Protein AF-A0A1D6EFM7-F1 (afdb_monomer_lite)

Radius of gyration: 25.67 Å; chains: 1; bounding box: 63×60×68 Å

Sequence (386 aa):
MEAYPLNCHPRYFRLTTHAIPASQSLVSRWHLPLGAVVHPLAESPDGDEVPVINFGSAGVIRCRRCRTYINPYATFADAGRKWRCNLCALLNDVPGEYFCGLDASGRRYDTDQRPELSKGTVEFVAPTEYMVRPPMPPSYFFIIDVSVSAVQSGLLEVVAKTIKSCLDELPGFPRTQIGFLTFDSTLHFHNFKSSLSQPQMMVVTDLDDVFLPLPDDLLVNLVDSRHVVESFLDSLPNMFHDNVNVESALGPALKAAFMVMSQIGGKLLVFQSTLPSLGIGRLRLRGDDVRAYGTDKEHTLRVPEDSFYKQMAAEFTKYQIAVDIFSFSDKYSDIASLGSLAKYTGGQVYHYASFQTPTHGDKLKLELSRDLTRETAWESVMRIRC

InterPro domains:
  IPR006895 Zinc finger, Sec23/Sec24-type [PF04810] (61-98)
  IPR006896 Sec23/Sec24, trunk domain [PF04811] (135-371)
  IPR036174 Zinc finger, Sec23/Sec24-type superfamily [SSF82919] (48-134)
  IPR036465 von Willebrand factor A-like domain superfamily [G3DSA:3.40.50.410] (137-374)
  IPR036465 von Willebrand factor A-like domain superfamily [SSF53300] (135-373)
  IPR041742 Sec24-like, trunk domain [cd01479] (135-376)
  IPR050550 SEC23/SEC24 family, SEC24 subfamily [PTHR13803] (3-386)

Organism: Zea mays (NCBI:txid4577)

Secondary structure (DSSP, 8-state):
-TT-TTSPPTTTEEES-SS--SSHHHHHH--S---EEE-TTPPPGGGPPPPEE--GGG---B-TTT-PBP-TT-EEEGGGTEEE-TTT--EEEPPGGG---B-TTS-BTTGGG-HHHH-S--EE---GGG-SSPPPPPEEEEEEE-SHHHHHTTHHHHHHHHHHHHTTT-TTTTS-EEEEEEESSSEEEEE--TT-SSPEEEEE--SSS---S-SSSSSEETTTTHHHHHHHHHHHHHHTTT-------HHHHHHHHHHHHTTT-EEEEEEE-S---SSTT--------GGGTTSTTGGGGGS-S-THHHHHHHHHHHTTEEEEEEE--SS---HHHHHHHHHHHT--EEE-TT--HHHHHHHHHHHHHHHHHS---SS-------

Structure (mmCIF, N/CA/C/O backbone):
data_AF-A0A1D6EFM7-F1
#
_entry.id   AF-A0A1D6EFM7-F1
#
loop_
_atom_site.group_PDB
_atom_site.id
_atom_site.type_symbol
_atom_site.label_atom_id
_atom_site.label_alt_id
_atom_site.label_comp_id
_atom_site.label_asym_id
_atom_site.label_entity_id
_atom_site.label_seq_id
_atom_site.pdbx_PDB_ins_code
_atom_site.Cartn_x
_atom_site.Cartn_y
_atom_site.Cartn_z
_atom_site.occupancy
_atom_site.B_iso_or_equiv
_atom_site.auth_seq_id
_atom_site.auth_comp_id
_atom_site.auth_asym_id
_atom_site.auth_atom_id
_atom_site.pdbx_PDB_model_num
ATOM 1 N N . MET A 1 1 ? 29.435 -8.726 -7.075 1.00 50.66 1 MET A N 1
ATOM 2 C CA . MET A 1 1 ? 28.812 -7.662 -7.894 1.00 50.66 1 MET A CA 1
ATOM 3 C C . MET A 1 1 ? 29.739 -7.165 -8.998 1.00 50.66 1 MET A C 1
ATOM 5 O O . MET A 1 1 ? 29.232 -6.853 -10.062 1.00 50.66 1 MET A O 1
ATOM 9 N N . GLU A 1 2 ? 31.065 -7.211 -8.820 1.00 57.56 2 GLU A N 1
ATOM 10 C CA . GLU A 1 2 ? 32.044 -6.805 -9.851 1.00 57.56 2 GLU A CA 1
ATOM 11 C C . GLU A 1 2 ? 31.945 -7.569 -11.185 1.00 57.56 2 GLU A C 1
ATOM 13 O O . GLU A 1 2 ? 32.225 -7.004 -12.233 1.00 57.56 2 GLU A O 1
ATOM 18 N N . ALA A 1 3 ? 31.489 -8.829 -11.178 1.00 61.19 3 ALA A N 1
ATOM 19 C CA . ALA A 1 3 ? 31.395 -9.637 -12.399 1.00 61.19 3 ALA A CA 1
ATOM 20 C C . ALA A 1 3 ? 30.257 -9.226 -13.361 1.00 61.19 3 ALA A C 1
ATOM 22 O O . ALA A 1 3 ? 30.329 -9.537 -14.546 1.00 61.19 3 ALA A O 1
ATOM 23 N N . TYR A 1 4 ? 29.207 -8.547 -12.876 1.00 76.31 4 TYR A N 1
ATOM 24 C CA . TYR A 1 4 ? 28.050 -8.143 -13.690 1.00 76.31 4 TYR A CA 1
ATOM 25 C C . TYR A 1 4 ? 27.515 -6.771 -13.243 1.00 76.31 4 TYR A C 1
ATOM 27 O O . TYR A 1 4 ? 26.451 -6.702 -12.624 1.00 76.31 4 TYR A O 1
ATOM 35 N N . PRO A 1 5 ? 28.234 -5.676 -13.539 1.00 78.94 5 PRO A N 1
ATOM 36 C CA . PRO A 1 5 ? 27.915 -4.344 -13.015 1.00 78.94 5 PRO A CA 1
ATOM 37 C C . PRO A 1 5 ? 26.588 -3.771 -13.541 1.00 78.94 5 PRO A C 1
ATOM 39 O O . PRO A 1 5 ? 26.002 -2.899 -12.913 1.00 78.94 5 PRO A O 1
ATOM 42 N N . LEU A 1 6 ? 26.090 -4.285 -14.671 1.00 88.44 6 LEU A N 1
ATOM 43 C CA . LEU A 1 6 ? 24.843 -3.844 -15.306 1.00 88.44 6 LEU A CA 1
ATOM 44 C C . LEU A 1 6 ? 23.589 -4.532 -14.738 1.00 88.44 6 LEU A C 1
ATOM 46 O O . LEU A 1 6 ? 22.474 -4.190 -15.125 1.00 88.44 6 LEU A O 1
ATOM 50 N N . ASN A 1 7 ? 23.754 -5.523 -13.856 1.00 90.88 7 ASN A N 1
ATOM 51 C CA . ASN A 1 7 ? 22.633 -6.249 -13.270 1.00 90.88 7 ASN A CA 1
ATOM 52 C C . ASN A 1 7 ? 21.960 -5.452 -12.149 1.00 90.88 7 ASN A C 1
ATOM 54 O O . ASN A 1 7 ? 22.575 -4.638 -11.464 1.00 90.88 7 ASN A O 1
ATOM 58 N N . CYS A 1 8 ? 20.679 -5.746 -11.933 1.00 90.50 8 CYS A N 1
ATOM 59 C CA . CYS A 1 8 ? 19.925 -5.240 -10.795 1.00 90.50 8 CYS A CA 1
ATOM 60 C C . CYS A 1 8 ? 20.598 -5.651 -9.471 1.00 90.50 8 CYS A C 1
ATOM 62 O O . CYS A 1 8 ? 21.062 -6.787 -9.320 1.00 90.50 8 CYS A O 1
ATOM 64 N N . HIS A 1 9 ? 20.640 -4.734 -8.502 1.00 90.31 9 HIS A N 1
ATOM 65 C CA . HIS A 1 9 ? 21.196 -5.020 -7.184 1.00 90.31 9 HIS A CA 1
ATOM 66 C C . HIS A 1 9 ? 20.359 -6.108 -6.474 1.00 90.31 9 HIS A C 1
ATOM 68 O O . HIS A 1 9 ? 19.126 -6.029 -6.473 1.00 90.31 9 HIS A O 1
ATOM 74 N N . PRO A 1 10 ? 20.975 -7.095 -5.789 1.00 91.06 10 PRO A N 1
ATOM 75 C CA . PRO A 1 10 ? 20.248 -8.199 -5.157 1.00 91.06 10 PRO A CA 1
ATOM 76 C C . PRO A 1 10 ? 19.309 -7.763 -4.029 1.00 91.06 10 PRO A C 1
ATOM 78 O O . PRO A 1 10 ? 18.568 -8.581 -3.501 1.00 91.06 10 PRO A O 1
ATOM 81 N N . ARG A 1 11 ? 19.339 -6.504 -3.595 1.00 90.75 11 ARG A N 1
ATOM 82 C CA . ARG A 1 11 ? 18.343 -5.974 -2.653 1.00 90.75 11 ARG A CA 1
ATOM 83 C C . ARG A 1 11 ? 16.953 -5.849 -3.295 1.00 90.75 11 ARG A C 1
ATOM 85 O O . ARG A 1 11 ? 15.974 -6.098 -2.605 1.00 90.75 11 ARG A O 1
ATOM 92 N N . TYR A 1 12 ? 16.888 -5.565 -4.596 1.00 92.31 12 TYR A N 1
ATOM 93 C CA . TYR A 1 12 ? 15.634 -5.424 -5.340 1.00 92.31 12 TYR A CA 1
ATOM 94 C C . TYR A 1 12 ? 15.162 -6.731 -5.977 1.00 92.31 12 TYR A C 1
ATOM 96 O O . TYR A 1 12 ? 13.963 -6.984 -6.060 1.00 92.31 12 TYR A O 1
ATOM 104 N N . PHE A 1 13 ? 16.087 -7.562 -6.464 1.00 93.38 13 PHE A N 1
ATOM 105 C CA . PHE A 1 13 ? 15.741 -8.758 -7.229 1.00 93.38 13 PHE A CA 1
ATOM 106 C C . PHE A 1 13 ? 16.741 -9.887 -6.981 1.00 93.38 13 PHE A C 1
ATOM 108 O O . PHE A 1 13 ? 17.938 -9.735 -7.225 1.00 93.38 13 PHE A O 1
ATOM 115 N N . ARG A 1 14 ? 16.262 -11.049 -6.527 1.00 93.75 14 ARG A N 1
ATOM 116 C CA . ARG A 1 14 ? 17.081 -12.262 -6.356 1.00 93.75 14 ARG A CA 1
ATOM 117 C C . ARG A 1 14 ? 16.434 -13.442 -7.047 1.00 93.75 14 ARG A C 1
ATOM 119 O O . ARG A 1 14 ? 15.244 -13.671 -6.879 1.00 93.75 14 ARG A O 1
ATOM 126 N N . LEU A 1 15 ? 17.233 -14.229 -7.754 1.00 92.88 15 LEU A N 1
ATOM 127 C CA . LEU A 1 15 ? 16.805 -15.513 -8.299 1.00 92.88 15 LEU A CA 1
ATOM 128 C C . LEU A 1 15 ? 17.161 -16.641 -7.333 1.00 92.88 15 LEU A C 1
ATOM 130 O O . LEU A 1 15 ? 18.150 -16.552 -6.608 1.00 92.88 15 LEU A O 1
ATOM 134 N N . THR A 1 16 ? 16.393 -17.728 -7.368 1.00 92.75 16 THR A N 1
ATOM 135 C CA . THR A 1 16 ? 16.737 -18.973 -6.657 1.00 92.75 16 THR A CA 1
ATOM 136 C C . THR A 1 16 ? 18.010 -19.627 -7.201 1.00 92.75 16 THR A C 1
ATOM 138 O O . THR A 1 16 ? 18.699 -20.340 -6.479 1.00 92.75 16 THR A O 1
ATOM 141 N N . THR A 1 17 ? 18.337 -19.372 -8.469 1.00 90.62 17 THR A N 1
ATOM 142 C CA . THR A 1 17 ? 19.578 -19.782 -9.131 1.00 90.62 17 THR A CA 1
ATOM 143 C C . THR A 1 17 ? 20.029 -18.701 -10.111 1.00 90.62 17 THR A C 1
ATOM 145 O O . THR A 1 17 ? 19.214 -18.121 -10.825 1.00 90.62 17 THR A O 1
ATOM 148 N N . HIS A 1 18 ? 21.336 -18.445 -10.178 1.00 87.75 18 HIS A N 1
ATOM 149 C CA . HIS A 1 18 ? 21.926 -17.526 -11.161 1.00 87.75 18 HIS A CA 1
ATOM 150 C C . HIS A 1 18 ? 22.225 -18.192 -12.510 1.00 87.75 18 HIS A C 1
ATOM 152 O O . HIS A 1 18 ? 22.530 -17.505 -13.480 1.00 87.75 18 HIS A O 1
ATOM 158 N N . ALA A 1 19 ? 22.125 -19.521 -12.582 1.00 88.50 19 ALA A N 1
ATOM 159 C CA . ALA A 1 19 ? 22.252 -20.284 -13.813 1.00 88.50 19 ALA A CA 1
ATOM 160 C C . ALA A 1 19 ? 20.883 -20.867 -14.165 1.00 88.50 19 ALA A C 1
ATOM 162 O O . ALA A 1 19 ? 20.383 -21.754 -13.470 1.00 88.50 19 ALA A O 1
ATOM 163 N N . ILE A 1 20 ? 20.264 -20.345 -15.224 1.00 89.44 20 ILE A N 1
ATOM 164 C CA . ILE A 1 20 ? 18.979 -20.849 -15.706 1.00 89.44 20 ILE A CA 1
ATOM 165 C C . ILE A 1 20 ? 19.228 -22.118 -16.535 1.00 89.44 20 ILE A C 1
ATOM 167 O O . ILE A 1 20 ? 20.057 -22.086 -17.449 1.00 89.44 20 ILE A O 1
ATOM 171 N N . PRO A 1 21 ? 18.546 -23.242 -16.248 1.00 90.75 21 PRO A N 1
ATOM 172 C CA . PRO A 1 21 ? 18.674 -24.446 -17.059 1.00 90.75 21 PRO A CA 1
ATOM 173 C C . PRO A 1 21 ? 18.303 -24.189 -18.525 1.00 90.75 21 PRO A C 1
ATOM 175 O O . PRO A 1 21 ? 17.230 -23.681 -18.835 1.00 90.75 21 PRO A O 1
ATOM 178 N N . ALA A 1 22 ? 19.192 -24.592 -19.433 1.00 91.94 22 ALA A N 1
ATOM 179 C CA . ALA A 1 22 ? 19.086 -24.297 -20.863 1.00 91.94 22 ALA A CA 1
ATOM 180 C C . ALA A 1 22 ? 18.045 -25.147 -21.623 1.00 91.94 22 ALA A C 1
ATOM 182 O O . ALA A 1 22 ? 17.830 -24.937 -22.815 1.00 91.94 22 ALA A O 1
ATOM 183 N N . SER A 1 23 ? 17.423 -26.137 -20.973 1.00 91.88 23 SER A N 1
ATOM 184 C CA . SER A 1 23 ? 16.434 -27.014 -21.604 1.00 91.88 23 SER A CA 1
ATOM 185 C C . SER A 1 23 ? 15.380 -27.511 -20.620 1.00 91.88 23 SER A C 1
ATOM 187 O O . SER A 1 23 ? 15.645 -27.695 -19.430 1.00 91.88 23 SER A O 1
ATOM 189 N N . GLN A 1 24 ? 14.200 -27.844 -21.148 1.00 89.00 24 GLN A N 1
ATOM 190 C CA . GLN A 1 24 ? 13.131 -28.463 -20.364 1.00 89.00 24 GLN A CA 1
ATOM 191 C C . GLN A 1 24 ? 13.559 -29.812 -19.764 1.00 89.00 24 GLN A C 1
ATOM 193 O O . GLN A 1 24 ? 13.198 -30.130 -18.637 1.00 89.00 24 GLN A O 1
ATOM 198 N N . SER A 1 25 ? 14.380 -30.591 -20.478 1.00 92.56 25 SER A N 1
ATOM 199 C CA . SER A 1 25 ? 14.902 -31.873 -19.983 1.00 92.56 25 SER A CA 1
ATOM 200 C C . SER A 1 25 ? 15.851 -31.716 -18.797 1.00 92.56 25 SER A C 1
ATOM 202 O O . SER A 1 25 ? 15.963 -32.619 -17.965 1.00 92.56 25 SER A O 1
ATOM 204 N N . LEU A 1 26 ? 16.560 -30.587 -18.715 1.00 90.88 26 LEU A N 1
ATOM 205 C CA . LEU A 1 26 ? 17.339 -30.246 -17.539 1.00 90.88 26 LEU A CA 1
ATOM 206 C C . LEU A 1 26 ? 16.406 -29.802 -16.411 1.00 90.88 26 LEU A C 1
ATOM 208 O O . LEU A 1 26 ? 16.531 -30.356 -15.331 1.00 90.88 26 LEU A O 1
ATOM 212 N N . VAL A 1 27 ? 15.424 -28.928 -16.676 1.00 87.94 27 VAL A N 1
ATOM 213 C CA . VAL A 1 27 ? 14.400 -28.515 -15.690 1.00 87.94 27 VAL A CA 1
ATOM 214 C C . VAL A 1 27 ? 13.696 -29.720 -15.055 1.00 87.94 27 VAL A C 1
ATOM 216 O O . VAL A 1 27 ? 13.571 -29.773 -13.842 1.00 87.94 27 VAL A O 1
ATOM 219 N N . SER A 1 28 ? 13.288 -30.726 -15.835 1.00 87.44 28 SER A N 1
ATOM 220 C CA . SER A 1 28 ? 12.591 -31.914 -15.309 1.00 87.44 28 SER A CA 1
ATOM 221 C C . SER A 1 28 ? 13.454 -32.808 -14.411 1.00 87.44 28 SER A C 1
ATOM 223 O O . SER A 1 28 ? 12.914 -33.549 -13.596 1.00 87.44 28 SER A O 1
ATOM 225 N N . ARG A 1 29 ? 14.783 -32.764 -14.568 1.00 91.00 29 ARG A N 1
ATOM 226 C CA . ARG A 1 29 ? 15.746 -33.471 -13.699 1.00 91.00 29 ARG A CA 1
ATOM 227 C C . ARG A 1 29 ? 16.275 -32.578 -12.577 1.00 91.00 29 ARG A C 1
ATOM 229 O O . ARG A 1 29 ? 16.936 -33.051 -11.659 1.00 91.00 29 ARG A O 1
ATOM 236 N N . TRP A 1 30 ? 16.034 -31.279 -12.692 1.00 85.56 30 TRP A N 1
ATOM 237 C CA . TRP A 1 30 ? 16.479 -30.257 -11.772 1.00 85.56 30 TRP A CA 1
ATOM 238 C C . TRP A 1 30 ? 15.427 -30.127 -10.669 1.00 85.56 30 TRP A C 1
ATOM 240 O O . TRP A 1 30 ? 14.291 -29.734 -10.912 1.00 85.56 30 TRP A O 1
ATOM 250 N N . HIS A 1 31 ? 15.806 -30.444 -9.432 1.00 84.44 31 HIS A N 1
ATOM 251 C CA . HIS A 1 31 ? 14.887 -30.437 -8.287 1.00 84.44 31 HIS A CA 1
ATOM 252 C C . HIS A 1 31 ? 14.874 -29.118 -7.488 1.00 84.44 31 HIS A C 1
ATOM 254 O O . HIS A 1 31 ? 14.205 -29.047 -6.462 1.00 84.44 31 HIS A O 1
ATOM 260 N N . LEU A 1 32 ? 15.588 -28.068 -7.924 1.00 86.50 32 LEU A N 1
ATOM 261 C CA . LEU A 1 32 ? 15.466 -26.730 -7.323 1.00 86.50 32 LEU A CA 1
ATOM 262 C C . LEU A 1 32 ? 14.367 -25.908 -8.018 1.00 86.50 32 LEU A C 1
ATOM 264 O O . LEU A 1 32 ? 14.308 -25.885 -9.250 1.00 86.50 32 LEU A O 1
ATOM 268 N N . PRO A 1 33 ? 13.538 -25.174 -7.261 1.00 88.31 33 PRO A N 1
ATOM 269 C CA . PRO A 1 33 ? 12.531 -24.296 -7.838 1.00 88.31 33 PRO A CA 1
ATOM 270 C C . PRO A 1 33 ? 13.188 -23.151 -8.615 1.00 88.31 33 PRO A C 1
ATOM 272 O O . PRO A 1 33 ? 14.171 -22.565 -8.158 1.00 88.31 33 PRO A O 1
ATOM 275 N N . LEU A 1 34 ? 12.620 -22.794 -9.768 1.00 90.00 34 LEU A N 1
ATOM 276 C CA . LEU A 1 34 ? 12.948 -21.558 -10.479 1.00 90.00 34 LEU A CA 1
ATOM 277 C C . LEU A 1 34 ? 11.989 -20.464 -10.016 1.00 90.00 34 LEU A C 1
ATOM 279 O O . LEU A 1 34 ? 10.789 -20.539 -10.269 1.00 90.00 34 LEU A O 1
ATOM 283 N N . GLY A 1 35 ? 12.516 -19.459 -9.326 1.00 92.19 35 GLY A N 1
ATOM 284 C CA . GLY A 1 35 ? 11.720 -18.358 -8.802 1.00 92.19 35 GLY A CA 1
ATOM 285 C C . GLY A 1 35 ? 12.540 -17.091 -8.623 1.00 92.19 35 GLY A C 1
ATOM 286 O O . GLY A 1 35 ? 13.772 -17.110 -8.704 1.00 92.19 35 GLY A O 1
ATOM 287 N N . ALA A 1 36 ? 11.835 -15.992 -8.369 1.00 94.12 36 ALA A N 1
ATOM 288 C CA . ALA A 1 36 ? 12.425 -14.701 -8.063 1.00 94.12 36 ALA A CA 1
ATOM 289 C C . ALA A 1 36 ? 11.794 -14.116 -6.796 1.00 94.12 36 ALA A C 1
ATOM 291 O O . ALA A 1 36 ? 10.577 -14.170 -6.623 1.00 94.12 36 ALA A O 1
ATOM 292 N N . VAL A 1 37 ? 12.622 -13.531 -5.937 1.00 95.38 37 VAL A N 1
ATOM 293 C CA . VAL A 1 37 ? 12.201 -12.649 -4.848 1.00 95.38 37 VAL A CA 1
ATOM 294 C C . VAL A 1 37 ? 12.377 -11.222 -5.342 1.00 95.38 37 VAL A C 1
ATOM 296 O O . VAL A 1 37 ? 13.488 -10.832 -5.706 1.00 95.38 37 VAL A O 1
ATOM 299 N N . VAL A 1 38 ? 11.281 -10.468 -5.382 1.00 95.50 38 VAL A N 1
ATOM 300 C CA . VAL A 1 38 ? 11.241 -9.106 -5.921 1.00 95.50 38 VAL A CA 1
ATOM 301 C C . VAL A 1 38 ? 10.811 -8.152 -4.815 1.00 95.50 38 VAL A C 1
ATOM 303 O O . VAL A 1 38 ? 9.780 -8.365 -4.184 1.00 95.50 38 VAL A O 1
ATOM 306 N N . HIS A 1 39 ? 11.597 -7.106 -4.597 1.00 94.12 39 HIS A N 1
ATOM 307 C CA . HIS A 1 39 ? 11.351 -6.056 -3.618 1.00 94.12 39 HIS A CA 1
ATOM 308 C C . HIS A 1 39 ? 11.592 -4.693 -4.292 1.00 94.12 39 HIS A C 1
ATOM 310 O O . HIS A 1 39 ? 12.674 -4.128 -4.152 1.00 94.12 39 HIS A O 1
ATOM 316 N N . PRO A 1 40 ? 10.629 -4.191 -5.093 1.00 92.88 40 PRO A N 1
ATOM 317 C CA . PRO A 1 40 ? 10.853 -3.036 -5.968 1.00 92.88 40 PRO A CA 1
ATOM 318 C C . PRO A 1 40 ? 11.225 -1.749 -5.224 1.00 92.88 40 PRO A C 1
ATOM 320 O O . PRO A 1 40 ? 12.103 -1.034 -5.682 1.00 92.88 40 PRO A O 1
ATOM 323 N N . LEU A 1 41 ? 10.594 -1.505 -4.071 1.00 91.81 41 LEU A N 1
ATOM 324 C CA . LEU A 1 41 ? 10.793 -0.319 -3.224 1.00 91.81 41 LEU A CA 1
ATOM 325 C C . LEU A 1 41 ? 11.704 -0.615 -2.023 1.00 91.81 41 LEU A C 1
ATOM 327 O O . LEU A 1 41 ? 11.498 -0.110 -0.923 1.00 91.81 41 LEU A O 1
ATOM 331 N N . ALA A 1 42 ? 12.659 -1.533 -2.179 1.00 91.06 42 ALA A N 1
ATOM 332 C CA . ALA A 1 42 ? 13.623 -1.769 -1.115 1.00 91.06 42 ALA A CA 1
ATOM 333 C C . ALA A 1 42 ? 14.503 -0.525 -0.934 1.00 91.06 42 ALA A C 1
ATOM 335 O O . ALA A 1 42 ? 15.005 0.004 -1.918 1.00 91.06 42 ALA A O 1
ATOM 336 N N . GLU A 1 43 ? 14.763 -0.108 0.306 1.00 86.38 43 GLU A N 1
ATOM 337 C CA . GLU A 1 43 ? 15.649 1.033 0.571 1.00 86.38 43 GLU A CA 1
ATOM 338 C C . GLU A 1 43 ? 17.010 0.835 -0.107 1.00 86.38 43 GLU A C 1
ATOM 340 O O . GLU A 1 43 ? 17.662 -0.205 0.072 1.00 86.38 43 GLU A O 1
ATOM 345 N N . SER A 1 44 ? 17.448 1.821 -0.886 1.00 79.81 44 SER A N 1
ATOM 346 C CA . SER A 1 44 ? 18.706 1.746 -1.621 1.00 79.81 44 SER A CA 1
ATOM 347 C C . SER A 1 44 ? 19.902 1.401 -0.722 1.00 79.81 44 SER A C 1
ATOM 349 O O . SER A 1 44 ? 19.998 1.882 0.411 1.00 79.81 44 SER A O 1
ATOM 351 N N . PRO A 1 45 ? 20.839 0.553 -1.185 1.00 75.44 45 PRO A N 1
ATOM 352 C CA . PRO A 1 45 ? 22.140 0.395 -0.537 1.00 75.44 45 PRO A CA 1
ATOM 353 C C . PRO A 1 45 ? 22.866 1.739 -0.444 1.00 75.44 45 PRO A C 1
ATOM 355 O O . PRO A 1 45 ? 22.813 2.524 -1.383 1.00 75.44 45 PRO A O 1
ATOM 358 N N . ASP A 1 46 ? 23.517 1.990 0.693 1.00 70.25 46 ASP A N 1
ATOM 359 C CA . ASP A 1 46 ? 24.468 3.093 0.900 1.00 70.25 46 ASP A CA 1
ATOM 360 C C . ASP A 1 46 ? 23.947 4.519 0.612 1.00 70.25 46 ASP A C 1
ATOM 362 O O . ASP A 1 46 ? 24.732 5.457 0.513 1.00 70.25 46 ASP A O 1
ATOM 366 N N . GLY A 1 47 ? 22.622 4.704 0.538 1.00 66.62 47 GLY A N 1
ATOM 367 C CA . GLY A 1 47 ? 21.994 5.999 0.252 1.00 66.62 47 GLY A CA 1
ATOM 368 C C . GLY A 1 47 ? 22.009 6.405 -1.227 1.00 66.62 47 GLY A C 1
ATOM 369 O O . GLY A 1 47 ? 21.641 7.533 -1.539 1.00 66.62 47 GLY A O 1
ATOM 370 N N . ASP A 1 48 ? 22.404 5.509 -2.138 1.00 78.06 48 ASP A N 1
ATOM 371 C CA . ASP A 1 48 ? 22.421 5.793 -3.575 1.00 78.06 48 ASP A CA 1
ATOM 372 C C . ASP A 1 48 ? 20.997 5.864 -4.146 1.00 78.06 48 ASP A C 1
ATOM 374 O O . ASP A 1 48 ? 20.277 4.868 -4.187 1.00 78.06 48 ASP A O 1
ATOM 378 N N . GLU A 1 49 ? 20.579 7.016 -4.661 1.00 84.38 49 GLU A N 1
ATOM 379 C CA . GLU A 1 49 ? 19.262 7.145 -5.293 1.00 84.38 49 GLU A CA 1
ATOM 380 C C . GLU A 1 49 ? 19.181 6.378 -6.625 1.00 84.38 49 GLU A C 1
ATOM 382 O O . GLU A 1 49 ? 20.113 6.365 -7.445 1.00 84.38 49 GLU A O 1
ATOM 387 N N . VAL A 1 50 ? 18.034 5.735 -6.865 1.00 91.12 50 VAL A N 1
ATOM 388 C CA . VAL A 1 50 ? 17.738 5.118 -8.161 1.00 91.12 50 VAL A CA 1
ATOM 389 C C . VAL A 1 50 ? 17.584 6.236 -9.200 1.00 91.12 50 VAL A C 1
ATOM 391 O O . VAL A 1 50 ? 16.758 7.125 -9.009 1.00 91.12 50 VAL A O 1
ATOM 394 N N . PRO A 1 51 ? 18.339 6.234 -10.317 1.00 93.38 51 PRO A N 1
ATOM 395 C CA . PRO A 1 51 ? 18.248 7.327 -11.277 1.00 93.38 51 PRO A CA 1
ATOM 396 C C . PRO A 1 51 ? 16.877 7.410 -11.939 1.00 93.38 51 PRO A C 1
ATOM 398 O O . PRO A 1 51 ? 16.401 6.432 -12.522 1.00 93.38 51 PRO A O 1
ATOM 401 N N . VAL A 1 52 ? 16.306 8.612 -11.918 1.00 95.62 52 VAL A N 1
ATOM 402 C CA . VAL A 1 52 ? 15.053 8.947 -12.593 1.00 95.62 52 VAL A CA 1
ATOM 403 C C . VAL A 1 52 ? 15.351 9.487 -13.987 1.00 95.62 52 VAL A C 1
ATOM 405 O O . VAL A 1 52 ? 16.133 10.421 -14.165 1.00 95.62 52 VAL A O 1
ATOM 408 N N . ILE A 1 53 ? 14.715 8.900 -14.995 1.00 96.25 53 ILE A N 1
ATOM 409 C CA . ILE A 1 53 ? 15.000 9.166 -16.402 1.00 96.25 53 ILE A CA 1
ATOM 410 C C . ILE A 1 53 ? 13.747 9.699 -17.075 1.00 96.25 53 ILE A C 1
ATOM 412 O O . ILE A 1 53 ? 12.687 9.066 -17.080 1.00 96.25 53 ILE A O 1
ATOM 416 N N . ASN A 1 54 ? 13.890 10.868 -17.690 1.00 95.12 54 ASN A N 1
ATOM 417 C CA . ASN A 1 54 ? 12.846 11.497 -18.478 1.00 95.12 54 ASN A CA 1
ATOM 418 C C . ASN A 1 54 ? 13.268 11.535 -19.948 1.00 95.12 54 ASN A C 1
ATOM 420 O O . ASN A 1 54 ? 14.220 12.221 -20.316 1.00 95.12 54 ASN A O 1
ATOM 424 N N . PHE A 1 55 ? 12.542 10.807 -20.793 1.00 92.88 55 PHE A N 1
ATOM 425 C CA . PHE A 1 55 ? 12.792 10.778 -22.236 1.00 92.88 55 PHE A CA 1
ATOM 426 C C . PHE A 1 55 ? 12.193 11.979 -22.986 1.00 92.88 55 PHE A C 1
ATOM 428 O O . PHE A 1 55 ? 12.366 12.087 -24.199 1.00 92.88 55 PHE A O 1
ATOM 435 N N . GLY A 1 56 ? 11.486 12.883 -22.302 1.00 90.12 56 GLY A N 1
ATOM 436 C CA . GLY A 1 56 ? 10.857 14.048 -22.919 1.00 90.12 56 GLY A CA 1
ATOM 437 C C . GLY A 1 56 ? 9.892 13.647 -24.038 1.00 90.12 56 GLY A C 1
ATOM 438 O O . GLY A 1 56 ? 9.075 12.739 -23.874 1.00 90.12 56 GLY A O 1
ATOM 439 N N . SER A 1 57 ? 10.004 14.303 -25.194 1.00 87.62 57 SER A N 1
ATOM 440 C CA . SER A 1 57 ? 9.148 14.050 -26.362 1.00 87.62 57 SER A CA 1
ATOM 441 C C . SER A 1 57 ? 9.360 12.682 -27.016 1.00 87.62 57 SER A C 1
ATOM 443 O O . SER A 1 57 ? 8.461 12.213 -27.708 1.00 87.62 57 SER A O 1
ATOM 445 N N . ALA A 1 58 ? 10.496 12.011 -26.778 1.00 87.94 58 ALA A N 1
ATOM 446 C CA . ALA A 1 58 ? 10.745 10.672 -27.320 1.00 87.94 58 ALA A CA 1
ATOM 447 C C . ALA A 1 58 ? 9.814 9.606 -26.711 1.00 87.94 58 ALA A C 1
ATOM 449 O O . ALA A 1 58 ? 9.636 8.532 -27.294 1.00 87.94 58 ALA A O 1
ATOM 450 N N . GLY A 1 59 ? 9.224 9.892 -25.544 1.00 90.25 59 GLY A N 1
ATOM 451 C CA . GLY A 1 59 ? 8.440 8.929 -24.784 1.00 90.25 59 GLY A CA 1
ATOM 452 C C . GLY A 1 59 ? 9.286 7.764 -24.263 1.00 90.25 59 GLY A C 1
ATOM 453 O O . GLY A 1 59 ? 10.481 7.636 -24.529 1.00 90.25 59 GLY A O 1
ATOM 454 N N . VAL A 1 60 ? 8.668 6.885 -23.476 1.00 95.12 60 VAL A N 1
ATOM 455 C CA . VAL A 1 60 ? 9.394 5.757 -22.880 1.00 95.12 60 VAL A CA 1
ATOM 456 C C . VAL A 1 60 ? 9.753 4.730 -23.955 1.00 95.12 60 VAL A C 1
ATOM 458 O O . VAL A 1 60 ? 8.874 4.089 -24.543 1.00 95.12 60 VAL A O 1
ATOM 461 N N . ILE A 1 61 ? 11.054 4.530 -24.173 1.00 96.81 61 ILE A N 1
ATOM 462 C CA . ILE A 1 61 ? 11.580 3.643 -25.215 1.00 96.81 61 ILE A CA 1
ATOM 463 C C . ILE A 1 61 ? 11.269 2.182 -24.875 1.00 96.81 61 ILE A C 1
ATOM 465 O O . ILE A 1 61 ? 11.749 1.628 -23.883 1.00 96.81 61 ILE A O 1
ATOM 469 N N . ARG A 1 62 ? 10.458 1.532 -25.717 1.00 97.06 62 ARG A N 1
ATOM 470 C CA . ARG A 1 62 ? 10.026 0.137 -25.540 1.00 97.06 62 ARG A CA 1
ATOM 471 C C . ARG A 1 62 ? 10.070 -0.636 -26.846 1.00 97.06 62 ARG A C 1
ATOM 473 O O . ARG A 1 62 ? 9.828 -0.095 -27.921 1.00 97.06 62 ARG A O 1
ATOM 480 N N . CYS A 1 63 ? 10.297 -1.942 -26.754 1.00 98.25 63 CYS A N 1
ATOM 481 C CA . CYS A 1 63 ? 10.176 -2.819 -27.910 1.00 98.25 63 CYS A CA 1
ATOM 482 C C . CYS A 1 63 ? 8.727 -2.838 -28.420 1.00 98.25 63 CYS A C 1
ATOM 484 O O . CYS A 1 63 ? 7.795 -3.080 -27.649 1.00 98.25 63 CYS A O 1
ATOM 486 N N . ARG A 1 64 ? 8.525 -2.682 -29.733 1.00 97.44 64 ARG A N 1
ATOM 487 C CA . ARG A 1 64 ? 7.185 -2.640 -30.347 1.00 97.44 64 ARG A CA 1
ATOM 488 C C . ARG A 1 64 ? 6.403 -3.956 -30.264 1.00 97.44 64 ARG A C 1
ATOM 490 O O . ARG A 1 64 ? 5.190 -3.942 -30.433 1.00 97.44 64 ARG A O 1
ATOM 497 N N 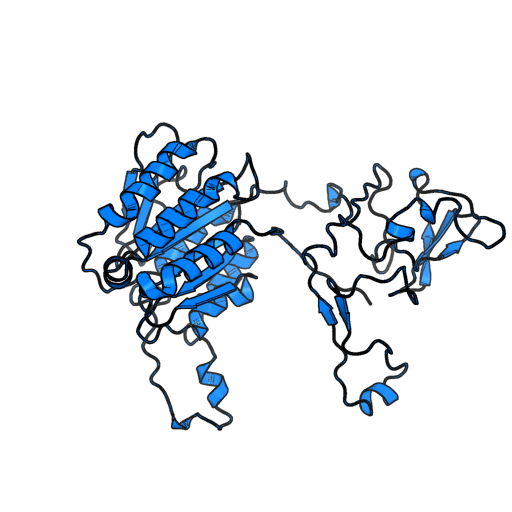. ARG A 1 65 ? 7.077 -5.081 -29.984 1.00 97.75 65 ARG A N 1
ATOM 498 C CA . ARG A 1 65 ? 6.451 -6.410 -29.850 1.00 97.75 65 ARG A CA 1
ATOM 499 C C . ARG A 1 65 ? 6.233 -6.822 -28.399 1.00 97.75 65 ARG A C 1
ATOM 501 O O . ARG A 1 65 ? 5.094 -6.908 -27.963 1.00 97.75 65 ARG A O 1
ATOM 508 N N . CYS A 1 66 ? 7.299 -7.065 -27.636 1.00 97.75 66 CYS A N 1
ATOM 509 C CA . CYS A 1 66 ? 7.175 -7.559 -26.256 1.00 97.75 66 CYS A CA 1
ATOM 510 C C . CYS A 1 66 ? 6.966 -6.449 -25.210 1.00 97.75 66 CYS A C 1
ATOM 512 O O . CYS A 1 66 ? 6.728 -6.743 -24.039 1.00 97.75 66 CYS A O 1
ATOM 514 N N . ARG A 1 67 ? 7.048 -5.170 -25.611 1.00 96.69 67 ARG A N 1
ATOM 515 C CA . ARG A 1 67 ? 6.918 -3.997 -24.726 1.00 96.69 67 ARG A CA 1
ATOM 516 C C . ARG A 1 67 ? 7.952 -3.935 -23.594 1.00 96.69 67 ARG A C 1
ATOM 518 O O . ARG A 1 67 ? 7.729 -3.220 -22.623 1.00 96.69 67 ARG A O 1
ATOM 525 N N . THR A 1 68 ? 9.060 -4.668 -23.706 1.00 97.75 68 THR A N 1
ATOM 526 C CA . THR A 1 68 ? 10.220 -4.536 -22.812 1.00 97.75 68 THR A CA 1
ATOM 527 C C . THR A 1 68 ? 10.829 -3.151 -22.961 1.00 97.75 68 THR A C 1
ATOM 529 O O . THR A 1 68 ? 10.990 -2.677 -24.088 1.00 97.75 68 THR A O 1
ATOM 532 N N . TYR A 1 69 ? 11.145 -2.520 -21.836 1.00 97.56 69 TYR A N 1
ATOM 533 C CA . TYR A 1 69 ? 11.823 -1.229 -21.788 1.00 97.56 69 TYR A CA 1
ATOM 534 C C . TYR A 1 69 ? 13.258 -1.336 -22.316 1.00 97.56 69 TYR A C 1
ATOM 536 O O . TYR A 1 69 ? 13.876 -2.404 -22.231 1.00 97.56 69 TYR A O 1
ATOM 544 N N . ILE A 1 70 ? 13.778 -0.241 -22.874 1.00 97.62 70 ILE A N 1
ATOM 545 C CA . ILE A 1 70 ? 15.211 -0.131 -23.158 1.00 97.62 70 ILE A CA 1
ATOM 546 C C . ILE A 1 70 ? 16.001 -0.407 -21.871 1.00 97.62 70 ILE A C 1
ATOM 548 O O . ILE A 1 70 ? 15.558 -0.060 -20.777 1.00 97.62 70 ILE A O 1
ATOM 552 N N . ASN A 1 71 ? 17.107 -1.131 -21.999 1.00 96.94 71 ASN A N 1
ATOM 553 C CA . ASN A 1 71 ? 17.921 -1.584 -20.877 1.00 96.94 71 ASN A CA 1
ATOM 554 C C . ASN A 1 71 ? 19.356 -1.869 -21.367 1.00 96.94 71 ASN A C 1
ATOM 556 O O . ASN A 1 71 ? 19.550 -1.984 -22.585 1.00 96.94 71 ASN A O 1
ATOM 560 N N . PRO A 1 72 ? 20.338 -2.066 -20.464 1.00 96.38 72 PRO A N 1
ATOM 561 C CA . PRO A 1 72 ? 21.750 -2.240 -20.825 1.00 96.38 72 PRO A CA 1
ATOM 562 C C . PRO A 1 72 ? 22.057 -3.412 -21.768 1.00 96.38 72 PRO A C 1
ATOM 564 O O . PRO A 1 72 ? 23.107 -3.439 -22.404 1.00 96.38 72 PRO A O 1
ATOM 567 N N . TYR A 1 73 ? 21.160 -4.396 -21.874 1.00 95.81 73 TYR A N 1
ATOM 568 C CA . TYR A 1 73 ? 21.368 -5.583 -22.706 1.00 95.81 73 TYR A CA 1
ATOM 569 C C . TYR A 1 73 ? 20.848 -5.421 -24.140 1.00 95.81 73 TYR A C 1
ATOM 571 O O . TYR A 1 73 ? 21.030 -6.316 -24.968 1.00 95.81 73 TYR A O 1
ATOM 579 N N . ALA A 1 74 ? 20.184 -4.306 -24.457 1.00 96.31 74 ALA A N 1
ATOM 580 C CA . ALA A 1 74 ? 19.814 -3.969 -25.826 1.00 96.31 74 ALA A CA 1
ATOM 581 C C . ALA A 1 74 ? 21.061 -3.691 -26.684 1.00 96.31 74 ALA A C 1
ATOM 583 O O . ALA A 1 74 ? 21.989 -3.020 -26.242 1.00 96.31 74 ALA A O 1
ATOM 584 N N . THR A 1 75 ? 21.070 -4.153 -27.938 1.00 96.50 75 THR A N 1
ATOM 585 C CA . THR A 1 75 ? 22.185 -3.888 -28.867 1.00 96.50 75 THR A CA 1
ATOM 586 C C . THR A 1 75 ? 21.776 -2.912 -29.959 1.00 96.50 75 THR A C 1
ATOM 588 O O . THR A 1 75 ? 20.743 -3.088 -30.606 1.00 96.50 75 THR A O 1
ATOM 591 N N . PHE A 1 76 ? 22.573 -1.868 -30.179 1.00 97.62 76 PHE A N 1
ATOM 592 C CA . PHE A 1 76 ? 22.326 -0.894 -31.239 1.00 97.62 76 PHE A CA 1
ATOM 593 C C . PHE A 1 76 ? 22.890 -1.378 -32.582 1.00 97.62 76 PHE A C 1
ATOM 595 O O . PHE A 1 76 ? 23.861 -2.127 -32.642 1.00 97.62 76 PHE A O 1
ATOM 602 N N . ALA A 1 77 ? 22.244 -0.978 -33.673 1.00 95.75 77 ALA A N 1
ATOM 603 C CA . ALA A 1 77 ? 22.591 -1.342 -35.041 1.00 95.75 77 ALA A CA 1
ATOM 604 C C . ALA A 1 77 ? 22.311 -0.168 -35.991 1.00 95.75 77 ALA A C 1
ATOM 606 O O . ALA A 1 77 ? 21.733 0.843 -35.588 1.00 95.75 77 ALA A O 1
ATOM 607 N N . ASP A 1 78 ? 22.701 -0.317 -37.260 1.00 96.12 78 ASP A N 1
ATOM 608 C CA . ASP A 1 78 ? 22.414 0.659 -38.323 1.00 96.12 78 ASP A CA 1
ATOM 609 C C . ASP A 1 78 ? 22.909 2.075 -37.966 1.00 96.12 78 ASP A C 1
ATOM 611 O O . ASP A 1 78 ? 22.148 3.040 -37.914 1.00 96.12 78 ASP A O 1
ATOM 615 N N . ALA A 1 79 ? 24.192 2.167 -37.587 1.00 95.38 79 ALA A N 1
ATOM 616 C CA . ALA A 1 79 ? 24.840 3.392 -37.103 1.00 95.38 79 ALA A CA 1
ATOM 617 C C . ALA A 1 79 ? 24.106 4.090 -35.934 1.00 95.38 79 ALA A C 1
ATOM 619 O O . ALA A 1 79 ? 24.223 5.300 -35.760 1.00 95.38 79 ALA A O 1
ATOM 620 N N . GLY A 1 80 ? 23.347 3.328 -35.136 1.00 96.25 80 GLY A N 1
ATOM 621 C CA . GLY A 1 80 ? 22.601 3.823 -33.976 1.00 96.25 80 GLY A CA 1
ATOM 622 C C . GLY A 1 80 ? 21.143 4.168 -34.278 1.00 96.25 80 GLY A C 1
ATOM 623 O O . GLY A 1 80 ? 20.411 4.567 -33.378 1.00 96.25 80 GLY A O 1
ATOM 624 N N . ARG A 1 81 ? 20.685 3.984 -35.524 1.00 97.38 81 ARG A N 1
ATOM 625 C CA . ARG A 1 81 ? 19.293 4.238 -35.937 1.00 97.38 81 ARG A CA 1
ATOM 626 C C . ARG A 1 81 ? 18.327 3.148 -35.491 1.00 97.38 81 ARG A C 1
ATOM 628 O O . ARG A 1 81 ? 17.116 3.363 -35.508 1.00 97.38 81 ARG A O 1
ATOM 635 N N . LYS A 1 82 ? 18.835 1.972 -35.112 1.00 97.94 82 LYS A N 1
ATOM 636 C CA . LYS A 1 82 ? 18.021 0.837 -34.670 1.00 97.94 82 LYS A CA 1
ATOM 637 C C . LYS A 1 82 ? 18.583 0.201 -33.412 1.00 97.94 82 LYS A C 1
ATOM 639 O O . LYS A 1 82 ? 19.779 0.274 -33.148 1.00 97.94 82 LYS A O 1
ATOM 644 N N . TRP A 1 83 ? 17.724 -0.483 -32.668 1.00 98.00 83 TRP A N 1
ATOM 645 C CA . TRP A 1 83 ? 18.124 -1.302 -31.531 1.00 98.00 83 TRP A CA 1
ATOM 646 C C . TRP A 1 83 ? 17.396 -2.644 -31.526 1.00 98.00 83 TRP A C 1
ATOM 648 O O . TRP A 1 83 ? 16.214 -2.761 -31.872 1.00 98.00 83 TRP A O 1
ATOM 658 N N . ARG A 1 84 ? 18.118 -3.692 -31.148 1.00 98.25 84 ARG A N 1
ATOM 659 C CA . ARG A 1 84 ? 17.626 -5.057 -31.033 1.00 98.25 84 ARG A CA 1
ATOM 660 C C . ARG A 1 84 ? 17.268 -5.338 -29.581 1.00 98.25 84 ARG A C 1
ATOM 662 O O . ARG A 1 84 ? 18.091 -5.192 -28.681 1.00 98.25 84 ARG A O 1
ATOM 669 N N . CYS A 1 85 ? 16.029 -5.768 -29.361 1.00 98.38 85 CYS A N 1
ATOM 670 C CA . CYS A 1 85 ? 15.555 -6.148 -28.036 1.00 98.38 85 CYS A CA 1
ATOM 671 C C . CYS A 1 85 ? 16.246 -7.431 -27.555 1.00 98.38 85 CYS A C 1
ATOM 673 O O . CYS A 1 85 ? 16.240 -8.429 -28.269 1.00 98.38 85 CYS A O 1
ATOM 675 N N . ASN A 1 86 ? 16.767 -7.428 -26.331 1.00 97.06 86 ASN A N 1
ATOM 676 C CA . ASN A 1 86 ? 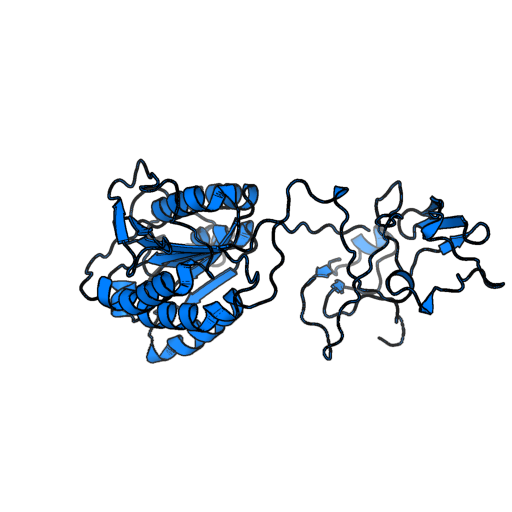17.439 -8.575 -25.719 1.00 97.06 86 ASN A CA 1
ATOM 677 C C . ASN A 1 86 ? 16.508 -9.753 -25.386 1.00 97.06 86 ASN A C 1
ATOM 679 O O . ASN A 1 86 ? 16.981 -10.880 -25.335 1.00 97.06 86 ASN A O 1
ATOM 683 N N . LEU A 1 87 ? 15.202 -9.519 -25.197 1.00 97.25 87 LEU A N 1
ATOM 684 C CA . LEU A 1 87 ? 14.255 -10.604 -24.896 1.00 97.25 87 LEU A CA 1
ATOM 685 C C . LEU A 1 87 ? 13.723 -11.284 -26.157 1.00 97.25 87 LEU A C 1
ATOM 687 O O . LEU A 1 87 ? 13.747 -12.500 -26.277 1.00 97.25 87 LEU A O 1
ATOM 691 N N . CYS A 1 88 ? 13.236 -10.502 -27.126 1.00 97.75 88 CYS A N 1
ATOM 692 C CA . CYS A 1 88 ? 12.600 -11.075 -28.313 1.00 97.75 88 CYS A CA 1
ATOM 693 C C . CYS A 1 88 ? 13.441 -10.963 -29.593 1.00 97.75 88 CYS A C 1
ATOM 695 O O . CYS A 1 88 ? 12.978 -11.384 -30.644 1.00 97.75 88 CYS A O 1
ATOM 697 N N . ALA A 1 89 ? 14.631 -10.362 -29.562 1.00 97.94 89 ALA A N 1
ATOM 698 C CA . ALA A 1 89 ? 15.505 -10.150 -30.725 1.00 97.94 89 ALA A CA 1
ATOM 699 C C . ALA A 1 89 ? 14.923 -9.295 -31.873 1.00 97.94 89 ALA A C 1
ATOM 701 O O . ALA A 1 89 ? 15.560 -9.169 -32.924 1.00 97.94 89 ALA A O 1
ATOM 702 N N . LEU A 1 90 ? 13.744 -8.678 -31.695 1.00 98.25 90 LEU A N 1
ATOM 703 C CA . LEU A 1 90 ? 13.151 -7.787 -32.694 1.00 98.25 90 LEU A CA 1
ATOM 704 C C . LEU A 1 90 ? 13.978 -6.507 -32.825 1.00 98.25 90 LEU A C 1
ATOM 706 O O . LEU A 1 90 ? 14.354 -5.911 -31.815 1.00 98.25 90 LEU A O 1
ATOM 710 N N . LEU A 1 91 ? 14.187 -6.071 -34.067 1.00 98.25 91 LEU A N 1
ATOM 711 C CA . LEU A 1 91 ? 14.787 -4.783 -34.394 1.00 98.25 91 LEU A CA 1
ATOM 712 C C . LEU A 1 91 ? 13.716 -3.676 -34.367 1.00 98.25 91 LEU A C 1
ATOM 714 O O . LEU A 1 91 ? 12.651 -3.807 -34.986 1.00 98.25 91 LEU A O 1
ATOM 718 N N . ASN A 1 92 ? 13.997 -2.611 -33.624 1.00 98.44 92 ASN A N 1
ATOM 719 C CA . ASN A 1 92 ? 13.140 -1.446 -33.417 1.00 98.44 92 ASN A CA 1
ATOM 720 C C . ASN A 1 92 ? 13.890 -0.193 -33.876 1.00 98.44 92 ASN A C 1
ATOM 722 O O . ASN A 1 92 ? 15.115 -0.144 -33.770 1.00 98.44 92 ASN A O 1
ATOM 726 N N . ASP A 1 93 ? 13.162 0.809 -34.350 1.00 98.06 93 ASP A N 1
ATOM 727 C CA . ASP A 1 93 ? 13.740 2.098 -34.725 1.00 98.06 93 ASP A CA 1
ATOM 728 C C . ASP A 1 93 ? 14.030 2.941 -33.469 1.00 98.06 93 ASP A C 1
ATOM 730 O O . ASP A 1 93 ? 13.317 2.853 -32.464 1.00 98.06 93 ASP A O 1
ATOM 734 N N . VAL A 1 94 ? 15.115 3.715 -33.505 1.00 97.69 94 VAL A N 1
ATOM 735 C CA . VAL A 1 94 ? 15.504 4.657 -32.447 1.00 97.69 94 VAL A CA 1
ATOM 736 C C . VAL A 1 94 ? 14.856 6.015 -32.742 1.00 97.69 94 VAL A C 1
ATOM 738 O O . VAL A 1 94 ? 15.073 6.541 -33.836 1.00 97.69 94 VAL A O 1
ATOM 741 N N . PRO A 1 95 ? 14.071 6.597 -31.812 1.00 96.50 95 PRO A N 1
ATOM 742 C CA . PRO A 1 95 ? 13.518 7.941 -31.986 1.00 96.50 95 PRO A CA 1
ATOM 743 C C . PRO A 1 95 ? 14.609 8.989 -32.213 1.00 96.50 95 PRO A C 1
ATOM 745 O O . PRO A 1 95 ? 15.706 8.863 -31.666 1.00 96.50 95 PRO A O 1
ATOM 748 N N . GLY A 1 96 ? 14.306 10.030 -32.992 1.00 94.94 96 GLY A N 1
ATOM 749 C CA . GLY A 1 96 ? 15.288 11.045 -33.386 1.00 94.94 96 GLY A CA 1
ATOM 750 C C . GLY A 1 96 ? 15.926 11.756 -32.192 1.00 94.94 96 GLY A C 1
ATOM 751 O O . GLY A 1 96 ? 17.140 11.920 -32.149 1.00 94.94 96 GLY A O 1
ATOM 752 N N . GLU A 1 97 ? 15.132 12.084 -31.175 1.00 93.56 97 GLU A N 1
ATOM 753 C CA . GLU A 1 97 ? 15.574 12.731 -29.934 1.00 93.56 97 GLU A CA 1
ATOM 754 C C . GLU A 1 97 ? 16.416 11.805 -29.044 1.00 93.56 97 GLU A C 1
ATOM 756 O O . GLU A 1 97 ? 17.173 12.263 -28.189 1.00 93.56 97 GLU A O 1
ATOM 761 N N . TYR A 1 98 ? 16.303 10.491 -29.253 1.00 96.50 98 TYR A N 1
ATOM 762 C CA . TYR A 1 98 ? 17.079 9.476 -28.549 1.00 96.50 98 TYR A CA 1
ATOM 763 C C . TYR A 1 98 ? 18.270 8.963 -29.369 1.00 96.50 98 TYR A C 1
ATOM 765 O O . TYR A 1 98 ? 18.986 8.082 -28.898 1.00 96.50 98 TYR A O 1
ATOM 773 N N . PHE A 1 99 ? 18.503 9.467 -30.582 1.00 96.81 99 PHE A N 1
ATOM 774 C CA . PHE A 1 99 ? 19.575 8.994 -31.453 1.00 96.81 99 PHE A CA 1
ATOM 775 C C . PHE A 1 99 ? 20.966 9.373 -30.926 1.00 96.81 99 PHE A C 1
ATOM 777 O O . PHE A 1 99 ? 21.204 10.489 -30.470 1.00 96.81 99 PHE A O 1
ATOM 784 N N . CYS A 1 100 ? 21.909 8.441 -31.050 1.00 96.81 100 CYS A N 1
ATOM 785 C CA . CYS A 1 100 ? 23.335 8.699 -30.910 1.00 96.81 100 CYS A CA 1
ATOM 786 C C . CYS A 1 100 ? 24.104 7.742 -31.827 1.00 96.81 100 CYS A C 1
ATOM 788 O O . CYS A 1 100 ? 23.677 6.604 -32.041 1.00 96.81 100 CYS A O 1
ATOM 790 N N . GLY A 1 101 ? 25.231 8.207 -32.365 1.00 96.81 101 GLY A N 1
ATOM 791 C CA . GLY A 1 101 ? 26.104 7.393 -33.204 1.00 96.81 101 GLY A CA 1
ATOM 792 C C . GLY A 1 101 ? 26.762 6.240 -32.441 1.00 96.81 101 GLY A C 1
ATOM 793 O O . GLY A 1 101 ? 26.831 6.232 -31.208 1.00 96.81 101 GLY A O 1
ATOM 794 N N . LEU A 1 102 ? 27.263 5.271 -33.205 1.00 97.06 102 LEU A N 1
ATOM 795 C CA . LEU A 1 102 ? 28.070 4.166 -32.692 1.00 97.06 102 LEU A CA 1
ATOM 796 C C . LEU A 1 102 ? 29.549 4.421 -32.976 1.00 97.06 102 LEU A C 1
ATOM 798 O O . LEU A 1 102 ? 29.895 4.993 -34.010 1.00 97.06 102 LEU A O 1
ATOM 802 N N . ASP A 1 103 ? 30.404 3.956 -32.076 1.00 93.81 103 ASP A N 1
ATOM 803 C CA . ASP A 1 103 ? 31.840 3.874 -32.287 1.00 93.81 103 ASP A CA 1
ATOM 804 C C . ASP A 1 103 ? 32.219 2.675 -33.181 1.00 93.81 103 ASP A C 1
ATOM 806 O O . ASP A 1 103 ? 31.375 1.892 -33.629 1.00 93.81 103 ASP A O 1
ATOM 810 N N . ALA A 1 104 ? 33.520 2.509 -33.437 1.00 92.12 104 ALA A N 1
ATOM 811 C CA . ALA A 1 104 ? 34.045 1.427 -34.273 1.00 92.12 104 ALA A CA 1
ATOM 812 C C . ALA A 1 104 ? 33.785 0.013 -33.711 1.00 92.12 104 ALA A C 1
ATOM 814 O O . ALA A 1 104 ? 33.862 -0.960 -34.458 1.00 92.12 104 ALA A O 1
ATOM 815 N N . SER A 1 105 ? 33.470 -0.112 -32.418 1.00 91.38 105 SER A N 1
ATOM 816 C CA . SER A 1 105 ? 33.111 -1.376 -31.763 1.00 91.38 105 SER A CA 1
ATOM 817 C C . SER A 1 105 ? 31.605 -1.667 -31.802 1.00 91.38 105 SER A C 1
ATOM 819 O O . SER A 1 105 ? 31.163 -2.716 -31.336 1.00 91.38 105 SER A O 1
ATOM 821 N N . GLY A 1 106 ? 30.803 -0.759 -32.373 1.00 89.44 106 GLY A N 1
ATOM 822 C CA . GLY A 1 106 ? 29.343 -0.846 -32.379 1.00 89.44 106 GLY A CA 1
ATOM 823 C C . GLY A 1 106 ? 28.703 -0.402 -31.062 1.00 89.44 106 GLY A C 1
ATOM 824 O O . GLY A 1 106 ? 27.497 -0.583 -30.879 1.00 89.44 106 GLY A O 1
ATOM 825 N N . ARG A 1 107 ? 29.479 0.190 -30.147 1.00 92.50 107 ARG A N 1
ATOM 826 C CA . ARG A 1 107 ? 28.988 0.731 -28.880 1.00 92.50 107 ARG A CA 1
ATOM 827 C C . ARG A 1 107 ? 28.537 2.171 -29.082 1.00 92.50 107 ARG A C 1
ATOM 829 O O . ARG A 1 107 ? 29.157 2.948 -29.797 1.00 92.50 107 ARG A O 1
ATOM 836 N N . ARG A 1 108 ? 27.426 2.539 -28.456 1.00 95.06 108 ARG A N 1
ATOM 837 C CA . ARG A 1 108 ? 26.844 3.878 -28.567 1.00 95.06 108 ARG A CA 1
ATOM 838 C C . ARG A 1 108 ? 27.651 4.891 -27.740 1.00 95.06 108 ARG A C 1
ATOM 840 O O . ARG A 1 108 ? 27.969 4.593 -26.588 1.00 95.06 108 ARG A O 1
ATOM 847 N N . TYR A 1 109 ? 27.963 6.069 -28.291 1.00 95.88 109 TYR A N 1
ATOM 848 C CA . TYR A 1 109 ? 28.901 7.023 -27.663 1.00 95.88 109 TYR A CA 1
ATOM 849 C C . TYR A 1 109 ? 28.486 7.507 -26.264 1.00 95.88 109 TYR A C 1
ATOM 851 O O . TYR A 1 109 ? 29.340 7.697 -25.404 1.00 95.88 109 TYR A O 1
ATOM 859 N N . ASP A 1 110 ? 27.191 7.696 -26.019 1.00 95.69 110 ASP A N 1
ATOM 860 C CA . ASP A 1 110 ? 26.641 8.194 -24.751 1.00 95.69 110 ASP A CA 1
ATOM 861 C C . ASP A 1 110 ? 26.223 7.067 -23.783 1.00 95.69 110 ASP A C 1
ATOM 863 O O . ASP A 1 110 ? 25.573 7.351 -22.782 1.00 95.69 110 ASP A O 1
ATOM 867 N N . THR A 1 111 ? 26.601 5.801 -24.032 1.00 94.12 111 THR A N 1
ATOM 868 C CA . THR A 1 111 ? 26.195 4.642 -23.197 1.00 94.12 111 THR A CA 1
ATOM 869 C C . THR A 1 111 ? 26.476 4.868 -21.709 1.00 94.12 111 THR A C 1
ATOM 871 O O . THR A 1 111 ? 25.599 4.649 -20.881 1.00 94.12 111 THR A O 1
ATOM 874 N N . ASP A 1 112 ? 27.675 5.342 -21.363 1.00 92.75 112 ASP A N 1
ATOM 875 C CA . ASP A 1 112 ? 28.077 5.547 -19.961 1.00 92.75 112 ASP A CA 1
ATOM 876 C C . ASP A 1 112 ? 27.397 6.758 -19.308 1.00 92.75 112 ASP A C 1
ATOM 878 O O . ASP A 1 112 ? 27.329 6.850 -18.085 1.00 92.75 112 ASP A O 1
ATOM 882 N N . GLN A 1 113 ? 26.850 7.669 -20.115 1.00 94.19 113 GLN A N 1
ATOM 883 C CA . GLN A 1 113 ? 26.151 8.874 -19.659 1.00 94.19 113 GLN A CA 1
ATOM 884 C C . GLN A 1 113 ? 24.644 8.635 -19.463 1.00 94.19 113 GLN A C 1
ATOM 886 O O . GLN A 1 113 ? 23.945 9.503 -18.945 1.00 94.19 113 GLN A O 1
ATOM 891 N N . ARG A 1 114 ? 24.134 7.472 -19.892 1.00 95.25 114 ARG A N 1
ATOM 892 C CA . ARG A 1 114 ? 22.711 7.113 -19.943 1.00 95.25 114 ARG A CA 1
ATOM 893 C C . ARG A 1 114 ? 22.413 6.016 -18.916 1.00 95.25 114 ARG A C 1
ATOM 895 O O . ARG A 1 114 ? 22.727 4.854 -19.182 1.00 95.25 114 ARG A O 1
ATOM 902 N N . PRO A 1 115 ? 21.822 6.328 -17.748 1.00 95.19 115 PRO A N 1
ATOM 903 C CA . PRO A 1 115 ? 21.626 5.332 -16.698 1.00 95.19 115 PRO A CA 1
ATOM 904 C C . PRO A 1 115 ? 20.770 4.131 -17.129 1.00 95.19 115 PRO A C 1
ATOM 906 O O . PRO A 1 115 ? 21.019 3.022 -16.675 1.00 95.19 115 PRO A O 1
ATOM 909 N N . GLU A 1 116 ? 19.822 4.292 -18.055 1.00 96.44 116 GLU A N 1
ATOM 910 C CA . GLU A 1 116 ? 19.034 3.185 -18.619 1.00 96.44 116 GLU A CA 1
ATOM 911 C C . GLU A 1 116 ? 19.851 2.219 -19.489 1.00 96.44 116 GLU A C 1
ATOM 913 O O . GLU A 1 116 ? 19.380 1.126 -19.802 1.00 96.44 116 GLU A O 1
ATOM 918 N N . LEU A 1 117 ? 21.051 2.624 -19.911 1.00 96.25 117 LEU A N 1
ATOM 919 C CA . LEU A 1 117 ? 21.983 1.811 -20.693 1.00 96.25 117 LEU A CA 1
ATOM 920 C C . LEU A 1 117 ? 23.176 1.322 -19.862 1.00 96.25 117 LEU A C 1
ATOM 922 O O . LEU A 1 117 ? 23.867 0.402 -20.296 1.00 96.25 117 LEU A O 1
ATOM 926 N N . SER A 1 118 ? 23.411 1.896 -18.678 1.00 93.81 118 SER A N 1
ATOM 927 C CA . SER A 1 118 ? 24.562 1.582 -17.823 1.00 93.81 118 SER A CA 1
ATOM 928 C C . SER A 1 118 ? 24.208 1.048 -16.430 1.00 93.81 118 SER A C 1
ATOM 930 O O . SER A 1 118 ? 25.096 0.557 -15.735 1.00 93.81 118 SER A O 1
ATOM 932 N N . LYS A 1 119 ? 22.935 1.078 -16.010 1.00 92.25 119 LYS A N 1
ATOM 933 C CA . LYS A 1 119 ? 22.480 0.564 -14.707 1.00 92.25 119 LYS A CA 1
ATOM 934 C C . LYS A 1 119 ? 21.360 -0.469 -14.841 1.00 92.25 119 LYS A C 1
ATOM 936 O O . LYS A 1 119 ? 20.511 -0.391 -15.725 1.00 92.25 119 LYS A O 1
ATOM 941 N N . GLY A 1 120 ? 21.338 -1.424 -13.909 1.00 91.88 120 GLY A N 1
ATOM 942 C CA . GLY A 1 120 ? 20.324 -2.484 -13.848 1.00 91.88 120 GLY A CA 1
ATOM 943 C C . GLY A 1 120 ? 19.012 -2.099 -13.159 1.00 91.88 120 GLY A C 1
ATOM 944 O O . GLY A 1 120 ? 18.037 -2.841 -13.265 1.00 91.88 120 GLY A O 1
ATOM 945 N N . THR A 1 121 ? 18.983 -0.957 -12.468 1.00 93.12 121 THR A N 1
ATOM 946 C CA . THR A 1 121 ? 17.794 -0.399 -11.810 1.00 93.12 121 THR A CA 1
ATOM 947 C C . THR A 1 121 ? 17.720 1.091 -12.124 1.00 93.12 121 THR A C 1
ATOM 949 O O . THR A 1 121 ? 18.685 1.816 -11.880 1.00 93.12 121 THR A O 1
ATOM 952 N N . VAL A 1 122 ? 16.588 1.527 -12.673 1.00 94.75 122 VAL A N 1
ATOM 953 C CA . VAL A 1 122 ? 16.275 2.920 -13.018 1.00 94.75 122 VAL A CA 1
ATOM 954 C C . VAL A 1 122 ? 14.770 3.138 -12.899 1.00 94.75 122 VAL A C 1
ATOM 956 O O . VAL A 1 122 ? 13.999 2.180 -13.003 1.00 94.75 122 VAL A O 1
ATOM 959 N N . GLU A 1 123 ? 14.353 4.390 -12.760 1.00 95.56 123 GLU A N 1
ATOM 960 C CA . GLU A 1 123 ? 12.952 4.795 -12.844 1.00 95.56 123 GLU A CA 1
ATOM 961 C C . GLU A 1 123 ? 12.703 5.608 -14.112 1.00 95.56 123 GLU A C 1
ATOM 963 O O . GLU A 1 123 ? 13.540 6.403 -14.541 1.00 95.56 123 GLU A O 1
ATOM 968 N N . PHE A 1 124 ? 11.535 5.427 -14.723 1.00 95.94 124 PHE A N 1
ATOM 969 C CA . PHE A 1 124 ? 11.121 6.211 -15.883 1.00 95.94 124 PHE A CA 1
ATOM 970 C C . PHE A 1 124 ? 9.988 7.148 -15.497 1.00 95.94 124 PHE A C 1
ATOM 972 O O . PHE A 1 124 ? 8.971 6.702 -14.967 1.00 95.94 124 PHE A O 1
ATOM 979 N N . VAL A 1 125 ? 10.119 8.426 -15.851 1.00 94.75 125 VAL A N 1
ATOM 980 C CA . VAL A 1 125 ? 9.001 9.368 -15.763 1.00 94.75 125 VAL A CA 1
ATOM 981 C C . VAL A 1 125 ? 7.924 8.914 -16.744 1.00 94.75 125 VAL A C 1
ATOM 983 O O . VAL A 1 125 ? 8.131 8.911 -17.960 1.00 94.75 125 VAL A O 1
ATOM 986 N N . ALA A 1 126 ? 6.783 8.490 -16.209 1.00 91.12 126 ALA A N 1
ATOM 987 C CA . ALA A 1 126 ? 5.681 7.978 -17.003 1.00 91.12 126 ALA A CA 1
ATOM 988 C C . ALA A 1 126 ? 4.945 9.138 -17.711 1.00 91.12 126 ALA A C 1
ATOM 990 O O . ALA A 1 126 ? 4.431 10.032 -17.036 1.00 91.12 126 ALA A O 1
ATOM 991 N N . PRO A 1 127 ? 4.870 9.152 -19.057 1.00 89.81 127 PRO A N 1
ATOM 992 C CA . PRO A 1 127 ? 4.073 10.135 -19.786 1.00 89.81 127 PRO A CA 1
ATOM 993 C C . PRO A 1 127 ? 2.569 9.917 -19.567 1.00 89.81 127 PRO A C 1
ATOM 995 O O . PRO A 1 127 ? 2.137 8.871 -19.081 1.00 89.81 127 PRO A O 1
ATOM 998 N N . THR A 1 128 ? 1.755 10.887 -19.990 1.00 87.50 128 THR A N 1
ATOM 999 C CA . THR A 1 128 ? 0.291 10.893 -19.801 1.00 87.50 128 THR A CA 1
ATOM 1000 C C . THR A 1 128 ? -0.421 9.664 -20.373 1.00 87.50 128 THR A C 1
ATOM 1002 O O . THR A 1 128 ? -1.465 9.281 -19.863 1.00 87.50 128 THR A O 1
ATOM 1005 N N . GLU A 1 129 ? 0.155 8.983 -21.367 1.00 87.31 129 GLU A N 1
ATOM 1006 C CA . GLU A 1 129 ? -0.366 7.715 -21.908 1.00 87.31 129 GLU A CA 1
ATOM 1007 C C . GLU A 1 129 ? -0.388 6.551 -20.894 1.00 87.31 129 GLU A C 1
ATOM 1009 O O . GLU A 1 129 ? -1.054 5.545 -21.135 1.00 87.31 129 GLU A O 1
ATOM 1014 N N . TYR A 1 130 ? 0.328 6.664 -19.770 1.00 86.81 130 TYR A N 1
ATOM 1015 C CA . TYR A 1 130 ? 0.292 5.695 -18.666 1.00 86.81 130 TYR A CA 1
ATOM 1016 C C . TYR A 1 130 ? -0.762 6.040 -17.605 1.00 86.81 130 TYR A C 1
ATOM 1018 O O . TYR A 1 130 ? -0.930 5.282 -16.652 1.00 86.81 130 TYR A O 1
ATOM 1026 N N . MET A 1 131 ? -1.469 7.163 -17.754 1.00 87.69 131 MET A N 1
ATOM 1027 C CA . MET A 1 131 ? -2.450 7.650 -16.790 1.00 87.69 131 MET A CA 1
ATOM 1028 C C . MET A 1 131 ? -3.865 7.426 -17.329 1.00 87.69 131 MET A C 1
ATOM 1030 O O . MET A 1 131 ? -4.238 7.958 -18.370 1.00 87.69 131 MET A O 1
ATOM 1034 N N . VAL A 1 132 ? -4.674 6.649 -16.605 1.00 86.44 132 VAL A N 1
ATOM 1035 C CA . VAL A 1 132 ? -6.124 6.537 -16.872 1.00 86.44 132 VAL A CA 1
ATOM 1036 C C . VAL A 1 132 ? -6.876 7.724 -16.262 1.00 86.44 132 VAL A C 1
ATOM 1038 O O . VAL A 1 132 ? -7.868 8.195 -16.814 1.00 86.44 132 VAL A O 1
ATOM 1041 N N . ARG A 1 133 ? -6.375 8.222 -15.129 1.00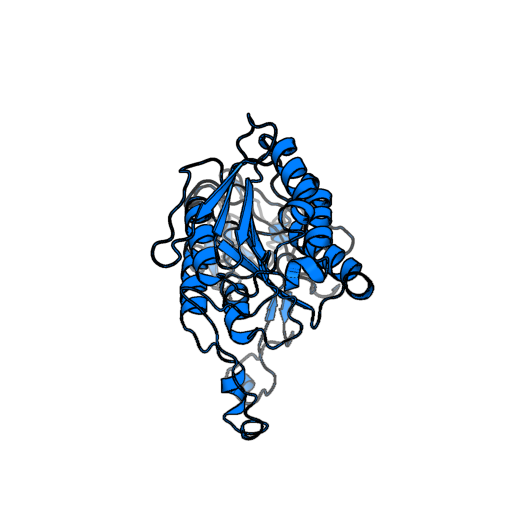 89.06 133 ARG A N 1
ATOM 1042 C CA . ARG A 1 133 ? -6.833 9.418 -14.422 1.00 89.06 133 ARG A CA 1
ATOM 1043 C C . ARG A 1 133 ? -5.621 10.187 -13.883 1.00 89.06 133 ARG A C 1
ATOM 1045 O O . ARG A 1 133 ? -4.546 9.590 -13.783 1.00 89.06 133 ARG A O 1
ATOM 1052 N N . PRO A 1 134 ? -5.756 11.480 -13.541 1.00 88.19 134 PRO A N 1
ATOM 1053 C CA . PRO A 1 134 ? -4.706 12.201 -12.830 1.00 88.19 134 PRO A CA 1
ATOM 1054 C C . PRO A 1 134 ? -4.313 11.473 -11.533 1.00 88.19 134 PRO A C 1
ATOM 1056 O O . PRO A 1 134 ? -5.201 10.916 -10.885 1.00 88.19 134 PRO A O 1
ATOM 1059 N N . PRO A 1 135 ? -3.030 11.499 -11.124 1.00 89.00 135 PRO A N 1
ATOM 1060 C CA . PRO A 1 135 ? -2.597 10.874 -9.879 1.00 89.00 135 PRO A CA 1
ATOM 1061 C C . PRO A 1 135 ? -3.374 11.415 -8.676 1.00 89.00 135 PRO A C 1
ATOM 1063 O O . PRO A 1 135 ? -3.300 12.614 -8.358 1.00 89.00 135 PRO A O 1
ATOM 1066 N N . MET A 1 136 ? -4.103 10.517 -8.016 1.00 92.62 136 MET A N 1
ATOM 1067 C CA . MET A 1 136 ? -4.898 10.846 -6.838 1.00 92.62 136 MET A CA 1
ATOM 1068 C C . MET A 1 136 ? -3.998 11.211 -5.648 1.00 92.62 136 MET A C 1
ATOM 1070 O O . MET A 1 136 ? -2.854 10.752 -5.568 1.00 92.62 136 MET A O 1
ATOM 1074 N N . PRO A 1 137 ? -4.469 12.067 -4.725 1.00 94.06 137 PRO A N 1
ATOM 1075 C CA . PRO A 1 137 ? -3.731 12.340 -3.501 1.00 94.06 137 PRO A CA 1
ATOM 1076 C C . PRO A 1 137 ? -3.621 11.076 -2.631 1.00 94.06 137 PRO A C 1
ATOM 1078 O O . PRO A 1 137 ? -4.606 10.339 -2.507 1.00 94.06 137 PRO A O 1
ATOM 1081 N N . PRO A 1 138 ? -2.472 10.840 -1.970 1.00 95.38 138 PRO A N 1
ATOM 1082 C CA . PRO A 1 138 ? -2.382 9.836 -0.915 1.00 95.38 138 PRO A CA 1
ATOM 1083 C C . PRO A 1 138 ? -3.454 10.087 0.142 1.00 95.38 138 PRO A C 1
ATOM 1085 O O . PRO A 1 138 ? -3.648 11.223 0.576 1.00 95.38 138 PRO A O 1
ATOM 1088 N N . SER A 1 139 ? -4.176 9.037 0.516 1.00 97.31 139 SER A N 1
ATOM 1089 C CA . SER A 1 139 ? -5.330 9.132 1.408 1.00 97.31 139 SER A CA 1
ATOM 1090 C C . SER A 1 139 ? -5.226 8.075 2.492 1.00 97.31 139 SER A C 1
ATOM 1092 O O . SER A 1 139 ? -5.006 6.906 2.178 1.00 97.31 139 SER A O 1
ATOM 1094 N N . TYR A 1 140 ? -5.392 8.483 3.747 1.00 98.56 140 TYR A N 1
ATOM 1095 C CA . TYR A 1 140 ? -5.314 7.614 4.918 1.00 98.56 140 TYR A CA 1
ATOM 1096 C C . TYR A 1 140 ? -6.646 7.654 5.655 1.00 98.56 140 TYR A C 1
ATOM 1098 O O . TYR A 1 140 ? -7.063 8.705 6.140 1.00 98.56 140 TYR A O 1
ATOM 1106 N N . PHE A 1 141 ? -7.321 6.515 5.739 1.00 98.69 141 PHE A N 1
ATOM 1107 C CA . PHE A 1 141 ? -8.569 6.397 6.477 1.00 98.69 141 PHE A CA 1
ATOM 1108 C C . PHE A 1 141 ? -8.399 5.400 7.612 1.00 98.69 141 PHE A C 1
ATOM 1110 O O . PHE A 1 141 ? -7.904 4.292 7.407 1.00 98.69 141 PHE A O 1
ATOM 1117 N N . PHE A 1 142 ? -8.803 5.794 8.811 1.00 98.88 142 PHE A N 1
ATOM 1118 C CA . PHE A 1 142 ? -8.625 5.002 10.019 1.00 98.88 142 PHE A CA 1
ATOM 1119 C C . PHE A 1 142 ? -9.992 4.537 10.503 1.00 98.88 142 PHE A C 1
ATOM 1121 O O . PHE A 1 142 ? -10.852 5.368 10.794 1.00 98.88 142 PHE A O 1
ATOM 1128 N N . ILE A 1 143 ? -10.188 3.223 10.617 1.00 98.81 143 ILE A N 1
ATOM 1129 C CA . ILE A 1 143 ? -11.337 2.670 11.336 1.00 98.81 143 ILE A CA 1
ATOM 1130 C C . ILE A 1 143 ? -10.861 2.096 12.664 1.00 98.81 143 ILE A C 1
ATOM 1132 O O . ILE A 1 143 ? -10.001 1.215 12.696 1.00 98.81 143 ILE A O 1
ATOM 1136 N N . ILE A 1 144 ? -11.381 2.634 13.764 1.00 98.75 144 ILE A N 1
ATOM 1137 C CA . ILE A 1 144 ? -10.870 2.361 15.108 1.00 98.75 144 ILE A CA 1
ATOM 1138 C C . ILE A 1 144 ? -11.976 1.747 15.965 1.00 98.75 144 ILE A C 1
ATOM 1140 O O . ILE A 1 144 ? -12.992 2.388 16.236 1.00 98.75 144 ILE A O 1
ATOM 1144 N N . ASP A 1 145 ? -11.759 0.509 16.401 1.00 98.19 145 ASP A N 1
ATOM 1145 C CA . ASP A 1 145 ? -12.575 -0.161 17.410 1.00 98.19 145 ASP A CA 1
ATOM 1146 C C . ASP A 1 145 ? -12.461 0.595 18.743 1.00 98.19 145 ASP A C 1
ATOM 1148 O O . ASP A 1 145 ? -11.363 0.786 19.270 1.00 98.19 145 ASP A O 1
ATOM 1152 N N . VAL A 1 146 ? -13.602 1.034 19.272 1.00 98.00 146 VAL A N 1
ATOM 1153 C CA . VAL A 1 146 ? -13.737 1.745 20.554 1.00 98.00 146 VAL A CA 1
ATOM 1154 C C . VAL A 1 146 ? -14.557 0.944 21.572 1.00 98.00 146 VAL A C 1
ATOM 1156 O O . VAL A 1 146 ? -15.090 1.512 22.526 1.00 98.00 146 VAL A O 1
ATOM 1159 N N . SER A 1 147 ? -14.658 -0.377 21.381 1.00 96.19 147 SER A N 1
ATOM 1160 C CA . SER A 1 147 ? -15.223 -1.307 22.362 1.00 96.19 147 SER A CA 1
ATOM 1161 C C . SER A 1 147 ? -14.432 -1.292 23.672 1.00 96.19 147 SER A C 1
ATOM 1163 O O . SER A 1 147 ? -13.274 -0.867 23.744 1.00 96.19 147 SER A O 1
ATOM 1165 N N . VAL A 1 148 ? -15.038 -1.833 24.726 1.00 96.19 148 VAL A N 1
ATOM 1166 C CA . VAL A 1 148 ? -14.474 -1.888 26.078 1.00 96.19 148 VAL A CA 1
ATOM 1167 C C . VAL A 1 148 ? -13.076 -2.516 26.116 1.00 96.19 148 VAL A C 1
ATOM 1169 O O . VAL A 1 148 ? -12.229 -2.082 26.891 1.00 96.19 148 VAL A O 1
ATOM 1172 N N . SER A 1 149 ? -12.792 -3.487 25.240 1.00 94.19 149 SER A N 1
ATOM 1173 C CA . SER A 1 149 ? -11.469 -4.117 25.134 1.00 94.19 149 SER A CA 1
ATOM 1174 C C . SER A 1 149 ? -10.397 -3.133 24.638 1.00 94.19 149 SER A C 1
ATOM 1176 O O . SER A 1 149 ? -9.291 -3.071 25.186 1.00 94.19 149 SER A O 1
ATOM 1178 N N . ALA A 1 150 ? -10.730 -2.302 23.645 1.00 95.50 150 ALA A N 1
ATOM 1179 C CA . ALA A 1 150 ? -9.836 -1.263 23.136 1.00 95.50 150 ALA A CA 1
ATOM 1180 C C . ALA A 1 150 ? -9.592 -0.162 24.181 1.00 95.50 150 ALA A C 1
ATOM 1182 O O . ALA A 1 150 ? -8.461 0.290 24.362 1.00 95.50 150 ALA A O 1
ATOM 1183 N N . VAL A 1 151 ? -10.642 0.235 24.903 1.00 95.62 151 VAL A N 1
ATOM 1184 C CA . VAL A 1 151 ? -10.569 1.281 25.932 1.00 95.62 151 VAL A CA 1
ATOM 1185 C C . VAL A 1 151 ? -9.730 0.817 27.126 1.00 95.62 151 VAL A C 1
ATOM 1187 O O . VAL A 1 151 ? -8.735 1.454 27.468 1.00 95.62 151 VAL A O 1
ATOM 1190 N N . GLN A 1 152 ? -10.068 -0.328 27.726 1.00 94.56 152 GLN A N 1
ATOM 1191 C CA . GLN A 1 152 ? -9.411 -0.822 28.944 1.00 94.56 152 GLN A CA 1
ATOM 1192 C C . GLN A 1 152 ? -7.934 -1.182 28.744 1.00 94.56 152 GLN A C 1
ATOM 1194 O O . GLN A 1 152 ? -7.148 -1.107 29.687 1.00 94.56 152 GLN A O 1
ATOM 1199 N N . SER A 1 153 ? -7.537 -1.572 27.531 1.00 94.50 153 SER A N 1
ATOM 1200 C CA . SER A 1 153 ? -6.142 -1.915 27.227 1.00 94.50 153 SER A CA 1
ATOM 1201 C C . SER A 1 153 ? -5.225 -0.693 27.060 1.00 94.50 153 SER A C 1
ATOM 1203 O O . SER A 1 153 ? -3.997 -0.846 27.015 1.00 94.50 153 SER A O 1
ATOM 1205 N N . GLY A 1 154 ? -5.797 0.516 26.984 1.00 95.44 154 GLY A N 1
ATOM 1206 C CA . GLY A 1 154 ? -5.084 1.763 26.685 1.00 95.44 154 GLY A CA 1
ATOM 1207 C C . GLY A 1 154 ? -4.730 1.933 25.203 1.00 95.44 154 GLY A C 1
ATOM 1208 O O . GLY A 1 154 ? -3.960 2.827 24.851 1.00 95.44 154 GLY A O 1
ATOM 1209 N N . LEU A 1 155 ? -5.290 1.097 24.318 1.00 96.94 155 LEU A N 1
ATOM 1210 C CA . LEU A 1 155 ? -4.989 1.104 22.885 1.00 96.94 155 LEU A CA 1
ATOM 1211 C C . LEU A 1 155 ? -5.238 2.474 22.246 1.00 96.94 155 LEU A C 1
ATOM 1213 O O . LEU A 1 155 ? -4.389 2.966 21.499 1.00 96.94 155 LEU A O 1
ATOM 1217 N N . LEU A 1 156 ? -6.389 3.086 22.545 1.00 97.94 156 LEU A N 1
ATOM 1218 C CA . LEU A 1 156 ? -6.800 4.355 21.938 1.00 97.94 156 LEU A CA 1
ATOM 1219 C C . LEU A 1 156 ? -5.771 5.462 22.179 1.00 97.94 156 LEU A C 1
ATOM 1221 O O . LEU A 1 156 ? -5.497 6.248 21.277 1.00 97.94 156 LEU A O 1
ATOM 1225 N N . GLU A 1 157 ? -5.157 5.494 23.364 1.00 98.00 157 GLU A N 1
ATOM 1226 C CA . GLU A 1 157 ? -4.138 6.484 23.704 1.00 98.00 157 GLU A CA 1
ATOM 1227 C C . GLU A 1 157 ? -2.865 6.301 22.870 1.00 98.00 157 GLU A C 1
ATOM 1229 O O . GLU A 1 157 ? -2.344 7.273 22.317 1.00 98.00 157 GLU A O 1
ATOM 1234 N N . VAL A 1 158 ? -2.379 5.062 22.735 1.00 98.44 158 VAL A N 1
ATOM 1235 C CA . VAL A 1 158 ? -1.174 4.765 21.946 1.00 98.44 158 VAL A CA 1
ATOM 1236 C C . VAL A 1 158 ? -1.411 5.063 20.465 1.00 98.44 158 VAL A C 1
ATOM 1238 O O . VAL A 1 158 ? -0.584 5.729 19.839 1.00 98.44 158 VAL A O 1
ATOM 1241 N N . VAL A 1 159 ? -2.544 4.620 19.910 1.00 98.69 159 VAL A N 1
ATOM 1242 C CA . VAL A 1 159 ? -2.906 4.849 18.502 1.00 98.69 159 VAL A CA 1
ATOM 1243 C C . VAL A 1 159 ? -3.047 6.342 18.218 1.00 98.69 159 VAL A C 1
ATOM 1245 O O . VAL A 1 159 ? -2.399 6.846 17.302 1.00 98.69 159 VAL A O 1
ATOM 1248 N N . ALA A 1 160 ? -3.817 7.071 19.032 1.00 98.69 160 ALA A N 1
ATOM 1249 C CA . ALA A 1 160 ? -4.055 8.493 18.817 1.00 98.69 160 ALA A CA 1
ATOM 1250 C C . ALA A 1 160 ? -2.763 9.319 18.875 1.00 98.69 160 ALA A C 1
ATOM 1252 O O . ALA A 1 160 ? -2.487 10.108 17.968 1.00 98.69 160 ALA A O 1
ATOM 1253 N N . LYS A 1 161 ? -1.926 9.089 19.899 1.00 98.69 161 LYS A N 1
ATOM 1254 C CA . LYS A 1 161 ? -0.628 9.767 20.042 1.00 98.69 161 LYS A CA 1
ATOM 1255 C C . LYS A 1 161 ? 0.316 9.447 18.888 1.00 98.69 161 LYS A C 1
ATOM 1257 O O . LYS A 1 161 ? 0.999 10.345 18.401 1.00 98.69 161 LYS A O 1
ATOM 1262 N N . THR A 1 162 ? 0.348 8.191 18.443 1.00 98.81 162 THR A N 1
ATOM 1263 C CA . THR A 1 162 ? 1.227 7.767 17.347 1.00 98.81 162 THR A CA 1
ATOM 1264 C C . THR A 1 162 ? 0.802 8.403 16.027 1.00 98.81 162 THR A C 1
ATOM 1266 O O . THR A 1 162 ? 1.633 9.037 15.381 1.00 98.81 162 THR A O 1
ATOM 1269 N N . ILE A 1 163 ? -0.486 8.330 15.664 1.00 98.75 163 ILE A N 1
ATOM 1270 C CA . ILE A 1 163 ? -1.008 8.976 14.447 1.00 98.75 163 ILE A CA 1
ATOM 1271 C C . ILE A 1 163 ? -0.709 10.474 14.484 1.00 98.75 163 ILE A C 1
ATOM 1273 O O . ILE A 1 163 ? -0.158 11.002 13.520 1.00 98.75 163 ILE A O 1
ATOM 1277 N N . LYS A 1 164 ? -0.991 11.141 15.613 1.00 98.69 164 LYS A N 1
ATOM 1278 C CA . LYS A 1 164 ? -0.724 12.574 15.791 1.00 98.69 164 LYS A CA 1
ATOM 1279 C C . LYS A 1 164 ? 0.752 12.911 15.570 1.00 98.69 164 LYS A C 1
ATOM 1281 O O . LYS A 1 164 ? 1.053 13.885 14.891 1.00 98.69 164 LYS A O 1
ATOM 1286 N N . SER A 1 165 ? 1.664 12.091 16.097 1.00 98.50 165 SER A N 1
ATOM 1287 C CA . SER A 1 165 ? 3.109 12.297 15.931 1.00 98.50 165 SER A CA 1
ATOM 1288 C C . SER A 1 165 ? 3.608 12.109 14.496 1.00 98.50 165 SER A C 1
ATOM 1290 O O . SER A 1 165 ? 4.658 12.639 14.156 1.00 98.50 165 SER A O 1
ATOM 1292 N N . CYS A 1 166 ? 2.862 11.388 13.654 1.00 98.44 166 CYS A N 1
ATOM 1293 C CA . CYS A 1 166 ? 3.244 11.095 12.273 1.00 98.44 166 CYS A CA 1
ATOM 1294 C C . CYS A 1 166 ? 2.608 12.036 11.242 1.00 98.44 166 CYS A C 1
ATOM 1296 O O . CYS A 1 166 ? 2.943 11.924 10.067 1.00 98.44 166 CYS A O 1
ATOM 1298 N N . LEU A 1 167 ? 1.706 12.947 11.634 1.00 98.06 167 LEU A N 1
ATOM 1299 C CA . LEU A 1 167 ? 0.949 13.780 10.686 1.00 98.06 167 LEU A CA 1
ATOM 1300 C C . LEU A 1 167 ? 1.848 14.601 9.746 1.00 98.06 167 LEU A C 1
ATOM 1302 O O . LEU A 1 167 ? 1.508 14.764 8.577 1.00 98.06 167 LEU A O 1
ATOM 1306 N N . ASP A 1 168 ? 2.994 15.084 10.233 1.00 96.31 168 ASP A N 1
ATOM 1307 C CA . ASP A 1 168 ? 3.958 15.859 9.437 1.00 96.31 168 ASP A CA 1
ATOM 1308 C C . ASP A 1 168 ? 4.798 14.997 8.484 1.00 96.31 168 ASP A C 1
ATOM 1310 O O . ASP A 1 168 ? 5.313 15.491 7.483 1.00 96.31 168 ASP A O 1
ATOM 1314 N N . GLU A 1 169 ? 4.915 13.703 8.776 1.00 96.31 169 GLU A N 1
ATOM 1315 C CA . GLU A 1 169 ? 5.717 12.745 8.011 1.00 96.31 169 GLU A CA 1
ATOM 1316 C C . GLU A 1 169 ? 4.872 11.923 7.027 1.00 96.31 169 GLU A C 1
ATOM 1318 O O . GLU A 1 169 ? 5.419 11.117 6.273 1.00 96.31 169 GLU A O 1
ATOM 1323 N N . LEU A 1 170 ? 3.545 12.111 7.011 1.00 96.56 170 LEU A N 1
ATOM 1324 C CA . LEU A 1 170 ? 2.664 11.387 6.099 1.00 96.56 170 LEU A CA 1
ATOM 1325 C C . LEU A 1 170 ? 3.016 11.699 4.630 1.00 96.56 170 LEU A C 1
ATOM 1327 O O . LEU A 1 170 ? 2.939 12.860 4.206 1.00 96.56 170 LEU A O 1
ATOM 1331 N N . PRO A 1 171 ? 3.318 10.675 3.807 1.00 94.25 171 PRO A N 1
ATOM 1332 C CA . PRO A 1 171 ? 3.574 10.855 2.385 1.00 94.25 171 PRO A CA 1
ATOM 1333 C C . PRO A 1 171 ? 2.414 11.553 1.673 1.00 94.25 171 PRO A C 1
ATOM 1335 O O . PRO A 1 171 ? 1.248 11.225 1.902 1.00 94.25 171 PRO A O 1
ATOM 1338 N N . GLY A 1 172 ? 2.740 12.465 0.753 1.00 91.88 172 GLY A N 1
ATOM 1339 C CA . GLY A 1 172 ? 1.754 13.141 -0.097 1.00 91.88 172 GLY A CA 1
ATOM 1340 C C . GLY A 1 172 ? 1.549 14.628 0.164 1.00 91.88 172 GLY A C 1
ATOM 1341 O O . GLY A 1 172 ? 0.700 15.228 -0.503 1.00 91.88 172 GLY A O 1
ATOM 1342 N N . PHE A 1 173 ? 2.307 15.235 1.084 1.00 92.19 173 PHE A N 1
ATOM 1343 C CA . PHE A 1 173 ? 2.250 16.675 1.341 1.00 92.19 173 PHE A CA 1
ATOM 1344 C C . PHE A 1 173 ? 2.358 17.493 0.034 1.00 92.19 173 PHE A C 1
ATOM 1346 O O . PHE A 1 173 ? 3.192 17.174 -0.818 1.00 92.19 173 PHE A O 1
ATOM 1353 N N . PRO A 1 174 ? 1.543 18.551 -0.156 1.00 95.12 174 PRO A N 1
ATOM 1354 C CA . PRO A 1 174 ? 0.484 19.067 0.728 1.00 95.12 174 PRO A CA 1
ATOM 1355 C C . PRO A 1 174 ? -0.916 18.490 0.435 1.00 95.12 174 PRO A C 1
ATOM 1357 O O . PRO A 1 174 ? -1.923 19.019 0.896 1.00 95.12 174 PRO A O 1
ATOM 1360 N N . ARG A 1 175 ? -1.024 17.449 -0.398 1.00 96.31 175 ARG A N 1
ATOM 1361 C CA . ARG A 1 175 ? -2.316 16.944 -0.895 1.00 96.31 175 ARG A CA 1
ATOM 1362 C C . ARG A 1 175 ? -2.906 15.807 -0.058 1.00 96.31 175 ARG A C 1
ATOM 1364 O O . ARG A 1 175 ? -4.017 15.378 -0.366 1.00 96.31 175 ARG A O 1
ATOM 1371 N N . THR A 1 176 ? -2.185 15.322 0.952 1.00 97.38 176 THR A N 1
ATOM 1372 C CA . THR A 1 176 ? -2.580 14.186 1.792 1.00 97.38 176 THR A CA 1
ATOM 1373 C C . THR A 1 176 ? -3.997 14.344 2.334 1.00 97.38 176 THR A C 1
ATOM 1375 O O . THR A 1 176 ? -4.317 15.355 2.960 1.00 97.38 176 THR A O 1
ATOM 1378 N N . GLN A 1 177 ? -4.833 13.337 2.097 1.00 98.12 177 GLN A N 1
ATOM 1379 C CA . GLN A 1 177 ? -6.168 13.253 2.675 1.00 98.12 177 GLN A CA 1
ATOM 1380 C C . GLN A 1 177 ? -6.154 12.378 3.926 1.00 98.12 177 GLN A C 1
ATOM 1382 O O . GLN A 1 177 ? -5.439 11.372 3.979 1.00 98.12 177 GLN A O 1
ATOM 1387 N N . ILE A 1 178 ? -6.964 12.739 4.916 1.00 98.56 178 ILE A N 1
ATOM 1388 C CA . ILE A 1 178 ? -7.099 11.998 6.166 1.00 98.56 178 ILE A CA 1
ATOM 1389 C C . ILE A 1 178 ? -8.557 11.943 6.628 1.00 98.56 178 ILE A C 1
ATOM 1391 O O . ILE A 1 178 ? -9.309 12.901 6.445 1.00 98.56 178 ILE A O 1
ATOM 1395 N N . GLY A 1 179 ? -8.970 10.822 7.211 1.00 98.44 179 GLY A N 1
ATOM 1396 C CA . GLY A 1 179 ? -10.315 10.656 7.755 1.00 98.44 179 GLY A CA 1
ATOM 1397 C C . GLY A 1 179 ? -10.388 9.538 8.788 1.00 98.44 179 GLY A C 1
ATOM 1398 O O . GLY A 1 179 ? -9.535 8.650 8.822 1.00 98.44 179 GLY A O 1
ATOM 1399 N N . PHE A 1 180 ? -11.405 9.594 9.644 1.00 98.75 180 PHE A N 1
ATOM 1400 C CA . PHE A 1 180 ? -11.560 8.675 10.767 1.00 98.75 180 PHE A CA 1
ATOM 1401 C C . PHE A 1 180 ? -13.011 8.222 10.902 1.00 98.75 180 PHE A C 1
ATOM 1403 O O . PHE A 1 180 ? -13.948 9.004 10.744 1.00 98.75 180 PHE A O 1
ATOM 1410 N N . LEU A 1 181 ? -13.180 6.964 11.281 1.00 98.75 181 LEU A N 1
ATOM 1411 C CA . LEU A 1 181 ? -14.435 6.369 11.712 1.00 98.75 181 LEU A CA 1
ATOM 1412 C C . LEU A 1 181 ? -14.132 5.559 12.972 1.00 98.75 181 LEU A C 1
ATOM 1414 O O . LEU A 1 181 ? -13.193 4.768 12.994 1.00 98.75 181 LEU A O 1
ATOM 1418 N N . THR A 1 182 ? -14.914 5.735 14.027 1.00 98.75 182 THR A N 1
ATOM 1419 C CA . THR A 1 182 ? -14.812 4.862 15.205 1.00 98.75 182 THR A CA 1
ATOM 1420 C C . THR A 1 182 ? -16.024 3.949 15.258 1.00 98.75 182 THR A C 1
ATOM 1422 O O . THR A 1 182 ? -17.101 4.322 14.792 1.00 98.75 182 THR A O 1
ATOM 1425 N N . PHE A 1 183 ? -15.888 2.743 15.800 1.00 98.56 183 PHE A N 1
ATOM 1426 C CA . PHE A 1 183 ? -17.007 1.802 15.859 1.00 98.56 183 PHE A CA 1
ATOM 1427 C C . PHE A 1 183 ? -16.972 0.912 17.100 1.00 98.56 183 PHE A C 1
ATOM 1429 O O . PHE A 1 183 ? -15.913 0.576 17.622 1.00 98.56 183 PHE A O 1
ATOM 1436 N N . ASP A 1 184 ? -18.160 0.528 17.547 1.00 97.44 184 ASP A N 1
ATOM 1437 C CA . ASP A 1 184 ? -18.411 -0.521 18.534 1.00 97.44 184 ASP A CA 1
ATOM 1438 C C . ASP A 1 184 ? -19.610 -1.357 18.046 1.00 97.44 184 ASP A C 1
ATOM 1440 O O . ASP A 1 184 ? -19.548 -1.888 16.938 1.00 97.44 184 ASP A O 1
ATOM 1444 N N . SER A 1 185 ? -20.730 -1.422 18.776 1.00 97.25 185 SER A N 1
ATOM 1445 C CA . SER A 1 185 ? -22.017 -1.851 18.212 1.00 97.25 185 SER A CA 1
ATOM 1446 C C . SER A 1 185 ? -22.637 -0.871 17.210 1.00 97.25 185 SER A C 1
ATOM 1448 O O . SER A 1 185 ? -23.614 -1.217 16.555 1.00 97.25 185 SER A O 1
ATOM 1450 N N . THR A 1 186 ? -22.122 0.354 17.121 1.00 97.81 186 THR A N 1
ATOM 1451 C CA . THR A 1 186 ? -22.607 1.410 16.224 1.00 97.81 186 THR A CA 1
ATOM 1452 C C . THR A 1 186 ? -21.443 2.056 15.474 1.00 97.81 186 THR A C 1
ATOM 1454 O O . THR A 1 186 ? -20.277 1.848 15.819 1.00 97.81 186 THR A O 1
ATOM 1457 N N . LEU A 1 187 ? -21.745 2.813 14.417 1.00 98.62 187 LEU A N 1
ATOM 1458 C CA . LEU A 1 187 ? -20.753 3.545 13.631 1.00 98.62 187 LEU A CA 1
ATOM 1459 C C . LEU A 1 187 ? -20.745 5.018 14.042 1.00 98.62 187 LEU A C 1
ATOM 1461 O O . LEU A 1 187 ? -21.797 5.650 14.088 1.00 98.62 187 LEU A O 1
ATOM 1465 N N . HIS A 1 188 ? -19.566 5.588 14.276 1.00 98.44 188 HIS A N 1
ATOM 1466 C CA . HIS A 1 188 ? -19.409 6.996 14.631 1.00 98.44 188 HIS A CA 1
ATOM 1467 C C . HIS A 1 188 ? -18.558 7.703 13.574 1.00 98.44 188 HIS A C 1
ATOM 1469 O O . HIS A 1 188 ? -17.333 7.559 13.524 1.00 98.44 188 HIS A O 1
ATOM 1475 N N . PHE A 1 189 ? -19.226 8.465 12.714 1.00 98.44 189 PHE A N 1
ATOM 1476 C CA . PHE A 1 189 ? -18.591 9.309 11.710 1.00 98.44 189 PHE A CA 1
ATOM 1477 C C . PHE A 1 189 ? -18.132 10.617 12.345 1.00 98.44 189 PHE A C 1
ATOM 1479 O O . PHE A 1 189 ? -18.853 11.193 13.159 1.00 98.44 189 PHE A O 1
ATOM 1486 N N . HIS A 1 190 ? -16.968 11.115 11.933 1.00 98.00 190 HIS A N 1
ATOM 1487 C CA . HIS A 1 190 ? -16.401 12.359 12.450 1.00 98.00 190 HIS A CA 1
ATOM 1488 C C . HIS A 1 190 ? -16.256 13.373 11.315 1.00 98.00 190 HIS A C 1
ATOM 1490 O O . HIS A 1 190 ? -15.643 13.084 10.291 1.00 98.00 190 HIS A O 1
ATOM 1496 N N . ASN A 1 191 ? -16.849 14.552 11.488 1.00 97.44 191 ASN A N 1
ATOM 1497 C CA . ASN A 1 191 ? -16.738 15.668 10.553 1.00 97.44 191 ASN A CA 1
ATOM 1498 C C . ASN A 1 191 ? -15.474 16.481 10.856 1.00 97.44 191 ASN A C 1
ATOM 1500 O O . ASN A 1 191 ? -15.336 17.017 11.961 1.00 97.44 191 ASN A O 1
ATOM 1504 N N . PHE A 1 192 ? -14.601 16.616 9.857 1.00 97.06 192 PHE A N 1
ATOM 1505 C CA . PHE A 1 192 ? -13.326 17.324 9.963 1.00 97.06 192 PHE A CA 1
ATOM 1506 C C . PHE A 1 192 ? -13.271 18.613 9.142 1.00 97.06 192 PHE A C 1
ATOM 1508 O O . PHE A 1 192 ? -12.186 19.071 8.783 1.00 97.06 192 PHE A O 1
ATOM 1515 N N . LYS A 1 193 ? -14.417 19.223 8.829 1.00 96.81 193 LYS A N 1
ATOM 1516 C CA . LYS A 1 193 ? -14.465 20.492 8.099 1.00 96.81 193 LYS A CA 1
ATOM 1517 C C . LYS A 1 193 ? -13.567 21.550 8.752 1.00 96.81 193 LYS A C 1
ATOM 1519 O O . LYS A 1 193 ? -13.710 21.843 9.937 1.00 96.81 193 LYS A O 1
ATOM 1524 N N . SER A 1 194 ? -12.696 22.181 7.965 1.00 96.44 194 SER A N 1
ATOM 1525 C CA . SER A 1 194 ? -11.664 23.118 8.450 1.00 96.44 194 SER A CA 1
ATOM 1526 C C . SER A 1 194 ? -12.207 24.336 9.208 1.00 96.44 194 SER A C 1
ATOM 1528 O O . SER A 1 194 ? -11.514 24.912 10.041 1.00 96.44 194 SER A O 1
ATOM 1530 N N . SER A 1 195 ? -13.465 24.723 8.974 1.00 96.50 195 SER A N 1
ATOM 1531 C CA . SER A 1 195 ? -14.119 25.818 9.701 1.00 96.50 195 SER A CA 1
ATOM 1532 C C . SER A 1 195 ? -14.518 25.467 11.140 1.00 96.50 195 SER A C 1
ATOM 1534 O O . SER A 1 195 ? -14.956 26.349 11.878 1.00 96.50 195 SER A O 1
ATOM 1536 N N . LEU A 1 196 ? -14.458 24.192 11.527 1.00 95.38 196 LEU A N 1
ATOM 1537 C CA . LEU A 1 196 ? -14.793 23.745 12.875 1.00 95.38 196 LEU A CA 1
ATOM 1538 C C . LEU A 1 196 ? -13.622 23.992 13.832 1.00 95.38 196 LEU A C 1
ATOM 1540 O O . LEU A 1 196 ? -12.459 23.923 13.446 1.00 95.38 196 LEU A O 1
ATOM 1544 N N . SER A 1 197 ? -13.930 24.259 15.100 1.00 90.94 197 SER A N 1
ATOM 1545 C CA . SER A 1 197 ? -12.931 24.286 16.176 1.00 90.94 197 SER A CA 1
ATOM 1546 C C . SER A 1 197 ? -12.707 22.906 16.802 1.00 90.94 197 SER A C 1
ATOM 1548 O O . SER A 1 197 ? -11.638 22.654 17.348 1.00 90.94 197 SER A O 1
ATOM 1550 N N . GLN A 1 198 ? -13.710 22.029 16.729 1.00 92.44 198 GLN A N 1
ATOM 1551 C CA . GLN A 1 198 ? -13.708 20.660 17.245 1.00 92.44 198 GLN A CA 1
ATOM 1552 C C . GLN A 1 198 ? -14.451 19.735 16.270 1.00 92.44 198 GLN A C 1
ATOM 1554 O O . GLN A 1 198 ? -15.379 20.197 15.597 1.00 92.44 198 GLN A O 1
ATOM 1559 N N . PRO A 1 199 ? -14.080 18.444 16.190 1.00 94.69 199 PRO A N 1
ATOM 1560 C CA . PRO A 1 199 ? -14.774 17.478 15.341 1.00 94.69 199 PRO A CA 1
ATOM 1561 C C . PRO A 1 199 ? -16.233 17.297 15.786 1.00 94.69 199 PRO A C 1
ATOM 1563 O O . PRO A 1 199 ? -16.537 17.324 16.980 1.00 94.69 199 PRO A O 1
ATOM 1566 N N . GLN A 1 200 ? -17.141 17.070 14.835 1.00 95.94 200 GLN A N 1
ATOM 1567 C CA . GLN A 1 200 ? -18.531 16.705 15.144 1.00 95.94 200 GLN A CA 1
ATOM 1568 C C . GLN A 1 200 ? -18.737 15.210 14.918 1.00 95.94 200 GLN A C 1
ATOM 1570 O O . GLN A 1 200 ? -18.478 14.714 13.823 1.00 95.94 200 GLN A O 1
ATOM 1575 N N . MET A 1 201 ? -19.229 14.510 15.939 1.00 97.31 201 MET A N 1
ATOM 1576 C CA . MET A 1 201 ? -19.538 13.083 15.864 1.00 97.31 201 MET A CA 1
ATOM 1577 C C . MET A 1 201 ? -20.991 12.869 15.419 1.00 97.31 201 MET A C 1
ATOM 1579 O O . MET A 1 201 ? -21.905 13.492 15.959 1.00 97.31 201 MET A O 1
ATOM 1583 N N . MET A 1 202 ? -21.214 11.960 14.471 1.00 97.81 202 MET A N 1
ATOM 1584 C CA . MET A 1 202 ? -22.538 11.528 14.019 1.00 97.81 202 MET A CA 1
ATOM 1585 C C . MET A 1 202 ? -22.642 10.013 14.137 1.00 97.81 202 MET A C 1
ATOM 1587 O O . MET A 1 202 ? -21.831 9.282 13.568 1.00 97.81 202 MET A O 1
ATOM 1591 N N . VAL A 1 203 ? -23.647 9.550 14.875 1.00 97.62 203 VAL A N 1
ATOM 1592 C CA . VAL A 1 203 ? -23.824 8.130 15.185 1.00 97.62 203 VAL A CA 1
ATOM 1593 C C . VAL A 1 203 ? -24.835 7.513 14.228 1.00 97.62 203 VAL A C 1
ATOM 1595 O O . VAL A 1 203 ? -25.965 7.989 14.122 1.00 97.62 203 VAL A O 1
ATOM 1598 N N . VAL A 1 204 ? -24.432 6.442 13.551 1.00 97.69 204 VAL A N 1
ATOM 1599 C CA . VAL A 1 204 ? -25.291 5.603 12.714 1.00 97.69 204 VAL A CA 1
ATOM 1600 C C . VAL A 1 204 ? -25.456 4.259 13.412 1.00 97.69 204 VAL A C 1
ATOM 1602 O O . VAL A 1 204 ? -24.492 3.521 13.628 1.00 97.69 204 VAL A O 1
ATOM 1605 N N . THR A 1 205 ? -26.692 3.965 13.802 1.00 96.25 205 THR A N 1
ATOM 1606 C CA . THR A 1 205 ? -27.058 2.747 14.537 1.00 96.25 205 THR A CA 1
ATOM 1607 C C . THR A 1 205 ? -27.622 1.651 13.635 1.00 96.25 205 THR A C 1
ATOM 1609 O O . THR A 1 205 ? -27.641 0.492 14.041 1.00 96.25 205 THR A O 1
ATOM 1612 N N . ASP A 1 206 ? -28.067 1.997 12.424 1.00 95.56 206 ASP A N 1
ATOM 1613 C CA . ASP A 1 206 ? -28.510 1.029 11.421 1.00 95.56 206 ASP A CA 1
ATOM 1614 C C . ASP A 1 206 ? -27.291 0.402 10.731 1.00 95.56 206 ASP A C 1
ATOM 1616 O O . ASP A 1 206 ? -26.533 1.071 10.026 1.00 95.56 206 ASP A O 1
ATOM 1620 N N . LEU A 1 207 ? -27.073 -0.886 10.997 1.00 95.69 207 LEU A N 1
ATOM 1621 C CA . LEU A 1 207 ? -25.947 -1.655 10.465 1.00 95.69 207 LEU A CA 1
ATOM 1622 C C . LEU A 1 207 ? -26.304 -2.444 9.199 1.00 95.69 207 LEU A C 1
ATOM 1624 O O . LEU A 1 207 ? -25.398 -2.976 8.547 1.00 95.69 207 LEU A O 1
ATOM 1628 N N . ASP A 1 208 ? -27.593 -2.558 8.877 1.00 93.00 208 ASP A N 1
ATOM 1629 C CA . ASP A 1 208 ? -28.072 -3.314 7.721 1.00 93.00 208 ASP A CA 1
ATOM 1630 C C . ASP A 1 208 ? -28.054 -2.434 6.463 1.00 93.00 208 ASP A C 1
ATOM 1632 O O . ASP A 1 208 ? -27.618 -2.896 5.402 1.00 93.00 208 ASP A O 1
ATOM 1636 N N . ASP A 1 209 ? -28.427 -1.155 6.601 1.00 92.94 209 ASP A N 1
ATOM 1637 C CA . ASP A 1 209 ? -28.379 -0.144 5.538 1.00 92.94 209 ASP A CA 1
ATOM 1638 C C . ASP A 1 209 ? -27.417 1.005 5.887 1.00 92.94 209 ASP A C 1
ATOM 1640 O O . ASP A 1 209 ? -27.805 2.113 6.258 1.00 92.94 209 ASP A O 1
ATOM 1644 N N . VAL A 1 210 ? -26.113 0.720 5.807 1.00 93.69 210 VAL A N 1
ATOM 1645 C CA . VAL A 1 210 ? -25.059 1.705 6.094 1.00 93.69 210 VAL A CA 1
ATOM 1646 C C . VAL A 1 210 ? -25.079 2.828 5.053 1.00 93.69 210 VAL A C 1
ATOM 1648 O O . VAL A 1 210 ? -24.898 2.583 3.860 1.00 93.69 210 VAL A O 1
ATOM 1651 N N . PHE A 1 211 ? -25.202 4.073 5.518 1.00 93.81 211 PHE A N 1
ATOM 1652 C CA . PHE A 1 211 ? -25.148 5.282 4.694 1.00 93.81 211 PHE A CA 1
ATOM 1653 C C . PHE A 1 211 ? -24.116 6.291 5.221 1.00 93.81 211 PHE A C 1
ATOM 1655 O O . PHE A 1 211 ? -23.692 6.230 6.376 1.00 93.81 211 PHE A O 1
ATOM 1662 N N . LEU A 1 212 ? -23.712 7.241 4.369 1.00 95.75 212 LEU A N 1
ATOM 1663 C CA . LEU A 1 212 ? -22.867 8.363 4.781 1.00 95.75 212 LEU A CA 1
ATOM 1664 C C . LEU A 1 212 ? -23.748 9.496 5.328 1.00 95.75 212 LEU A C 1
ATOM 1666 O O . LEU A 1 212 ? -24.594 9.999 4.585 1.00 95.75 212 LEU A O 1
ATOM 1670 N N . PRO A 1 213 ? -23.571 9.928 6.590 1.00 94.62 213 PRO A N 1
ATOM 1671 C CA . PRO A 1 213 ? -24.384 11.000 7.166 1.00 94.62 213 PRO A CA 1
ATOM 1672 C C . PRO A 1 213 ? -24.043 12.381 6.588 1.00 94.62 213 PRO A C 1
ATOM 1674 O O . PRO A 1 213 ? -24.853 13.301 6.685 1.00 94.62 213 PRO A O 1
ATOM 1677 N N . LEU A 1 214 ? -22.865 12.522 5.972 1.00 91.88 214 LEU A N 1
ATOM 1678 C CA . LEU A 1 214 ? -22.442 13.706 5.233 1.00 91.88 214 LEU A CA 1
ATOM 1679 C C . LEU A 1 214 ? -21.981 13.314 3.825 1.00 91.88 214 LEU A C 1
ATOM 1681 O O . LEU A 1 214 ? -21.368 12.257 3.667 1.00 91.88 214 LEU A O 1
ATOM 1685 N N . PRO A 1 215 ? -22.235 14.164 2.815 1.00 85.62 215 PRO A N 1
ATOM 1686 C CA . PRO A 1 215 ? -21.711 13.952 1.470 1.00 85.62 215 PRO A CA 1
ATOM 1687 C C . PRO A 1 215 ? -20.196 14.199 1.387 1.00 85.62 215 PRO A C 1
ATOM 1689 O O . PRO A 1 215 ? -19.516 13.515 0.630 1.00 85.62 215 PRO A O 1
ATOM 1692 N N . ASP A 1 216 ? -19.687 15.140 2.187 1.00 87.69 216 ASP A N 1
ATOM 1693 C CA . ASP A 1 216 ? -18.304 15.622 2.186 1.00 87.69 216 ASP A CA 1
ATOM 1694 C C . ASP A 1 216 ? -17.765 15.725 3.631 1.00 87.69 216 ASP A C 1
ATOM 1696 O O . ASP A 1 216 ? -18.458 15.393 4.593 1.00 87.69 216 ASP A O 1
ATOM 1700 N N . ASP A 1 217 ? -16.524 16.192 3.796 1.00 92.56 217 ASP A N 1
ATOM 1701 C CA . ASP A 1 217 ? -15.871 16.488 5.087 1.00 92.56 217 ASP A CA 1
ATOM 1702 C C . ASP A 1 217 ? -15.577 15.279 6.015 1.00 92.56 217 ASP A C 1
ATOM 1704 O O . ASP A 1 217 ? -15.098 15.455 7.140 1.00 92.56 217 ASP A O 1
ATOM 1708 N N . LEU A 1 218 ? -15.801 14.044 5.544 1.00 95.25 218 LEU A N 1
ATOM 1709 C CA . LEU A 1 218 ? -15.398 12.793 6.221 1.00 95.25 218 LEU A CA 1
ATOM 1710 C C . LEU A 1 218 ? -13.958 12.362 5.887 1.00 95.25 218 LEU A C 1
ATOM 1712 O O . LEU A 1 218 ? -13.307 11.667 6.667 1.00 95.25 218 LEU A O 1
ATOM 1716 N N . LEU A 1 219 ? -13.473 12.770 4.714 1.00 96.75 219 LEU A N 1
ATOM 1717 C CA . LEU A 1 219 ? -12.107 12.602 4.231 1.00 96.75 219 LEU A CA 1
ATOM 1718 C C . LEU A 1 219 ? -11.649 13.977 3.740 1.00 96.75 219 LEU A C 1
ATOM 1720 O O . LEU A 1 219 ? -12.199 14.498 2.772 1.00 96.75 219 LEU A O 1
ATOM 1724 N N . VAL A 1 220 ? -10.707 14.587 4.456 1.00 97.38 220 VAL A N 1
ATOM 1725 C CA . VAL A 1 220 ? -10.335 15.999 4.283 1.00 97.38 220 VAL A CA 1
ATOM 1726 C C . VAL A 1 220 ? -8.857 16.156 3.973 1.00 97.38 220 VAL A C 1
ATOM 1728 O O . VAL A 1 220 ? -8.044 15.302 4.330 1.00 97.38 220 VAL A O 1
ATOM 1731 N N . ASN A 1 221 ? -8.486 17.283 3.366 1.00 98.00 221 ASN A N 1
ATOM 1732 C CA . ASN A 1 221 ? -7.084 17.648 3.234 1.00 98.00 221 ASN A CA 1
ATOM 1733 C C . ASN A 1 221 ? -6.481 17.910 4.627 1.00 98.00 221 ASN A C 1
ATOM 1735 O O . ASN A 1 221 ? -6.989 18.727 5.398 1.00 98.00 221 ASN A O 1
ATOM 1739 N N . LEU A 1 222 ? -5.384 17.219 4.941 1.00 98.00 222 LEU A N 1
ATOM 1740 C CA . LEU A 1 222 ? -4.733 17.304 6.248 1.00 98.00 222 LEU A CA 1
ATOM 1741 C C . LEU A 1 222 ? -4.176 18.702 6.547 1.00 98.00 222 LEU A C 1
ATOM 1743 O O . LEU A 1 222 ? -4.186 19.110 7.703 1.00 98.00 222 LEU A O 1
ATOM 1747 N N . VAL A 1 223 ? -3.690 19.430 5.540 1.00 97.75 223 VAL A N 1
ATOM 1748 C CA . VAL A 1 223 ? -3.154 20.787 5.724 1.00 97.75 223 VAL A CA 1
ATOM 1749 C C . VAL A 1 223 ? -4.268 21.740 6.147 1.00 97.75 223 VAL A C 1
ATOM 1751 O O . VAL A 1 223 ? -4.099 22.489 7.105 1.00 97.75 223 VAL A O 1
ATOM 1754 N N . ASP A 1 224 ? -5.418 21.668 5.478 1.00 97.56 224 ASP A N 1
ATOM 1755 C CA . ASP A 1 224 ? -6.541 22.577 5.723 1.00 97.56 224 ASP A CA 1
ATOM 1756 C C . ASP A 1 224 ? -7.244 22.295 7.060 1.00 97.56 224 ASP A C 1
ATOM 1758 O O . ASP A 1 224 ? -7.684 23.219 7.745 1.00 97.56 224 ASP A O 1
ATOM 1762 N N . SER A 1 225 ? -7.345 21.020 7.443 1.00 97.88 225 SER A N 1
ATOM 1763 C CA . SER A 1 225 ? -8.094 20.568 8.624 1.00 97.88 225 SER A CA 1
ATOM 1764 C C . SER A 1 225 ? -7.210 20.118 9.794 1.00 97.88 225 SER A C 1
ATOM 1766 O O . SER A 1 225 ? -7.694 19.443 10.709 1.00 97.88 225 SER A O 1
ATOM 1768 N N . ARG A 1 226 ? -5.919 20.485 9.794 1.00 97.75 226 ARG A N 1
ATOM 1769 C CA . ARG A 1 226 ? -4.916 20.000 10.761 1.00 97.75 226 ARG A CA 1
ATOM 1770 C C . ARG A 1 226 ? -5.358 20.156 12.214 1.00 97.75 226 ARG A C 1
ATOM 1772 O O . ARG A 1 226 ? -5.282 19.197 12.978 1.00 97.75 226 ARG A O 1
ATOM 1779 N N . HIS A 1 227 ? -5.842 21.337 12.595 1.00 98.19 227 HIS A N 1
ATOM 1780 C CA . HIS A 1 227 ? -6.228 21.635 13.979 1.00 98.19 227 HIS A CA 1
ATOM 1781 C C . HIS A 1 227 ? -7.427 20.804 14.450 1.00 98.19 227 HIS A C 1
ATOM 1783 O O . HIS A 1 227 ? -7.462 20.388 15.607 1.00 98.19 227 HIS A O 1
ATOM 1789 N N . VAL A 1 228 ? -8.390 20.516 13.565 1.00 98.25 228 VAL A N 1
ATOM 1790 C CA . VAL A 1 228 ? -9.563 19.684 13.894 1.00 98.25 228 VAL A CA 1
ATOM 1791 C C . VAL A 1 228 ? -9.148 18.228 14.083 1.00 98.25 228 VAL A C 1
ATOM 1793 O O . VAL A 1 228 ? -9.584 17.579 15.033 1.00 98.25 228 VAL A O 1
ATOM 1796 N N . VAL A 1 229 ? -8.270 17.728 13.207 1.00 98.44 229 VAL A N 1
ATOM 1797 C CA . VAL A 1 229 ? -7.715 16.370 13.294 1.00 98.44 229 VAL A CA 1
ATOM 1798 C C . VAL A 1 229 ? -6.908 16.191 14.580 1.00 98.44 229 VAL A C 1
ATOM 1800 O O . VAL A 1 229 ? -7.106 15.213 15.295 1.00 98.44 229 VAL A O 1
ATOM 1803 N N . GLU A 1 230 ? -6.042 17.145 14.928 1.00 98.44 230 GLU A N 1
ATOM 1804 C CA . GLU A 1 230 ? -5.293 17.095 16.189 1.00 98.44 230 GLU A CA 1
ATOM 1805 C C . GLU A 1 230 ? -6.219 17.133 17.407 1.00 98.44 230 GLU A C 1
ATOM 1807 O O . GLU A 1 230 ? -6.046 16.326 18.320 1.00 98.44 230 GLU A O 1
ATOM 1812 N N . SER A 1 231 ? -7.240 17.999 17.395 1.00 98.25 231 SER A N 1
ATOM 1813 C CA . SER A 1 231 ? -8.232 18.067 18.472 1.00 98.25 231 SER A CA 1
ATOM 1814 C C . SER A 1 231 ? -9.011 16.761 18.639 1.00 98.25 231 SER A C 1
ATOM 1816 O O . SER A 1 231 ? -9.366 16.422 19.767 1.00 98.25 231 SER A O 1
ATOM 1818 N N . PHE A 1 232 ? -9.306 16.047 17.550 1.00 98.50 232 PHE A N 1
ATOM 1819 C CA . PHE A 1 232 ? -9.929 14.723 17.596 1.00 98.50 232 PHE A CA 1
ATOM 1820 C C . PHE A 1 232 ? -9.000 13.681 18.214 1.00 98.50 232 PHE A C 1
ATOM 1822 O O . PHE A 1 232 ? -9.409 12.938 19.101 1.00 98.50 232 PHE A O 1
ATOM 1829 N N . LEU A 1 233 ? -7.744 13.633 17.768 1.00 98.50 233 LEU A N 1
ATOM 1830 C CA . LEU A 1 233 ? -6.768 12.675 18.285 1.00 98.50 233 LEU A CA 1
ATOM 1831 C C . LEU A 1 233 ? -6.504 12.902 19.782 1.00 98.50 233 LEU A C 1
ATOM 1833 O O . LEU A 1 233 ? -6.412 11.938 20.536 1.00 98.50 233 LEU A O 1
ATOM 1837 N N . ASP A 1 234 ? -6.459 14.155 20.240 1.00 98.19 234 ASP A N 1
ATOM 1838 C CA . ASP A 1 234 ? -6.307 14.468 21.666 1.00 98.19 234 ASP A CA 1
ATOM 1839 C C . ASP A 1 234 ? -7.525 14.052 22.506 1.00 98.19 234 ASP A C 1
ATOM 1841 O O . ASP A 1 234 ? -7.375 13.656 23.665 1.00 98.19 234 ASP A O 1
ATOM 1845 N N . SER A 1 235 ? -8.736 14.138 21.947 1.00 97.56 235 SER A N 1
ATOM 1846 C CA . SER A 1 235 ? -9.969 13.799 22.664 1.00 97.56 235 SER A CA 1
ATOM 1847 C C . SER A 1 235 ? -10.348 12.318 22.576 1.00 97.56 235 SER A C 1
ATOM 1849 O O . SER A 1 235 ? -11.074 11.845 23.451 1.00 97.56 235 SER A O 1
ATOM 1851 N N . LEU A 1 236 ? -9.837 11.569 21.588 1.00 97.94 236 LEU A N 1
ATOM 1852 C CA . LEU A 1 236 ? -10.239 10.190 21.282 1.00 97.94 236 LEU A CA 1
ATOM 1853 C C . LEU A 1 236 ? -10.268 9.242 22.492 1.00 97.94 236 LEU A C 1
ATOM 1855 O O . LEU A 1 236 ? -11.299 8.596 22.686 1.00 97.94 236 LEU A O 1
ATOM 1859 N N . PRO A 1 237 ? -9.229 9.166 23.346 1.00 96.62 237 PRO A N 1
ATOM 1860 C CA . PRO A 1 237 ? -9.263 8.268 24.500 1.00 96.62 237 PRO A CA 1
ATOM 1861 C C . PRO A 1 237 ? -10.334 8.664 25.525 1.00 96.62 237 PRO A C 1
ATOM 1863 O O . PRO A 1 237 ? -11.004 7.805 26.090 1.00 96.62 237 PRO A O 1
ATOM 1866 N N . ASN A 1 238 ? -10.530 9.970 25.734 1.00 96.69 238 ASN A N 1
ATOM 1867 C CA . ASN A 1 238 ? -11.482 10.491 26.715 1.00 96.69 238 ASN A CA 1
ATOM 1868 C C . ASN A 1 238 ? -12.935 10.364 26.239 1.00 96.69 238 ASN A C 1
ATOM 1870 O O . ASN A 1 238 ? -13.817 10.126 27.058 1.00 96.69 238 ASN A O 1
ATOM 1874 N N . MET A 1 239 ? -13.191 10.483 24.928 1.00 96.31 239 MET A N 1
ATOM 1875 C CA . MET A 1 239 ? -14.539 10.358 24.352 1.00 96.31 239 MET A CA 1
ATOM 1876 C C . MET A 1 239 ? -15.194 9.004 24.651 1.00 96.31 239 MET A C 1
ATOM 1878 O O . MET A 1 239 ? -16.410 8.940 24.807 1.00 96.31 239 MET A O 1
ATOM 1882 N N . PHE A 1 240 ? -14.394 7.940 24.743 1.00 96.56 240 PHE A N 1
ATOM 1883 C CA . PHE A 1 240 ? -14.869 6.569 24.938 1.00 96.56 240 PHE A CA 1
ATOM 1884 C C . PHE A 1 240 ? -14.422 5.961 26.275 1.00 96.56 240 PHE A C 1
ATOM 1886 O O . PHE A 1 240 ? -14.567 4.757 26.460 1.00 96.56 240 PHE A O 1
ATOM 1893 N N . HIS A 1 241 ? -13.904 6.766 27.213 1.00 94.81 241 HIS A N 1
ATOM 1894 C CA . HIS A 1 241 ? -13.336 6.290 28.484 1.00 94.81 241 HIS A CA 1
ATOM 1895 C C . HIS A 1 241 ? -14.288 5.370 29.268 1.00 94.81 241 HIS A C 1
ATOM 1897 O O . HIS A 1 241 ? -13.869 4.339 29.790 1.00 94.81 241 HIS A O 1
ATOM 1903 N N . ASP A 1 242 ? -15.575 5.719 29.307 1.00 94.81 242 ASP A N 1
ATOM 1904 C CA . ASP A 1 242 ? -16.602 4.963 30.032 1.00 94.81 242 ASP A CA 1
ATOM 1905 C C . ASP A 1 242 ? -17.364 3.967 29.132 1.00 94.81 242 ASP A C 1
ATOM 1907 O O . ASP A 1 242 ? -18.414 3.452 29.524 1.00 94.81 242 ASP A O 1
ATOM 1911 N N . ASN A 1 243 ? -16.875 3.688 27.914 1.00 94.88 243 ASN A N 1
ATOM 1912 C CA . ASN A 1 243 ? -17.542 2.754 27.009 1.00 94.88 243 ASN A CA 1
ATOM 1913 C C . ASN A 1 243 ? -17.410 1.308 27.515 1.00 94.88 243 ASN A C 1
ATOM 1915 O O . ASN A 1 243 ? -16.315 0.760 27.643 1.00 94.88 243 ASN A O 1
ATOM 1919 N N . VAL A 1 244 ? -18.555 0.674 27.761 1.00 95.81 244 VAL A N 1
ATOM 1920 C CA . VAL A 1 244 ? -18.672 -0.711 28.242 1.00 95.81 244 VAL A CA 1
ATOM 1921 C C . VAL A 1 244 ? -19.139 -1.686 27.157 1.00 95.81 244 VAL A C 1
ATOM 1923 O O . VAL A 1 244 ? -19.432 -2.845 27.448 1.00 95.81 244 VAL A O 1
ATOM 1926 N N . ASN A 1 245 ? -19.227 -1.232 25.906 1.00 96.50 245 ASN A N 1
ATOM 1927 C CA . ASN A 1 245 ? -19.700 -2.038 24.791 1.00 96.50 245 ASN A CA 1
ATOM 1928 C C . ASN A 1 245 ? -18.727 -3.170 24.452 1.00 96.50 245 ASN A C 1
ATOM 1930 O O . ASN A 1 245 ? -17.542 -2.934 24.241 1.00 96.50 245 ASN A O 1
ATOM 1934 N N . VAL A 1 246 ? -19.230 -4.399 24.384 1.00 95.19 246 VAL A N 1
ATOM 1935 C CA . VAL A 1 246 ? -18.435 -5.598 24.074 1.00 95.19 246 VAL A CA 1
ATOM 1936 C C . VAL A 1 246 ? -18.535 -6.019 22.611 1.00 95.19 246 VAL A C 1
ATOM 1938 O O . VAL A 1 246 ? -17.832 -6.933 22.198 1.00 95.19 246 VAL A O 1
ATOM 1941 N N . GLU A 1 247 ? -19.423 -5.401 21.841 1.00 95.69 247 GLU A N 1
ATOM 1942 C CA . GLU A 1 247 ? -19.718 -5.803 20.473 1.00 95.69 247 GLU A CA 1
ATOM 1943 C C . GLU A 1 247 ? -18.867 -5.027 19.457 1.00 95.69 247 GLU A C 1
ATOM 1945 O O . GLU A 1 247 ? -18.406 -3.915 19.718 1.00 95.69 247 GLU A O 1
ATOM 1950 N N . SER A 1 248 ? -18.679 -5.614 18.273 1.00 96.12 248 SER A N 1
ATOM 1951 C CA . SER A 1 248 ? -17.920 -5.020 17.170 1.00 96.12 248 SER A CA 1
ATOM 1952 C C . SER A 1 248 ? -18.665 -5.151 15.841 1.00 96.12 248 SER A C 1
ATOM 1954 O O . SER A 1 248 ? -18.914 -6.258 15.352 1.00 96.12 248 SER A O 1
ATOM 1956 N N . ALA A 1 249 ? -18.974 -4.007 15.232 1.00 98.06 249 ALA A N 1
ATOM 1957 C CA . ALA A 1 249 ? -19.604 -3.851 13.925 1.00 98.06 249 ALA A CA 1
ATOM 1958 C C . ALA A 1 249 ? -18.571 -3.610 12.802 1.00 98.06 249 ALA A C 1
ATOM 1960 O O . ALA A 1 249 ? -18.760 -2.749 11.938 1.00 98.06 249 ALA A O 1
ATOM 1961 N N . LEU A 1 250 ? -17.468 -4.372 12.790 1.00 97.94 250 LEU A N 1
ATOM 1962 C CA . LEU A 1 250 ? -16.379 -4.181 11.820 1.00 97.94 250 LEU A CA 1
ATOM 1963 C C . LEU A 1 250 ? -16.843 -4.266 10.359 1.00 97.94 250 LEU A C 1
ATOM 1965 O O . LEU A 1 250 ? -16.409 -3.471 9.533 1.00 97.94 250 LEU A O 1
ATOM 1969 N N . GLY A 1 251 ? -17.693 -5.228 9.996 1.00 97.69 251 GLY A N 1
ATOM 1970 C CA . GLY A 1 251 ? -18.125 -5.364 8.601 1.00 97.69 251 GLY A CA 1
ATOM 1971 C C . GLY A 1 251 ? -18.929 -4.161 8.089 1.00 97.69 251 GLY A C 1
ATOM 1972 O O . GLY A 1 251 ? -18.583 -3.631 7.029 1.00 97.69 251 GLY A O 1
ATOM 1973 N N . PRO A 1 252 ? -19.935 -3.664 8.835 1.00 98.50 252 PRO A N 1
ATOM 1974 C CA . PRO A 1 252 ? -20.553 -2.364 8.572 1.00 98.50 252 PRO A CA 1
ATOM 1975 C C . PRO A 1 252 ? -19.541 -1.208 8.496 1.00 98.50 252 PRO A C 1
ATOM 1977 O O . PRO A 1 252 ? -19.610 -0.403 7.568 1.00 98.50 252 PRO A O 1
ATOM 1980 N N . ALA A 1 253 ? -18.552 -1.157 9.397 1.00 98.62 253 ALA A N 1
ATOM 1981 C CA . ALA A 1 253 ? -17.511 -0.125 9.376 1.00 98.62 253 ALA A CA 1
ATOM 1982 C C . ALA A 1 253 ? -16.640 -0.186 8.106 1.00 98.62 253 ALA A C 1
ATOM 1984 O O . ALA A 1 253 ? -16.315 0.849 7.524 1.00 98.62 253 ALA A O 1
ATOM 1985 N N . LEU A 1 254 ? -16.316 -1.389 7.618 1.00 98.56 254 LEU A N 1
ATOM 1986 C CA . LEU A 1 254 ? -15.616 -1.584 6.345 1.00 98.56 254 LEU A CA 1
ATOM 1987 C C . LEU A 1 254 ? -16.456 -1.068 5.167 1.00 98.56 254 LEU A C 1
ATOM 1989 O O . LEU A 1 254 ? -15.902 -0.437 4.268 1.00 98.56 254 LEU A O 1
ATOM 1993 N N . LYS A 1 255 ? -17.780 -1.294 5.167 1.00 98.12 255 LYS A N 1
ATOM 1994 C CA . LYS A 1 255 ? -18.687 -0.733 4.146 1.00 98.12 255 LYS A CA 1
ATOM 1995 C C . LYS A 1 255 ? -18.716 0.789 4.184 1.00 98.12 255 LYS A C 1
ATOM 1997 O O . LYS A 1 255 ? -18.579 1.412 3.136 1.00 98.12 255 LYS A O 1
ATOM 2002 N N . ALA A 1 256 ? -18.823 1.383 5.370 1.00 98.25 256 ALA A N 1
ATOM 2003 C CA . ALA A 1 256 ? -18.752 2.831 5.531 1.00 98.25 256 ALA A CA 1
ATOM 2004 C C . ALA A 1 256 ? -17.424 3.395 4.998 1.00 98.25 256 ALA A C 1
ATOM 2006 O O . ALA A 1 256 ? -17.429 4.331 4.200 1.00 98.25 256 ALA A O 1
ATOM 2007 N N . ALA A 1 257 ? -16.292 2.788 5.368 1.00 98.31 257 ALA A N 1
ATOM 2008 C CA . ALA A 1 257 ? -14.977 3.191 4.872 1.00 98.31 257 ALA A CA 1
ATOM 2009 C C . ALA A 1 257 ? -14.881 3.085 3.344 1.00 98.31 257 ALA A C 1
ATOM 2011 O O . ALA A 1 257 ? -14.394 4.005 2.690 1.00 98.31 257 ALA A O 1
ATOM 2012 N N . PHE A 1 258 ? -15.404 2.004 2.756 1.00 98.25 258 PHE A N 1
ATOM 2013 C CA . PHE A 1 258 ? -15.480 1.855 1.305 1.00 98.25 258 PHE A CA 1
ATOM 2014 C C . PHE A 1 258 ? -16.276 2.991 0.650 1.00 98.25 258 PHE A C 1
ATOM 2016 O O . PHE A 1 258 ? -15.805 3.583 -0.320 1.00 98.25 258 PHE A O 1
ATOM 2023 N N . MET A 1 259 ? -17.446 3.341 1.195 1.00 97.44 259 MET A N 1
ATOM 2024 C CA . MET A 1 259 ? -18.273 4.432 0.671 1.00 97.44 259 MET A CA 1
ATOM 2025 C C . MET A 1 259 ? -17.516 5.766 0.676 1.00 97.44 259 MET A C 1
ATOM 2027 O O . MET A 1 259 ? -17.524 6.453 -0.344 1.00 97.44 259 MET A O 1
ATOM 2031 N N . VAL A 1 260 ? -16.801 6.083 1.763 1.00 97.69 260 VAL A N 1
ATOM 2032 C CA . VAL A 1 260 ? -15.982 7.306 1.871 1.00 97.69 260 VAL A CA 1
ATOM 2033 C C . VAL A 1 260 ? -14.806 7.291 0.887 1.00 97.69 260 VAL A C 1
ATOM 2035 O O . VAL A 1 260 ? -14.541 8.280 0.208 1.00 97.69 260 VAL A O 1
ATOM 2038 N N . MET A 1 261 ? -14.087 6.173 0.790 1.00 97.50 261 MET A N 1
ATOM 2039 C CA . MET A 1 261 ? -12.813 6.115 0.068 1.00 97.50 261 MET A CA 1
ATOM 2040 C C . MET A 1 261 ? -12.948 5.826 -1.430 1.00 97.50 261 MET A C 1
ATOM 2042 O O . MET A 1 261 ? -12.019 6.118 -2.181 1.00 97.50 261 MET A O 1
ATOM 2046 N N . SER A 1 262 ? -14.067 5.256 -1.890 1.00 95.62 262 SER A N 1
ATOM 2047 C CA . SER A 1 262 ? -14.222 4.708 -3.252 1.00 95.62 262 SER A CA 1
ATOM 2048 C C . SER A 1 262 ? -13.912 5.686 -4.394 1.00 95.62 262 SER A C 1
ATOM 2050 O O . SER A 1 262 ? -13.519 5.257 -5.476 1.00 95.62 262 SER A O 1
ATOM 2052 N N . GLN A 1 263 ? -14.052 6.995 -4.180 1.00 91.94 263 GLN A N 1
ATOM 2053 C CA . GLN A 1 263 ? -13.742 7.996 -5.207 1.00 91.94 263 GLN A CA 1
ATOM 2054 C C . GLN A 1 263 ? -12.231 8.201 -5.396 1.00 91.94 263 GLN A C 1
ATOM 2056 O O . GLN A 1 263 ? -11.753 8.401 -6.518 1.00 91.94 263 GLN A O 1
ATOM 2061 N N . ILE A 1 264 ? -11.464 8.133 -4.306 1.00 94.38 264 ILE A N 1
ATOM 2062 C CA . ILE A 1 264 ? -10.037 8.467 -4.297 1.00 94.38 264 ILE A CA 1
ATOM 2063 C C . ILE A 1 264 ? -9.172 7.205 -4.321 1.00 94.38 264 ILE A C 1
ATOM 2065 O O . ILE A 1 264 ? -8.232 7.126 -5.113 1.00 94.38 264 ILE A O 1
ATOM 2069 N N . GLY A 1 265 ? -9.535 6.191 -3.541 1.00 96.38 265 GLY A N 1
ATOM 2070 C CA . GLY A 1 265 ? -8.643 5.101 -3.163 1.00 96.38 265 GLY A CA 1
ATOM 2071 C C . GLY A 1 265 ? -7.798 5.485 -1.949 1.00 96.38 265 GLY A C 1
ATOM 2072 O O . GLY A 1 265 ? -8.103 6.450 -1.248 1.00 96.38 265 GLY A O 1
ATOM 2073 N N . GLY A 1 266 ? -6.730 4.737 -1.687 1.00 96.94 266 GLY A N 1
ATOM 2074 C CA . GLY A 1 266 ? -5.788 5.044 -0.611 1.00 96.94 266 GLY A CA 1
ATOM 2075 C C . GLY A 1 266 ? -5.566 3.876 0.336 1.00 96.94 266 GLY A C 1
ATOM 2076 O O . GLY A 1 266 ? -5.609 2.717 -0.067 1.00 96.94 266 GLY A O 1
ATOM 2077 N N . LYS A 1 267 ? -5.252 4.181 1.593 1.00 98.06 267 LYS A N 1
ATOM 2078 C CA . LYS A 1 267 ? -4.886 3.208 2.618 1.00 98.06 267 LYS A CA 1
ATOM 2079 C C . LYS A 1 267 ? -5.880 3.256 3.762 1.00 98.06 267 LYS A C 1
ATOM 2081 O O . LYS A 1 267 ? -6.094 4.304 4.365 1.00 98.06 267 LYS A O 1
ATOM 2086 N N . LEU A 1 268 ? -6.479 2.110 4.037 1.00 98.81 268 LEU A N 1
ATOM 2087 C CA . LEU A 1 268 ? -7.396 1.875 5.134 1.00 98.81 268 LEU A CA 1
ATOM 2088 C C . LEU A 1 268 ? -6.641 1.170 6.261 1.00 98.81 268 LEU A C 1
ATOM 2090 O O . LEU A 1 268 ? -6.161 0.055 6.072 1.00 98.81 268 LEU A O 1
ATOM 2094 N N . LEU A 1 269 ? -6.550 1.801 7.427 1.00 98.81 269 LEU A N 1
ATOM 2095 C CA . LEU A 1 269 ? -5.965 1.207 8.623 1.00 98.81 269 LEU A CA 1
ATOM 2096 C C . LEU A 1 269 ? -7.085 0.780 9.569 1.00 98.81 269 LEU A C 1
ATOM 2098 O O . LEU A 1 269 ? -7.880 1.605 10.021 1.00 98.81 269 LEU A O 1
ATOM 2102 N N . VAL A 1 270 ? -7.145 -0.515 9.859 1.00 98.81 270 VAL A N 1
ATOM 2103 C CA . VAL A 1 270 ? -8.166 -1.130 10.708 1.00 98.81 270 VAL A CA 1
ATOM 2104 C C . VAL A 1 270 ? -7.556 -1.472 12.057 1.00 98.81 270 VAL A C 1
ATOM 2106 O O . VAL A 1 270 ? -6.654 -2.301 12.122 1.00 98.81 270 VAL A O 1
ATOM 2109 N N . PHE A 1 271 ? -8.077 -0.896 13.135 1.00 98.62 271 PHE A N 1
ATOM 2110 C CA . PHE A 1 271 ? -7.693 -1.238 14.504 1.00 98.62 271 PHE A CA 1
ATOM 2111 C C . PHE A 1 271 ? -8.833 -2.032 15.129 1.00 98.62 271 PHE A C 1
ATOM 2113 O O . PHE A 1 271 ? -9.899 -1.475 15.368 1.00 98.62 271 PHE A O 1
ATOM 2120 N N . GLN A 1 272 ? -8.622 -3.330 15.355 1.00 97.31 272 GLN A N 1
ATOM 2121 C CA . GLN A 1 272 ? -9.646 -4.262 15.830 1.00 97.31 272 GLN A CA 1
ATOM 2122 C C . GLN A 1 272 ? -9.194 -4.963 17.113 1.00 97.31 272 GLN A C 1
ATOM 2124 O O . GLN A 1 272 ? -8.202 -5.697 17.110 1.00 97.31 272 GLN A O 1
ATOM 2129 N N . SER A 1 273 ? -9.956 -4.807 18.192 1.00 94.69 273 SER A N 1
ATOM 2130 C CA . SER A 1 273 ? -9.644 -5.412 19.495 1.00 94.69 273 SER A CA 1
ATOM 2131 C C . SER A 1 273 ? -10.514 -6.630 19.784 1.00 94.69 273 SER A C 1
ATOM 2133 O O . SER A 1 273 ? -10.030 -7.635 20.305 1.00 94.69 273 SER A O 1
ATOM 2135 N N . THR A 1 274 ? -11.778 -6.588 19.364 1.00 90.62 274 THR A N 1
ATOM 2136 C CA . THR A 1 274 ? -12.746 -7.663 19.629 1.00 90.62 274 THR A CA 1
ATOM 2137 C C . THR A 1 274 ? -13.015 -8.514 18.380 1.00 90.62 274 THR A C 1
ATOM 2139 O O . THR A 1 274 ? -12.763 -8.078 17.262 1.00 90.62 274 THR A O 1
ATOM 2142 N N . LEU A 1 275 ? -13.501 -9.752 18.514 1.00 93.50 275 LEU A N 1
ATOM 2143 C CA . LEU A 1 275 ? -13.977 -10.503 17.346 1.00 93.50 275 LEU A CA 1
ATOM 2144 C C . LEU A 1 275 ? -15.201 -9.775 16.747 1.00 93.50 275 LEU A C 1
ATOM 2146 O O . LEU A 1 275 ? -16.120 -9.472 17.507 1.00 93.50 275 LEU A O 1
ATOM 2150 N N . PRO A 1 276 ? -15.253 -9.507 15.428 1.00 95.44 276 PRO A N 1
ATOM 2151 C CA . PRO A 1 276 ? -16.433 -8.930 14.786 1.00 95.44 276 PRO A CA 1
ATOM 2152 C C . PRO A 1 276 ? -17.682 -9.752 15.089 1.00 95.44 276 PRO A C 1
ATOM 2154 O O . PRO A 1 276 ? -17.734 -10.936 14.764 1.00 95.44 276 PRO A O 1
ATOM 2157 N N . SER A 1 277 ? -18.685 -9.139 15.705 1.00 95.06 277 SER A N 1
ATOM 2158 C CA . SER A 1 277 ? -19.827 -9.849 16.290 1.00 95.06 277 SER A CA 1
ATOM 2159 C C . SER A 1 277 ? -21.180 -9.371 15.757 1.00 95.06 277 SER A C 1
ATOM 2161 O O . SER A 1 277 ? -22.145 -10.143 15.762 1.00 95.06 277 SER A O 1
ATOM 2163 N N . LEU A 1 278 ? -21.247 -8.150 15.212 1.00 96.38 278 LEU A N 1
ATOM 2164 C CA . LEU A 1 278 ? -22.473 -7.531 14.706 1.00 96.38 278 LEU A CA 1
ATOM 2165 C C . LEU A 1 278 ? -22.400 -7.163 13.220 1.00 96.38 278 LEU A C 1
ATOM 2167 O O . LEU A 1 278 ? -21.348 -6.823 12.679 1.00 96.38 278 LEU A O 1
ATOM 2171 N N . GLY A 1 279 ? -23.571 -7.197 12.578 1.00 96.19 279 GLY A N 1
ATOM 2172 C CA . GLY A 1 279 ? -23.764 -6.820 11.180 1.00 96.19 279 GLY A CA 1
ATOM 2173 C C . GLY A 1 279 ? -23.228 -7.833 10.166 1.00 96.19 279 GLY A C 1
ATOM 2174 O O . GLY A 1 279 ? -22.969 -9.005 10.469 1.00 96.19 279 GLY A O 1
ATOM 2175 N N . ILE A 1 280 ? -23.097 -7.375 8.920 1.00 95.88 280 ILE A N 1
ATOM 2176 C CA . ILE A 1 280 ? -22.498 -8.163 7.839 1.00 95.88 280 ILE A CA 1
ATOM 2177 C C . ILE A 1 280 ? -21.052 -8.539 8.181 1.00 95.88 280 ILE A C 1
ATOM 2179 O O . ILE A 1 280 ? -20.344 -7.764 8.812 1.00 95.88 280 ILE A O 1
ATOM 2183 N N . GLY A 1 281 ? -20.604 -9.730 7.786 1.00 94.88 281 GLY A N 1
ATOM 2184 C CA . GLY A 1 281 ? -19.245 -10.186 8.081 1.00 94.88 281 GLY A CA 1
ATOM 2185 C C . GLY A 1 281 ? -18.999 -10.526 9.551 1.00 94.88 281 GLY A C 1
ATOM 2186 O O . GLY A 1 281 ? -17.846 -10.684 9.935 1.00 94.88 281 GLY A O 1
ATOM 2187 N N . ARG A 1 282 ? -20.044 -10.641 10.386 1.00 95.25 282 ARG A N 1
ATOM 2188 C CA . ARG A 1 282 ? -19.901 -11.158 11.753 1.00 95.25 282 ARG A CA 1
ATOM 2189 C C . ARG A 1 282 ? -19.205 -12.521 11.745 1.00 95.25 282 ARG A C 1
ATOM 2191 O O . ARG A 1 282 ? -19.536 -13.405 10.953 1.00 95.25 282 ARG A O 1
ATOM 2198 N N . LEU A 1 283 ? -18.296 -12.714 12.684 1.00 93.00 283 LEU A N 1
ATOM 2199 C CA . LEU A 1 283 ? -17.529 -13.936 12.851 1.00 93.00 283 LEU A CA 1
ATOM 2200 C C . LEU A 1 283 ? -17.972 -14.666 14.115 1.00 93.00 283 LEU A C 1
ATOM 2202 O O . LEU A 1 283 ? -18.514 -14.092 15.059 1.00 93.00 283 LEU A O 1
ATOM 2206 N N . ARG A 1 284 ? -17.767 -15.980 14.118 1.00 89.44 284 ARG A N 1
ATOM 2207 C CA . ARG A 1 284 ? -18.040 -16.837 15.271 1.00 89.44 284 ARG A CA 1
ATOM 2208 C C . ARG A 1 284 ? -16.743 -17.476 15.727 1.00 89.44 284 ARG A C 1
ATOM 2210 O O . ARG A 1 284 ? -15.801 -17.630 14.954 1.00 89.44 284 ARG A O 1
ATOM 2217 N N . LEU A 1 285 ? -16.707 -17.865 16.996 1.00 86.75 285 LEU A N 1
ATOM 2218 C CA . LEU A 1 285 ? -15.607 -18.661 17.517 1.00 86.75 285 LEU A CA 1
ATOM 2219 C C . LEU A 1 285 ? -15.547 -19.978 16.743 1.00 86.75 285 LEU A C 1
ATOM 2221 O O . LEU A 1 285 ? -16.419 -20.839 16.888 1.00 86.75 285 LEU A O 1
ATOM 2225 N N . ARG A 1 286 ? -14.504 -20.131 15.929 1.00 77.50 286 ARG A N 1
ATOM 2226 C CA . ARG A 1 286 ? -14.153 -21.418 15.344 1.00 77.50 286 ARG A CA 1
ATOM 2227 C C . ARG A 1 286 ? -13.478 -22.196 16.454 1.00 77.50 286 ARG A C 1
ATOM 2229 O O . ARG A 1 286 ? -12.411 -21.803 16.914 1.00 77.50 286 ARG A O 1
ATOM 2236 N N . GLY A 1 287 ? -14.137 -23.234 16.957 1.00 65.25 287 GLY A N 1
ATOM 2237 C CA . GLY A 1 287 ? -13.504 -24.122 17.927 1.00 65.25 287 GLY A CA 1
ATOM 2238 C C . GLY A 1 287 ? -12.158 -24.628 17.399 1.00 65.25 287 GLY A C 1
ATOM 2239 O O . GLY A 1 287 ? -11.959 -24.738 16.188 1.00 65.25 287 GLY A O 1
ATOM 2240 N N . ASP A 1 288 ? -11.240 -24.944 18.305 1.00 74.31 288 ASP A N 1
ATOM 2241 C CA . ASP A 1 288 ? -9.988 -25.599 17.945 1.00 74.31 288 ASP A CA 1
ATOM 2242 C C . ASP A 1 288 ? -10.259 -27.090 17.693 1.00 74.31 288 ASP A C 1
ATOM 2244 O O . ASP A 1 288 ? -10.416 -27.876 18.632 1.00 74.31 288 ASP A O 1
ATOM 2248 N N . ASP A 1 289 ? -10.405 -27.490 16.424 1.00 78.25 289 ASP A N 1
ATOM 2249 C CA . ASP A 1 289 ? -10.546 -28.907 16.079 1.00 78.25 289 ASP A CA 1
ATOM 2250 C C . ASP A 1 289 ? -9.173 -29.576 16.100 1.00 78.25 289 ASP A C 1
ATOM 2252 O O . ASP A 1 289 ? -8.558 -29.821 15.063 1.00 78.25 289 ASP A O 1
ATOM 2256 N N . VAL A 1 290 ? -8.708 -29.907 17.305 1.00 83.94 290 VAL A N 1
ATOM 2257 C CA . VAL A 1 290 ? -7.417 -30.574 17.552 1.00 83.94 290 VAL A CA 1
ATOM 2258 C C . VAL A 1 290 ? -7.266 -31.860 16.720 1.00 83.94 290 VAL A C 1
ATOM 2260 O O . VAL A 1 290 ? -6.156 -32.265 16.384 1.00 83.94 290 VAL A O 1
ATOM 2263 N N . ARG A 1 291 ? -8.377 -32.495 16.315 1.00 86.75 291 ARG A N 1
ATOM 2264 C CA . ARG A 1 291 ? -8.376 -33.695 15.455 1.00 86.75 291 ARG A CA 1
ATOM 2265 C C . ARG A 1 291 ? -7.920 -33.416 14.023 1.00 86.75 291 ARG A C 1
ATOM 2267 O O . ARG A 1 291 ? -7.584 -34.359 13.313 1.00 86.75 291 ARG A O 1
ATOM 2274 N N . ALA A 1 292 ? -7.947 -32.161 13.579 1.00 86.31 292 ALA A N 1
ATOM 2275 C CA . ALA A 1 292 ? -7.483 -31.773 12.254 1.00 86.31 292 ALA A CA 1
ATOM 2276 C C . ALA A 1 292 ? -5.953 -31.652 12.183 1.00 86.31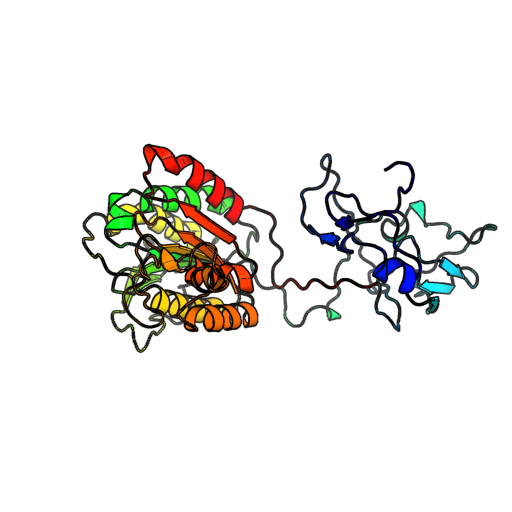 292 ALA A C 1
ATOM 2278 O O . ALA A 1 292 ? -5.406 -31.692 11.080 1.00 86.31 292 ALA A O 1
ATOM 2279 N N . TYR A 1 293 ? -5.258 -31.525 13.317 1.00 89.19 293 TYR A N 1
ATOM 2280 C CA . TYR A 1 293 ? -3.810 -31.310 13.353 1.00 89.19 293 TYR A CA 1
ATOM 2281 C C . TYR A 1 293 ? -3.047 -32.509 12.791 1.00 89.19 293 TYR A C 1
ATOM 2283 O O . TYR A 1 293 ? -3.330 -33.657 13.133 1.00 89.19 293 TYR A O 1
ATOM 2291 N N . GLY A 1 294 ? -2.081 -32.244 11.909 1.00 89.00 294 GLY A N 1
ATOM 2292 C CA . GLY A 1 294 ? -1.301 -33.290 11.247 1.00 89.00 294 GLY A CA 1
ATOM 2293 C C . GLY A 1 294 ? -2.091 -34.115 10.226 1.00 89.00 294 GLY A C 1
ATOM 2294 O O . GLY A 1 294 ? -1.588 -35.128 9.745 1.00 89.00 294 GLY A O 1
ATOM 2295 N N . THR A 1 295 ? -3.316 -33.699 9.885 1.00 93.00 295 THR A N 1
ATOM 2296 C CA . THR A 1 295 ? -4.137 -34.326 8.840 1.00 93.00 295 THR A CA 1
ATOM 2297 C C . THR A 1 295 ? -4.198 -33.446 7.593 1.00 93.00 295 THR A C 1
ATOM 2299 O O . THR A 1 295 ? -3.991 -32.234 7.660 1.00 93.00 295 THR A O 1
ATOM 2302 N N . ASP A 1 296 ? -4.615 -34.018 6.460 1.00 91.44 296 ASP A N 1
ATOM 2303 C CA . ASP A 1 296 ? -4.859 -33.263 5.2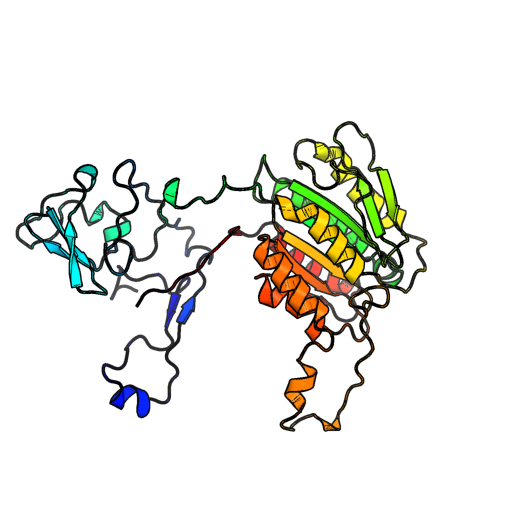20 1.00 91.44 296 ASP A CA 1
ATOM 2304 C C . ASP A 1 296 ? -5.911 -32.149 5.380 1.00 91.44 296 ASP A C 1
ATOM 2306 O O . ASP A 1 296 ? -6.002 -31.243 4.549 1.00 91.44 296 ASP A O 1
ATOM 2310 N N . LYS A 1 297 ? -6.706 -32.180 6.459 1.00 88.81 297 LYS A N 1
ATOM 2311 C CA . LYS A 1 297 ? -7.722 -31.169 6.765 1.00 88.81 297 LYS A CA 1
ATOM 2312 C C . LYS A 1 297 ? -7.179 -29.979 7.552 1.00 88.81 297 LYS A C 1
ATOM 2314 O O . LYS A 1 297 ? -7.872 -28.978 7.628 1.00 88.81 297 LYS A O 1
ATOM 2319 N N . GLU A 1 298 ? -5.954 -30.009 8.076 1.00 88.25 298 GLU A N 1
ATOM 2320 C CA . GLU A 1 298 ? -5.419 -28.901 8.887 1.00 88.25 298 GLU A CA 1
ATOM 2321 C C . GLU A 1 298 ? -5.450 -27.556 8.139 1.00 88.25 298 GLU A C 1
ATOM 2323 O O . GLU A 1 298 ? -5.718 -26.503 8.718 1.00 88.25 298 GLU A O 1
ATOM 2328 N N . HIS A 1 299 ? -5.234 -27.582 6.820 1.00 88.38 299 HIS A N 1
ATOM 2329 C CA . HIS A 1 299 ? -5.255 -26.378 5.994 1.00 88.38 299 HIS A CA 1
ATOM 2330 C C . HIS A 1 299 ? -6.596 -25.628 6.053 1.00 88.38 299 HIS A C 1
ATOM 2332 O O . HIS A 1 299 ? -6.599 -24.410 5.875 1.00 88.38 299 HIS A O 1
ATOM 2338 N N . THR A 1 300 ? -7.716 -26.307 6.337 1.00 86.44 300 THR A N 1
ATOM 2339 C CA . THR A 1 300 ? -9.040 -25.673 6.401 1.00 86.44 300 THR A CA 1
ATOM 2340 C C . THR A 1 300 ? -9.159 -24.707 7.575 1.00 86.44 300 THR A C 1
ATOM 2342 O O . THR A 1 300 ? -9.920 -23.752 7.487 1.00 86.44 300 THR A O 1
ATOM 2345 N N . LEU A 1 301 ? -8.362 -24.887 8.637 1.00 83.06 301 LEU A N 1
ATOM 2346 C CA . LEU A 1 301 ? -8.297 -23.955 9.770 1.00 83.06 301 LEU A CA 1
ATOM 2347 C C . LEU A 1 301 ? -7.695 -22.595 9.380 1.00 83.06 301 LEU A C 1
ATOM 2349 O O . LEU A 1 301 ? -7.909 -21.597 10.063 1.00 83.06 301 LEU A O 1
ATOM 2353 N N . ARG A 1 302 ? -6.946 -22.546 8.270 1.00 84.56 302 ARG A N 1
ATOM 2354 C CA . ARG A 1 302 ? -6.295 -21.337 7.738 1.00 84.56 302 ARG A CA 1
ATOM 2355 C C . ARG A 1 302 ? -7.122 -20.651 6.646 1.00 84.56 302 ARG A C 1
ATOM 2357 O O . ARG A 1 302 ? -6.663 -19.676 6.051 1.00 84.56 302 ARG A O 1
ATOM 2364 N N . VAL A 1 303 ? -8.312 -21.169 6.339 1.00 86.81 303 VAL A N 1
ATOM 2365 C CA . VAL A 1 303 ? -9.204 -20.616 5.315 1.00 86.81 303 VAL A CA 1
ATOM 2366 C C . VAL A 1 303 ? -10.251 -19.719 5.985 1.00 86.81 303 VAL A C 1
ATOM 2368 O O . VAL A 1 303 ? -10.804 -20.112 7.009 1.00 86.81 303 VAL A O 1
ATOM 2371 N N . PRO A 1 304 ? -10.562 -18.540 5.415 1.00 85.38 304 PRO A N 1
ATOM 2372 C CA . PRO A 1 304 ? -11.702 -17.730 5.851 1.00 85.38 304 PRO A CA 1
ATOM 2373 C C . PRO A 1 304 ? -13.022 -18.504 5.747 1.00 85.38 304 PRO A C 1
ATOM 2375 O O . PRO A 1 304 ? -13.312 -19.063 4.690 1.00 85.38 304 PRO A O 1
ATOM 2378 N N . GLU A 1 305 ? -13.827 -18.491 6.804 1.00 76.19 305 GLU A N 1
ATOM 2379 C CA . GLU A 1 305 ? -15.195 -19.037 6.860 1.00 76.19 305 GLU A CA 1
ATOM 2380 C C . GLU A 1 305 ? -16.170 -18.139 6.115 1.00 76.19 305 GLU A C 1
ATOM 2382 O O . GLU A 1 305 ? -16.978 -18.635 5.334 1.00 76.19 305 GLU A O 1
ATOM 2387 N N . ASP A 1 306 ? -16.069 -16.822 6.319 1.00 79.69 306 ASP A N 1
ATOM 2388 C CA . ASP A 1 306 ? -16.953 -15.867 5.666 1.00 79.69 306 ASP A CA 1
ATOM 2389 C C . ASP A 1 306 ? -16.338 -15.366 4.351 1.00 79.69 306 ASP A C 1
ATOM 2391 O O . ASP A 1 306 ? -15.227 -14.823 4.299 1.00 79.69 306 ASP A O 1
ATOM 2395 N N . SER A 1 307 ? -17.085 -15.541 3.259 1.00 89.88 307 SER A N 1
ATOM 2396 C CA . SER A 1 307 ? -16.724 -15.014 1.944 1.00 89.88 307 SER A CA 1
ATOM 2397 C C . SER A 1 307 ? -16.717 -13.484 1.876 1.00 89.88 307 SER A C 1
ATOM 2399 O O . SER A 1 307 ? -16.042 -12.940 1.001 1.00 89.88 307 SER A O 1
ATOM 2401 N N . PHE A 1 308 ? -17.410 -12.803 2.794 1.00 95.50 308 PHE A N 1
ATOM 2402 C CA . PHE A 1 308 ? -17.522 -11.349 2.882 1.00 95.50 308 PHE A CA 1
ATOM 2403 C C . PHE A 1 308 ? -16.156 -10.671 2.812 1.00 95.50 308 PHE A C 1
ATOM 2405 O O . PHE A 1 308 ? -15.943 -9.830 1.949 1.00 95.50 308 PHE A O 1
ATOM 2412 N N . TYR A 1 309 ? -15.187 -11.083 3.634 1.00 96.25 309 TYR A N 1
ATOM 2413 C CA . TYR A 1 309 ? -13.870 -10.437 3.674 1.00 96.25 309 TYR A CA 1
ATOM 2414 C C . TYR A 1 309 ? -13.098 -10.564 2.359 1.00 96.25 309 TYR A C 1
ATOM 2416 O O . TYR A 1 309 ? -12.388 -9.641 1.967 1.00 96.25 309 TYR A O 1
ATOM 2424 N N . LYS A 1 310 ? -13.252 -11.682 1.638 1.00 95.44 310 LYS A N 1
ATOM 2425 C CA . LYS A 1 310 ? -12.640 -11.846 0.309 1.00 95.44 310 LYS A CA 1
ATOM 2426 C C . LYS A 1 310 ? -13.339 -10.991 -0.745 1.00 95.44 310 LYS A C 1
ATOM 2428 O O . LYS A 1 310 ? -12.661 -10.418 -1.591 1.00 95.44 310 LYS A O 1
ATOM 2433 N N . GLN A 1 311 ? -14.670 -10.919 -0.707 1.00 97.06 311 GLN A N 1
ATOM 2434 C CA . GLN A 1 311 ? -15.453 -10.072 -1.613 1.00 97.06 311 GLN A CA 1
ATOM 2435 C C . GLN A 1 311 ? -15.123 -8.596 -1.384 1.00 97.06 311 GLN A C 1
ATOM 2437 O O . GLN A 1 311 ? -14.808 -7.885 -2.331 1.00 97.06 311 GLN A O 1
ATOM 2442 N N . MET A 1 312 ? -15.068 -8.183 -0.121 1.00 97.81 312 MET A N 1
ATOM 2443 C CA . MET A 1 312 ? -14.711 -6.832 0.281 1.00 97.81 312 MET A CA 1
ATOM 2444 C C . MET A 1 312 ? -13.281 -6.469 -0.125 1.00 97.81 312 MET A C 1
ATOM 2446 O O . MET A 1 312 ? -13.042 -5.387 -0.647 1.00 97.81 312 MET A O 1
ATOM 2450 N N . ALA A 1 313 ? -12.327 -7.394 0.027 1.00 97.69 313 ALA A N 1
ATOM 2451 C CA . ALA A 1 313 ? -10.969 -7.189 -0.468 1.00 97.69 313 ALA A CA 1
ATOM 2452 C C . ALA A 1 313 ? -10.941 -6.974 -1.991 1.00 97.69 313 ALA A C 1
ATOM 2454 O O . ALA A 1 313 ? -10.241 -6.090 -2.471 1.00 97.69 313 ALA A O 1
ATOM 2455 N N . ALA A 1 314 ? -11.730 -7.740 -2.753 1.00 97.44 314 ALA A N 1
ATOM 2456 C CA . ALA A 1 314 ? -11.830 -7.561 -4.200 1.00 97.44 314 ALA A CA 1
ATOM 2457 C C . ALA A 1 314 ? -12.448 -6.203 -4.583 1.00 97.44 314 ALA A C 1
ATOM 2459 O O . ALA A 1 314 ? -11.995 -5.578 -5.546 1.00 97.44 314 ALA A O 1
ATOM 2460 N N . GLU A 1 315 ? -13.445 -5.728 -3.830 1.00 97.88 315 GLU A N 1
ATOM 2461 C CA . GLU A 1 315 ? -13.999 -4.380 -3.992 1.00 97.88 315 GLU A CA 1
ATOM 2462 C C . GLU A 1 315 ? -12.947 -3.311 -3.686 1.00 97.88 315 GLU A C 1
ATOM 2464 O O . GLU A 1 315 ? -12.694 -2.453 -4.530 1.00 97.88 315 GLU A O 1
ATOM 2469 N N . PHE A 1 316 ? -12.247 -3.401 -2.555 1.00 98.25 316 PHE A N 1
ATOM 2470 C CA . PHE A 1 316 ? -11.166 -2.476 -2.217 1.00 98.25 316 PHE A CA 1
ATOM 2471 C C . PHE A 1 316 ? -10.080 -2.424 -3.301 1.00 98.25 316 PHE A C 1
ATOM 2473 O O . PHE A 1 316 ? -9.747 -1.336 -3.772 1.00 98.25 316 PHE A O 1
ATOM 2480 N N . THR A 1 317 ? -9.607 -3.571 -3.799 1.00 96.69 317 THR A N 1
ATOM 2481 C CA . THR A 1 317 ? -8.617 -3.622 -4.889 1.00 96.69 317 THR A CA 1
ATOM 2482 C C . THR A 1 317 ? -9.124 -2.945 -6.164 1.00 96.69 317 THR A C 1
ATOM 2484 O O . THR A 1 317 ? -8.371 -2.222 -6.818 1.00 96.69 317 THR A O 1
ATOM 2487 N N . LYS A 1 318 ? -10.402 -3.130 -6.528 1.00 96.19 318 LYS A N 1
ATOM 2488 C CA . LYS A 1 318 ? -11.000 -2.481 -7.709 1.00 96.19 318 LYS A CA 1
ATOM 2489 C C . LYS A 1 318 ? -10.936 -0.953 -7.608 1.00 96.19 318 LYS A C 1
ATOM 2491 O O . LYS A 1 318 ? -10.688 -0.290 -8.615 1.00 96.19 318 LYS A O 1
ATOM 2496 N N . TYR A 1 319 ? -11.115 -0.416 -6.404 1.00 96.62 319 TYR A N 1
ATOM 2497 C CA . TYR A 1 319 ? -11.107 1.020 -6.120 1.00 96.62 319 TYR A CA 1
ATOM 2498 C C . TYR A 1 319 ? -9.777 1.526 -5.546 1.00 96.62 319 TYR A C 1
ATOM 2500 O O . TYR A 1 319 ? -9.717 2.631 -5.017 1.00 96.62 319 TYR A O 1
ATOM 2508 N N . GLN A 1 320 ? -8.695 0.758 -5.711 1.00 96.62 320 GLN A N 1
ATOM 2509 C CA . GLN A 1 320 ? -7.338 1.162 -5.327 1.00 96.62 320 GLN A CA 1
ATOM 2510 C C . GLN A 1 320 ? -7.192 1.461 -3.824 1.00 96.62 320 GLN A C 1
ATOM 2512 O O . GLN A 1 320 ? -6.474 2.381 -3.430 1.00 96.62 320 GLN A O 1
ATOM 2517 N N . ILE A 1 321 ? -7.893 0.695 -2.984 1.00 98.12 321 ILE A N 1
ATOM 2518 C CA . ILE A 1 321 ? -7.819 0.772 -1.524 1.00 98.12 321 ILE A CA 1
ATOM 2519 C C . ILE A 1 321 ? -6.976 -0.403 -1.011 1.00 98.12 321 ILE A C 1
ATOM 2521 O O . ILE A 1 321 ? -7.325 -1.564 -1.226 1.00 98.12 321 ILE A O 1
ATOM 2525 N N . ALA A 1 322 ? -5.870 -0.098 -0.335 1.00 98.00 322 ALA A N 1
ATOM 2526 C CA . ALA A 1 322 ? -5.044 -1.056 0.396 1.00 98.00 322 ALA A CA 1
ATOM 2527 C C . ALA A 1 322 ? -5.489 -1.111 1.862 1.00 98.00 322 ALA A C 1
ATOM 2529 O O . ALA A 1 322 ? -5.786 -0.066 2.438 1.00 98.00 322 ALA A O 1
ATOM 2530 N N . VAL A 1 323 ? -5.542 -2.296 2.474 1.00 98.62 323 VAL A N 1
ATOM 2531 C CA . VAL A 1 323 ? -6.046 -2.463 3.846 1.00 98.62 323 VAL A CA 1
ATOM 2532 C C . VAL A 1 323 ? -4.979 -3.054 4.756 1.00 98.62 323 VAL A C 1
ATOM 2534 O O . VAL A 1 323 ? -4.566 -4.193 4.553 1.00 98.62 323 VAL A O 1
ATOM 2537 N N . ASP A 1 324 ? -4.617 -2.328 5.808 1.00 98.62 324 ASP A N 1
ATOM 2538 C CA . ASP A 1 324 ? -3.746 -2.817 6.875 1.00 98.62 324 ASP A CA 1
ATOM 2539 C C . ASP A 1 324 ? -4.571 -3.134 8.123 1.00 98.62 324 ASP A C 1
ATOM 2541 O O . ASP A 1 324 ? -5.449 -2.369 8.523 1.00 98.62 324 ASP A O 1
ATOM 2545 N N . ILE A 1 325 ? -4.308 -4.292 8.730 1.00 98.44 325 ILE A N 1
ATOM 2546 C CA . ILE A 1 325 ? -5.043 -4.792 9.894 1.00 98.44 325 ILE A CA 1
ATOM 2547 C C . ILE A 1 325 ? -4.128 -4.784 11.112 1.00 98.44 325 ILE A C 1
ATOM 2549 O O . ILE A 1 325 ? -3.159 -5.536 11.163 1.00 98.44 325 ILE A O 1
ATOM 2553 N N . PHE A 1 326 ? -4.490 -4.013 12.125 1.00 98.50 326 PHE A N 1
ATOM 2554 C CA . PHE A 1 326 ? -3.916 -4.048 13.461 1.00 98.50 326 PHE A CA 1
ATOM 2555 C C . PHE A 1 326 ? -4.904 -4.755 14.400 1.00 98.50 326 PHE A C 1
ATOM 2557 O O . PHE A 1 326 ? -5.982 -4.240 14.693 1.00 98.50 326 PHE A O 1
ATOM 2564 N N . SER A 1 327 ? -4.563 -5.967 14.841 1.00 97.00 327 SER A N 1
ATOM 2565 C CA . SER A 1 327 ? -5.417 -6.818 15.676 1.00 97.00 327 SER A CA 1
ATOM 2566 C C . SER A 1 327 ? -4.848 -6.983 17.085 1.00 97.00 327 SER A C 1
ATOM 2568 O O . SER A 1 327 ? -3.713 -7.437 17.230 1.00 97.00 327 SER A O 1
ATOM 2570 N N . PHE A 1 328 ? -5.652 -6.688 18.109 1.00 96.06 328 PHE A N 1
ATOM 2571 C CA . PHE A 1 328 ? -5.217 -6.572 19.514 1.00 96.06 328 PHE A CA 1
ATOM 2572 C C . PHE A 1 328 ? -5.845 -7.592 20.474 1.00 96.06 328 PHE A C 1
ATOM 2574 O O . PHE A 1 328 ? -5.777 -7.429 21.692 1.00 96.06 328 PHE A O 1
ATOM 2581 N N . SER A 1 329 ? -6.492 -8.626 19.940 1.00 85.75 329 SER A N 1
ATOM 2582 C CA . SER A 1 329 ? -7.336 -9.510 20.744 1.00 85.75 329 SER A CA 1
ATOM 2583 C C . SER A 1 329 ? -6.555 -10.338 21.771 1.00 85.75 329 SER A C 1
ATOM 2585 O O . SER A 1 329 ? -5.495 -10.895 21.481 1.00 85.75 329 SER A O 1
ATOM 2587 N N . ASP A 1 330 ? -7.124 -10.456 22.970 1.00 83.88 330 ASP A N 1
ATOM 2588 C CA . ASP A 1 330 ? -6.728 -11.393 24.029 1.00 83.88 330 ASP A CA 1
ATOM 2589 C C . ASP A 1 330 ? -7.310 -12.803 23.828 1.00 83.88 330 ASP A C 1
ATOM 2591 O O . ASP A 1 330 ? -6.925 -13.761 24.500 1.00 83.88 330 ASP A O 1
ATOM 2595 N N . LYS A 1 331 ? -8.254 -12.928 22.892 1.00 86.69 331 LYS A N 1
ATOM 2596 C CA . LYS A 1 331 ? -8.984 -14.148 22.554 1.00 86.69 331 LYS A CA 1
ATOM 2597 C C . LYS A 1 331 ? -8.825 -14.455 21.067 1.00 86.69 331 LYS A C 1
ATOM 2599 O O . LYS A 1 331 ? -8.049 -13.843 20.337 1.00 86.69 331 LYS A O 1
ATOM 2604 N N . TYR A 1 332 ? -9.568 -15.455 20.609 1.00 87.88 332 TYR A N 1
ATOM 2605 C CA . TYR A 1 332 ? -9.640 -15.796 19.198 1.00 87.88 332 TYR A CA 1
ATOM 2606 C C . TYR A 1 332 ? -10.214 -14.631 18.370 1.00 87.88 332 TYR A C 1
ATOM 2608 O O . TYR A 1 332 ? -11.354 -14.224 18.587 1.00 87.88 332 TYR A O 1
ATOM 2616 N N . SER A 1 333 ? -9.437 -14.140 17.399 1.00 87.12 333 SER A N 1
ATOM 2617 C CA . SER A 1 333 ? -9.790 -13.011 16.519 1.00 87.12 333 SER A CA 1
ATOM 2618 C C . SER A 1 333 ? -9.960 -13.378 15.046 1.00 87.12 333 SER A C 1
ATOM 2620 O O . SER A 1 333 ? -10.205 -12.500 14.224 1.00 87.12 333 SER A O 1
ATOM 2622 N N . ASP A 1 334 ? -9.813 -14.663 14.704 1.00 90.75 334 ASP A N 1
ATOM 2623 C CA . ASP A 1 334 ? -9.944 -15.165 13.335 1.00 90.75 334 ASP A CA 1
ATOM 2624 C C . ASP A 1 334 ? -9.134 -14.366 12.292 1.00 90.75 334 ASP A C 1
ATOM 2626 O O . ASP A 1 334 ? -9.631 -13.857 11.280 1.00 90.75 334 ASP A O 1
ATOM 2630 N N . ILE A 1 335 ? -7.823 -14.291 12.533 1.00 92.25 335 ILE A N 1
ATOM 2631 C CA . ILE A 1 335 ? -6.868 -13.634 11.632 1.00 92.25 335 ILE A CA 1
ATOM 2632 C C . ILE A 1 335 ? -6.921 -14.208 10.208 1.00 92.25 335 ILE A C 1
ATOM 2634 O O . ILE A 1 335 ? -6.619 -13.492 9.256 1.00 92.25 335 ILE A O 1
ATOM 2638 N N . ALA A 1 336 ? -7.341 -15.465 10.027 1.00 91.19 336 ALA A N 1
ATOM 2639 C CA . ALA A 1 336 ? -7.519 -16.044 8.698 1.00 91.19 336 ALA A CA 1
ATOM 2640 C C . ALA A 1 336 ? -8.526 -15.235 7.858 1.00 91.19 336 ALA A C 1
ATOM 2642 O O . ALA A 1 336 ? -8.226 -14.896 6.709 1.00 91.19 336 ALA A O 1
ATOM 2643 N N . SER A 1 337 ? -9.679 -14.868 8.432 1.00 93.00 337 SER A N 1
ATOM 2644 C CA . SER A 1 337 ? -10.665 -14.010 7.761 1.00 93.00 337 SER A CA 1
ATOM 2645 C C . SER A 1 337 ? -10.158 -12.592 7.573 1.00 93.00 337 SER A C 1
ATOM 2647 O O . SER A 1 337 ? -10.094 -12.116 6.439 1.00 93.00 337 SER A O 1
ATOM 2649 N N . LEU A 1 338 ? -9.756 -11.932 8.665 1.00 94.25 338 LEU A N 1
ATOM 2650 C CA . LEU A 1 338 ? -9.371 -10.518 8.637 1.00 94.25 338 LEU A CA 1
ATOM 2651 C C . LEU A 1 338 ? -8.156 -10.283 7.735 1.00 94.25 338 LEU A C 1
ATOM 2653 O O . LEU A 1 338 ? -8.142 -9.366 6.917 1.00 94.25 338 LEU A O 1
ATOM 2657 N N . GLY A 1 339 ? -7.169 -11.176 7.802 1.00 95.12 339 GLY A N 1
ATOM 2658 C CA . GLY A 1 339 ? -5.957 -11.118 6.995 1.00 95.12 339 GLY A CA 1
ATOM 2659 C C . GLY A 1 339 ? -6.193 -11.297 5.497 1.00 95.12 339 GLY A C 1
ATOM 2660 O O . GLY A 1 339 ? -5.308 -10.978 4.707 1.00 95.12 339 GLY A O 1
ATOM 2661 N N . SER A 1 340 ? -7.380 -11.749 5.072 1.00 95.25 340 SER A N 1
ATOM 2662 C CA . SER A 1 340 ? -7.734 -11.760 3.648 1.00 95.25 340 SER A CA 1
ATOM 2663 C C . SER A 1 340 ? -7.819 -10.353 3.064 1.00 95.25 340 SER A C 1
ATOM 2665 O O . SER A 1 340 ? -7.431 -10.174 1.911 1.00 95.25 340 SER A O 1
ATOM 2667 N N . LEU A 1 341 ? -8.258 -9.364 3.851 1.00 97.19 341 LEU A N 1
ATOM 2668 C CA . LEU A 1 341 ? -8.287 -7.962 3.428 1.00 97.19 341 LEU A CA 1
ATOM 2669 C C . LEU A 1 341 ? -6.877 -7.496 3.060 1.00 97.19 341 LEU A C 1
ATOM 2671 O O . LEU A 1 341 ? -6.635 -7.138 1.910 1.00 97.19 341 LEU A O 1
ATOM 2675 N N . ALA A 1 342 ? -5.928 -7.619 3.987 1.00 97.25 342 ALA A N 1
ATOM 2676 C CA . ALA A 1 342 ? -4.531 -7.258 3.756 1.00 97.25 342 ALA A CA 1
ATOM 2677 C C . ALA A 1 342 ? -3.899 -8.051 2.606 1.00 97.25 342 ALA A C 1
ATOM 2679 O O . ALA A 1 342 ? -3.332 -7.478 1.676 1.00 97.25 342 ALA A O 1
ATOM 2680 N N . LYS A 1 343 ? -4.072 -9.378 2.605 1.00 95.69 343 LYS A N 1
ATOM 2681 C CA . LYS A 1 343 ? -3.468 -10.271 1.608 1.00 95.69 343 LYS A CA 1
ATOM 2682 C C . LYS A 1 343 ? -3.829 -9.906 0.168 1.00 95.69 343 LYS A C 1
ATOM 2684 O O . LYS A 1 343 ? -2.960 -9.967 -0.699 1.00 95.69 343 LYS A O 1
ATOM 2689 N N . TYR A 1 344 ? -5.098 -9.604 -0.108 1.00 96.19 344 TYR A N 1
ATOM 2690 C CA . TYR A 1 344 ? -5.563 -9.363 -1.481 1.00 96.19 344 TYR A CA 1
ATOM 2691 C C . TYR A 1 344 ? -5.508 -7.891 -1.902 1.00 96.19 344 TYR A C 1
ATOM 2693 O O . TYR A 1 344 ? -5.590 -7.608 -3.096 1.00 96.19 344 TYR A O 1
ATOM 2701 N N . THR A 1 345 ? -5.313 -6.971 -0.956 1.00 97.19 345 THR A N 1
ATOM 2702 C CA . THR A 1 345 ? -5.203 -5.530 -1.235 1.00 97.19 345 THR A CA 1
ATOM 2703 C C . THR A 1 345 ? -3.763 -5.004 -1.184 1.00 97.19 345 THR A C 1
ATOM 2705 O O . THR A 1 345 ? -3.531 -3.832 -1.458 1.00 97.19 345 THR A O 1
ATOM 2708 N N . GLY A 1 346 ? -2.782 -5.868 -0.889 1.00 95.25 346 GLY A N 1
ATOM 2709 C CA . GLY A 1 346 ? -1.362 -5.496 -0.816 1.00 95.25 346 GLY A CA 1
ATOM 2710 C C . GLY A 1 346 ? -0.943 -4.869 0.517 1.00 95.25 346 GLY A C 1
ATOM 2711 O O . GLY A 1 346 ? 0.122 -4.259 0.586 1.00 95.25 346 GLY A O 1
ATOM 2712 N N . GLY A 1 347 ? -1.770 -5.020 1.551 1.00 96.44 347 GLY A N 1
ATOM 2713 C CA . GLY A 1 347 ? -1.502 -4.548 2.903 1.00 96.44 347 GLY A CA 1
ATOM 2714 C C . GLY A 1 347 ? -0.801 -5.569 3.804 1.00 96.44 347 GLY A C 1
ATOM 2715 O O . GLY A 1 347 ? -0.274 -6.593 3.354 1.00 96.44 347 GLY A O 1
ATOM 2716 N N . GLN A 1 348 ? -0.805 -5.297 5.105 1.00 97.00 348 GLN A N 1
ATOM 2717 C CA . GLN A 1 348 ? -0.142 -6.074 6.150 1.00 97.00 348 GLN A CA 1
ATOM 2718 C C . GLN A 1 348 ? -1.060 -6.368 7.340 1.00 97.00 348 GLN A C 1
ATOM 2720 O O . GLN A 1 348 ? -2.048 -5.682 7.593 1.00 97.00 348 GLN A O 1
ATOM 2725 N N . VAL A 1 349 ? -0.727 -7.433 8.074 1.00 97.81 349 VAL A N 1
ATOM 2726 C CA . VAL A 1 349 ? -1.398 -7.801 9.325 1.00 97.81 349 VAL A CA 1
ATOM 2727 C C . VAL A 1 349 ? -0.400 -7.680 10.467 1.00 97.81 349 VAL A C 1
ATOM 2729 O O . VAL A 1 349 ? 0.604 -8.391 10.497 1.00 97.81 349 VAL A O 1
ATOM 2732 N N . TYR A 1 350 ? -0.724 -6.826 11.426 1.00 97.94 350 TYR A N 1
ATOM 2733 C CA . TYR A 1 350 ? -0.033 -6.654 12.692 1.00 97.94 350 TYR A CA 1
ATOM 2734 C C . TYR A 1 350 ? -0.895 -7.280 13.783 1.00 97.94 350 TYR A C 1
ATOM 2736 O O . TYR A 1 350 ? -2.033 -6.868 14.002 1.00 97.94 350 TYR A O 1
ATOM 2744 N N . HIS A 1 351 ? -0.382 -8.310 14.452 1.00 95.94 351 HIS A N 1
ATOM 2745 C CA . HIS A 1 351 ? -1.120 -9.015 15.497 1.00 95.94 351 HIS A CA 1
ATOM 2746 C C . HIS A 1 351 ? -0.405 -8.906 16.844 1.00 95.94 351 HIS A C 1
ATOM 2748 O O . HIS A 1 351 ? 0.768 -9.265 16.976 1.00 95.94 351 HIS A O 1
ATOM 2754 N N . TYR A 1 352 ? -1.147 -8.435 17.842 1.00 96.00 352 TYR A N 1
ATOM 2755 C CA . TYR A 1 352 ? -0.732 -8.286 19.228 1.00 96.00 352 TYR A CA 1
ATOM 2756 C C . TYR A 1 352 ? -1.651 -9.149 20.088 1.00 96.00 352 TYR A C 1
ATOM 2758 O O . TYR A 1 352 ? -2.769 -8.754 20.411 1.00 96.00 352 TYR A O 1
ATOM 2766 N N . ALA A 1 353 ? -1.181 -10.344 20.436 1.00 92.19 353 ALA A N 1
ATOM 2767 C CA . ALA A 1 353 ? -1.911 -11.227 21.334 1.00 92.19 353 ALA A CA 1
ATOM 2768 C C . ALA A 1 353 ? -1.959 -10.614 22.741 1.00 92.19 353 ALA A C 1
ATOM 2770 O O . ALA A 1 353 ? -0.911 -10.292 23.305 1.00 92.19 353 ALA A O 1
ATOM 2771 N N . SER A 1 354 ? -3.163 -10.462 23.298 1.00 90.75 354 SER A N 1
ATOM 2772 C CA . SER A 1 354 ? -3.391 -9.903 24.639 1.00 90.75 354 SER A CA 1
ATOM 2773 C C . SER A 1 354 ? -2.678 -8.565 24.845 1.00 90.75 354 SER A C 1
ATOM 2775 O O . SER A 1 354 ? -1.803 -8.433 25.707 1.00 90.75 354 SER A O 1
ATOM 2777 N N . PHE A 1 355 ? -3.019 -7.575 24.015 1.00 94.94 355 PHE A N 1
ATOM 2778 C CA . PHE A 1 355 ? -2.363 -6.271 24.035 1.00 94.94 355 PHE A CA 1
ATOM 2779 C C . PHE A 1 355 ? -2.398 -5.623 25.432 1.00 94.94 355 PHE A C 1
ATOM 2781 O O . PHE A 1 355 ? -3.410 -5.618 26.128 1.00 94.94 355 PHE A O 1
ATOM 2788 N N . GLN A 1 356 ? -1.259 -5.052 25.824 1.00 92.88 356 GLN A N 1
ATOM 2789 C CA . GLN A 1 356 ? -1.061 -4.352 27.091 1.00 92.88 356 GLN A CA 1
ATOM 2790 C C . GLN A 1 356 ? -0.115 -3.192 26.828 1.00 92.88 356 GLN A C 1
ATOM 2792 O O . GLN A 1 356 ? 1.007 -3.410 26.364 1.00 92.88 356 GLN A O 1
ATOM 2797 N N . THR A 1 357 ? -0.548 -1.975 27.148 1.00 95.06 357 THR A N 1
ATOM 2798 C CA . THR A 1 357 ? 0.229 -0.758 26.883 1.00 95.06 357 THR A CA 1
ATOM 2799 C C . THR A 1 357 ? 1.665 -0.814 27.435 1.00 95.06 357 THR A C 1
ATOM 2801 O O . THR A 1 357 ? 2.581 -0.527 26.665 1.00 95.06 357 THR A O 1
ATOM 2804 N N . PRO A 1 358 ? 1.929 -1.271 28.680 1.00 95.75 358 PRO A N 1
ATOM 2805 C CA . PRO A 1 358 ? 3.295 -1.318 29.216 1.00 95.75 358 PRO A CA 1
ATOM 2806 C C . PRO A 1 358 ? 4.257 -2.248 28.463 1.00 95.75 358 PRO A C 1
ATOM 2808 O O . PRO A 1 358 ? 5.463 -2.028 28.486 1.00 95.75 358 PRO A O 1
ATOM 2811 N N . THR A 1 359 ? 3.747 -3.302 27.823 1.00 94.56 359 THR A N 1
ATOM 2812 C CA . THR A 1 359 ? 4.572 -4.323 27.153 1.00 94.56 359 THR A CA 1
ATOM 2813 C C . THR A 1 359 ? 4.653 -4.097 25.650 1.00 94.56 359 THR A C 1
ATOM 2815 O O . THR A 1 359 ? 5.690 -4.322 25.033 1.00 94.56 359 THR A O 1
ATOM 2818 N N . HIS A 1 360 ? 3.545 -3.671 25.049 1.00 97.06 360 HIS A N 1
ATOM 2819 C CA . HIS A 1 360 ? 3.365 -3.641 23.603 1.00 97.06 360 HIS A CA 1
ATOM 2820 C C . HIS A 1 360 ? 3.283 -2.222 23.031 1.00 97.06 360 HIS A C 1
ATOM 2822 O O . HIS A 1 360 ? 3.371 -2.073 21.814 1.00 97.06 360 HIS A O 1
ATOM 2828 N N . GLY A 1 361 ? 3.136 -1.191 23.871 1.00 97.56 361 GLY A N 1
ATOM 2829 C CA . GLY A 1 361 ? 2.930 0.193 23.437 1.00 97.56 361 GLY A CA 1
ATOM 2830 C C . GLY A 1 361 ? 4.043 0.713 22.526 1.00 97.56 361 GLY A C 1
ATOM 2831 O O . GLY A 1 361 ? 3.755 1.215 21.442 1.00 97.56 361 GLY A O 1
ATOM 2832 N N . ASP A 1 362 ? 5.308 0.510 22.904 1.00 98.12 362 ASP A N 1
ATOM 2833 C CA . ASP A 1 362 ? 6.453 0.943 22.088 1.00 98.12 362 ASP A CA 1
ATOM 2834 C C . ASP A 1 362 ? 6.535 0.194 20.755 1.00 98.12 362 ASP A C 1
ATOM 2836 O O . ASP A 1 362 ? 6.805 0.796 19.716 1.00 98.12 362 ASP A O 1
ATOM 2840 N N . LYS A 1 363 ? 6.246 -1.114 20.761 1.00 98.00 363 LYS A N 1
ATOM 2841 C CA . LYS A 1 363 ? 6.198 -1.914 19.533 1.00 98.00 363 LYS A CA 1
ATOM 2842 C C . LYS A 1 363 ? 5.112 -1.392 18.589 1.00 98.00 363 LYS A C 1
ATOM 2844 O O . LYS A 1 363 ? 5.400 -1.168 17.417 1.00 98.00 363 LYS A O 1
ATOM 2849 N N . LEU A 1 364 ? 3.896 -1.180 19.101 1.00 98.56 364 LEU A N 1
ATOM 2850 C CA . LEU A 1 364 ? 2.779 -0.644 18.322 1.00 98.56 364 LEU A CA 1
ATOM 2851 C C . LEU A 1 364 ? 3.117 0.728 17.744 1.00 98.56 364 LEU A C 1
ATOM 2853 O O . LEU A 1 364 ? 2.913 0.949 16.554 1.00 98.56 364 LEU A O 1
ATOM 2857 N N . LYS A 1 365 ? 3.682 1.622 18.562 1.00 98.56 365 LYS A N 1
ATOM 2858 C CA . LYS A 1 365 ? 4.128 2.940 18.113 1.00 98.56 365 LYS A CA 1
ATOM 2859 C C . LYS A 1 365 ? 5.090 2.821 16.930 1.00 98.56 365 LYS A C 1
ATOM 2861 O O . LYS A 1 365 ? 4.856 3.434 15.898 1.00 98.56 365 LYS A O 1
ATOM 2866 N N . LEU A 1 366 ? 6.148 2.019 17.056 1.00 98.44 366 LEU A N 1
ATOM 2867 C CA . LEU A 1 366 ? 7.165 1.880 16.009 1.00 98.44 366 LEU A CA 1
ATOM 2868 C C . LEU A 1 366 ? 6.609 1.252 14.724 1.00 98.44 366 LEU A C 1
ATOM 2870 O O . LEU A 1 366 ? 6.912 1.731 13.632 1.00 98.44 366 LEU A O 1
ATOM 2874 N N . GLU A 1 367 ? 5.801 0.196 14.843 1.00 98.44 367 GLU A N 1
ATOM 2875 C CA . GLU A 1 367 ? 5.211 -0.487 13.687 1.00 98.44 367 GLU A CA 1
ATOM 2876 C C . GLU A 1 367 ? 4.193 0.401 12.964 1.00 98.44 367 GLU A C 1
ATOM 2878 O O . GLU A 1 367 ? 4.257 0.503 11.740 1.00 98.44 367 GLU A O 1
ATOM 2883 N N . LEU A 1 368 ? 3.322 1.104 13.696 1.00 98.69 368 LEU A N 1
ATOM 2884 C CA . LEU A 1 368 ? 2.351 2.032 13.114 1.00 98.69 368 LEU A CA 1
ATOM 2885 C C . LEU A 1 368 ? 3.032 3.262 12.504 1.00 98.69 368 LEU A C 1
ATOM 2887 O O . LEU A 1 368 ? 2.692 3.645 11.389 1.00 98.69 368 LEU A O 1
ATOM 2891 N N . SER A 1 369 ? 4.026 3.853 13.177 1.00 98.56 369 SER A N 1
ATOM 2892 C CA . SER A 1 369 ? 4.806 4.955 12.602 1.00 98.56 369 SER A CA 1
ATOM 2893 C C . SER A 1 369 ? 5.464 4.532 11.294 1.00 98.56 369 SER A C 1
ATOM 2895 O O . SER A 1 369 ? 5.292 5.204 10.283 1.00 98.56 369 SER A O 1
ATOM 2897 N N . ARG A 1 370 ? 6.149 3.380 11.272 1.00 97.50 370 ARG A N 1
ATOM 2898 C CA . ARG A 1 370 ? 6.771 2.862 10.047 1.00 97.50 370 ARG A CA 1
ATOM 2899 C C . ARG A 1 370 ? 5.740 2.587 8.957 1.00 97.50 370 ARG A C 1
ATOM 2901 O O . ARG A 1 370 ? 6.025 2.830 7.791 1.00 97.50 370 ARG A O 1
ATOM 2908 N N . ASP A 1 371 ? 4.576 2.056 9.305 1.00 97.88 371 ASP A N 1
ATOM 2909 C CA . ASP A 1 371 ? 3.527 1.763 8.336 1.00 97.88 371 ASP A CA 1
ATOM 2910 C C . ASP A 1 371 ? 2.916 3.031 7.709 1.00 97.88 371 ASP A C 1
ATOM 2912 O O . ASP A 1 371 ? 2.588 3.039 6.520 1.00 97.88 371 ASP A O 1
ATOM 2916 N N . LEU A 1 372 ? 2.814 4.113 8.484 1.00 97.81 372 LEU A N 1
ATOM 2917 C CA . LEU A 1 372 ? 2.312 5.409 8.029 1.00 97.81 372 LEU A CA 1
ATOM 2918 C C . LEU A 1 372 ? 3.331 6.200 7.201 1.00 97.81 372 LEU A C 1
ATOM 2920 O O . LEU A 1 372 ? 2.932 6.898 6.272 1.00 97.81 372 LEU A O 1
ATOM 2924 N N . THR A 1 373 ? 4.623 6.105 7.525 1.00 96.19 373 THR A N 1
ATOM 2925 C CA . THR A 1 373 ? 5.656 6.984 6.946 1.00 96.19 373 THR A CA 1
ATOM 2926 C C . THR A 1 373 ? 6.562 6.304 5.925 1.00 96.19 373 THR A C 1
ATOM 2928 O O . THR A 1 373 ? 7.325 6.981 5.236 1.00 96.19 373 THR A O 1
ATOM 2931 N N . ARG A 1 374 ? 6.497 4.971 5.774 1.00 93.19 374 ARG A N 1
ATOM 2932 C CA . ARG A 1 374 ? 7.289 4.267 4.754 1.00 93.19 374 ARG A CA 1
ATOM 2933 C C . ARG A 1 374 ? 6.910 4.697 3.340 1.00 93.19 374 ARG A C 1
ATOM 2935 O O . ARG A 1 374 ? 5.742 4.948 3.029 1.00 93.19 374 ARG A O 1
ATOM 2942 N N . GLU A 1 375 ? 7.903 4.656 2.459 1.00 90.94 375 GLU A N 1
ATOM 2943 C CA . GLU A 1 375 ? 7.690 4.797 1.025 1.00 90.94 375 GLU A CA 1
ATOM 2944 C C . GLU A 1 375 ? 6.614 3.813 0.545 1.00 90.94 375 GLU A C 1
ATOM 2946 O O . GLU A 1 375 ? 6.663 2.611 0.818 1.00 90.94 375 GLU A O 1
ATOM 2951 N N . THR A 1 376 ? 5.605 4.353 -0.133 1.00 91.94 376 THR A N 1
ATOM 2952 C CA . THR A 1 376 ? 4.428 3.607 -0.573 1.00 91.94 376 THR A CA 1
ATOM 2953 C C . THR A 1 376 ? 4.055 4.066 -1.974 1.00 91.94 376 THR A C 1
ATOM 2955 O O . THR A 1 376 ? 3.819 5.253 -2.204 1.00 91.94 376 THR A O 1
ATOM 2958 N N . ALA A 1 377 ? 3.973 3.118 -2.908 1.00 91.69 377 ALA A N 1
ATOM 2959 C CA . ALA A 1 377 ? 3.501 3.375 -4.261 1.00 91.69 377 ALA A CA 1
ATOM 2960 C C . ALA A 1 377 ? 2.014 3.022 -4.394 1.00 91.69 377 ALA A C 1
ATOM 2962 O O . ALA A 1 377 ? 1.594 1.892 -4.130 1.00 91.69 377 ALA A O 1
ATOM 2963 N N . TRP A 1 378 ? 1.226 3.985 -4.857 1.00 90.56 378 TRP A N 1
ATOM 2964 C CA . TRP A 1 378 ? -0.229 3.898 -4.985 1.00 90.56 378 TRP A CA 1
ATOM 2965 C C . TRP A 1 378 ? -0.640 3.498 -6.405 1.00 90.56 378 TRP A C 1
ATOM 2967 O O . TRP A 1 378 ? 0.082 3.788 -7.355 1.00 90.56 378 TRP A O 1
ATOM 2977 N N . GLU A 1 379 ? -1.792 2.834 -6.551 1.00 91.31 379 GLU A N 1
ATOM 2978 C CA . GLU A 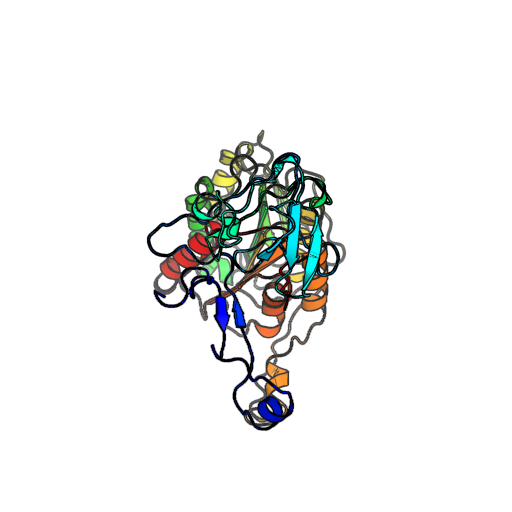1 379 ? -2.319 2.370 -7.856 1.00 91.31 379 GLU A CA 1
ATOM 2979 C C . GLU A 1 379 ? -1.312 1.508 -8.652 1.00 91.31 379 GLU A C 1
ATOM 2981 O O . GLU A 1 379 ? -1.278 1.495 -9.886 1.00 91.31 379 GLU A O 1
ATOM 2986 N N . SER A 1 380 ? -0.448 0.790 -7.930 1.00 91.25 380 SER A N 1
ATOM 2987 C CA . SER A 1 380 ? 0.710 0.107 -8.499 1.00 91.25 380 SER A CA 1
ATOM 2988 C C . SER A 1 380 ? 0.338 -1.181 -9.230 1.00 91.25 380 SER A C 1
ATOM 2990 O O . SER A 1 380 ? -0.416 -2.014 -8.729 1.00 91.25 380 SER A O 1
ATOM 2992 N N . VAL A 1 381 ? 0.972 -1.410 -10.384 1.00 92.12 381 VAL A N 1
ATOM 2993 C CA . VAL A 1 381 ? 0.891 -2.678 -11.123 1.00 92.12 381 VAL A CA 1
ATOM 2994 C C . VAL A 1 381 ? 2.292 -3.201 -11.403 1.00 92.12 381 VAL A C 1
ATOM 2996 O O . VAL A 1 381 ? 3.111 -2.533 -12.032 1.00 92.12 381 VAL A O 1
ATOM 2999 N N . MET A 1 382 ? 2.556 -4.442 -10.997 1.00 94.38 382 MET A N 1
ATOM 3000 C CA . MET A 1 382 ? 3.823 -5.116 -11.272 1.00 94.38 382 MET A CA 1
ATOM 3001 C C . MET A 1 382 ? 3.688 -6.076 -12.457 1.00 94.38 382 MET A C 1
ATOM 3003 O O . MET A 1 382 ? 2.773 -6.897 -12.515 1.00 94.38 382 MET A O 1
ATOM 3007 N N . ARG A 1 383 ? 4.642 -6.021 -13.395 1.00 95.06 383 ARG A N 1
ATOM 3008 C CA . ARG A 1 383 ? 4.731 -6.965 -14.519 1.00 95.06 383 ARG A CA 1
ATOM 3009 C C . ARG A 1 383 ? 6.167 -7.405 -14.775 1.00 95.06 383 ARG A C 1
ATOM 3011 O O . ARG A 1 383 ? 6.997 -6.599 -15.190 1.00 95.06 383 ARG A O 1
ATOM 3018 N N . ILE A 1 384 ? 6.416 -8.708 -14.651 1.00 94.00 384 ILE A N 1
ATOM 3019 C CA . ILE A 1 384 ? 7.681 -9.348 -15.034 1.00 94.00 384 ILE A CA 1
ATOM 3020 C C . ILE A 1 384 ? 7.619 -9.731 -16.521 1.00 94.00 384 ILE A C 1
ATOM 3022 O O . ILE A 1 384 ? 6.607 -10.249 -16.996 1.00 94.00 384 ILE A O 1
ATOM 3026 N N . ARG A 1 385 ? 8.686 -9.441 -17.274 1.00 94.44 385 ARG A N 1
ATOM 3027 C CA . ARG A 1 385 ? 8.859 -9.840 -18.682 1.00 94.44 385 ARG A CA 1
ATOM 3028 C C . ARG A 1 385 ? 10.122 -10.693 -18.786 1.00 94.44 385 ARG A C 1
ATOM 3030 O O . ARG A 1 385 ? 11.164 -10.248 -18.313 1.00 94.44 385 ARG A O 1
ATOM 3037 N N . CYS A 1 386 ? 10.023 -11.868 -19.398 1.00 89.38 386 CYS A N 1
ATOM 3038 C CA . CYS A 1 386 ? 11.130 -12.791 -19.644 1.00 89.38 386 CYS A CA 1
ATOM 3039 C C . CYS A 1 386 ? 11.170 -13.241 -21.104 1.00 89.38 386 CYS A C 1
ATOM 3041 O O . CYS A 1 386 ? 10.122 -13.128 -21.789 1.00 89.38 386 CYS A O 1
#

Foldseek 3Di:
DVVCQAADDVQAKDWQDPDDDPDPVVVVVDPGDTDMDGDHQGQDPPNDDAAEDELDPQAFDADPPQRHGQAQQWAADDQQQWIADPFPRDIDGADPSRGAGADPVSHGPCQVVDCRNRHNTHHYDHPCVVDPDPQFAAEEEEEAELAPQCLVQCVLLLVLVLCLVCLVLFPRPQQYKYAYWYWFCWIWQWAQPLPDQEIDIDIGNDLADQDDPDPDRRIDGCVSRVNHSNRCSVCRSVVSNVHNGQATSVLSVLVNVCVVQLVRAHEYEYEEAHAHCDHPPHDDDDDDPVVCPPHPNVCVLLADPDCSLLVSLVSSQVSQHAYEYEYAYLDDRPCSSNVSNNVSNVHYYHYHHNRHCVPCSVVCSVVVSCRRNPDDDTPDDDDDDD

pLDDT: mean 93.76, std 6.12, range [50.66, 98.88]